Protein AF-A0AA35TT22-F1 (afdb_monomer)

Foldseek 3Di:
DFKFKFFQFQPDCLVVFAFRFGDLQLLFQLLFCLLQLHDSRFIWMKDFFFDDKDAAQAWWKKAKAFFPQQKDKQNHTDDHQWIDTDHHGIIIGGNGGPFFTIMIMAIRQGWDDDQDNNTQGADQVVQDHPPSSGTDDPPDDIDHPHDPCSVLFDTDGADPVPRDGQDQEAEFEWAFDPPQLQFDPVLLVCQQPWKWFFAPPADQQKTWTHTDARGTDPAFFADKDADDQQFWFQHRRSTTIGGHRNHTGIDGTGTGIGTQPLRSSNVNGHDGGGMYHYDYDDPVVSVVSVVVSVVSSVVSSVSRFRWDFDWDADPNDTWFWAAPVRHTDIHGPDDDQDWDFGWTWTADPNDIFIWTFTDGDDDPPDDDDDRDTDGDD

InterPro domains:
  IPR003778 Carboxyltransferase domain, subdomain A and B [PF02626] (16-279)
  IPR003778 Carboxyltransferase domain, subdomain A and B [SM00797] (15-296)
  IPR003778 Carboxyltransferase domain, subdomain A and B [TIGR00724] (2-300)
  IPR029000 Cyclophilin-like domain superfamily [G3DSA:2.40.100.10] (168-305)
  IPR029000 Cyclophilin-like domain superfamily [SSF50891] (171-286)
  IPR052708 5-oxoprolinase subunit C [PTHR43309] (1-302)

Nearest PDB structures (foldseek):
  5dud-assembly1_A  TM=9.650E-01  e=5.456E-33  Escherichia coli K-12
  5i8i-assembly2_D  TM=7.807E-01  e=2.999E-28  Kluyveromyces lactis NRRL Y-1140
  3va7-assembly1_A  TM=7.807E-01  e=1.415E-27  Kluyveromyces lactis NRRL Y-1140
  3ore-assembly1_A  TM=9.245E-01  e=4.361E-24  Thermus thermophilus HB8
  3ore-assembly2_B  TM=9.010E-01  e=7.181E-24  Thermus thermophilus HB8

pLDDT: mean 90.21, std 14.23, range [30.84, 98.81]

Solvent-accessible surface area (backbone atoms only — not comparable to full-atom values): 19685 Å² total; per-residue (Å²): 118,54,31,34,35,21,14,71,27,24,70,92,38,40,95,77,63,39,45,36,26,22,41,60,33,48,62,30,42,25,46,17,19,11,37,51,48,33,59,51,58,45,27,26,38,42,18,39,52,39,47,72,78,41,72,35,89,48,70,46,39,34,15,36,21,57,19,44,28,70,39,22,49,74,83,42,80,51,74,63,47,24,39,42,82,44,52,52,71,39,39,40,39,44,72,35,53,81,36,30,33,36,27,20,43,23,45,34,48,15,50,57,53,62,71,49,74,85,14,33,19,34,35,58,95,77,48,36,26,19,62,85,5,38,65,71,58,94,88,70,83,84,49,54,69,47,48,92,59,52,84,69,25,64,80,36,64,59,62,73,90,73,56,86,81,54,66,58,63,42,81,35,47,22,35,76,20,90,42,50,86,39,38,35,73,66,17,52,50,44,55,48,72,43,69,28,29,33,34,81,82,40,56,59,35,28,40,34,32,48,55,80,62,36,42,55,64,84,52,28,73,46,83,71,42,78,49,58,70,30,28,25,30,30,45,86,78,17,38,44,29,36,26,38,34,51,22,64,34,55,44,44,49,37,28,54,23,26,39,30,79,66,42,44,38,56,62,47,23,58,46,64,74,21,36,39,36,43,42,82,46,54,70,66,58,43,50,51,50,35,49,55,54,51,51,53,48,50,52,49,28,58,68,24,45,34,60,42,77,43,64,49,76,57,97,90,44,78,33,59,26,16,31,94,87,70,44,76,35,64,42,72,75,60,80,81,68,61,72,44,78,45,66,31,38,35,61,58,97,88,45,79,45,67,38,57,37,62,49,62,68,74,86,75,89,66,84,81,96,71,85,67,76,57,77,68,135

Radius of gyration: 24.83 Å; Cα contacts (8 Å, |Δi|>4): 939; chains: 1; bounding box: 51×51×78 Å

Structure (mmCIF, N/CA/C/O backbone):
data_AF-A0AA35TT22-F1
#
_entry.id   AF-A0AA35TT22-F1
#
loop_
_atom_site.group_PDB
_atom_site.id
_atom_site.type_symbol
_atom_site.label_atom_id
_atom_site.label_alt_id
_atom_site.label_comp_id
_atom_site.label_asym_id
_atom_site.label_entity_id
_atom_site.label_seq_id
_atom_site.pdbx_PDB_ins_code
_atom_site.Cartn_x
_atom_site.Cartn_y
_atom_site.Cartn_z
_atom_site.occupancy
_atom_site.B_iso_or_equiv
_atom_site.auth_seq_id
_atom_site.auth_comp_id
_atom_site.auth_asym_id
_atom_site.auth_atom_id
_atom_site.pdbx_PDB_model_num
ATOM 1 N N . MET A 1 1 ? 12.298 -14.050 5.434 1.00 79.69 1 MET A N 1
ATOM 2 C CA . MET A 1 1 ? 11.306 -12.966 5.603 1.00 79.69 1 MET A CA 1
ATOM 3 C C . 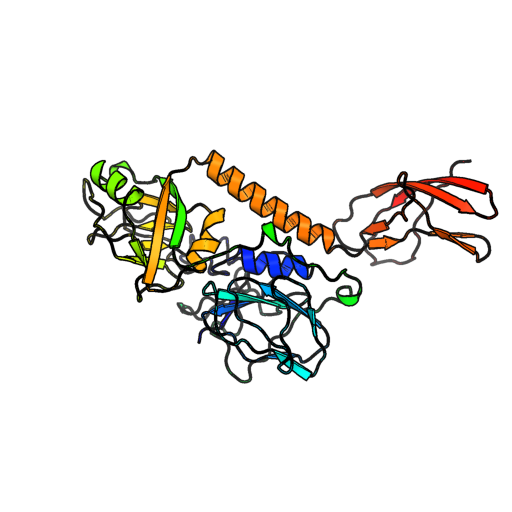MET A 1 1 ? 10.257 -13.081 4.508 1.00 79.69 1 MET A C 1
ATOM 5 O O . MET A 1 1 ? 10.430 -13.918 3.628 1.00 79.69 1 MET A O 1
ATOM 9 N N . LEU A 1 2 ? 9.160 -12.329 4.607 1.00 92.81 2 LEU A N 1
ATOM 10 C CA . LEU A 1 2 ? 7.978 -12.494 3.761 1.00 92.81 2 LEU A CA 1
ATOM 11 C C . LEU A 1 2 ? 8.092 -11.653 2.481 1.00 92.81 2 LEU A C 1
ATOM 13 O O . LEU A 1 2 ? 8.278 -10.437 2.542 1.00 92.81 2 L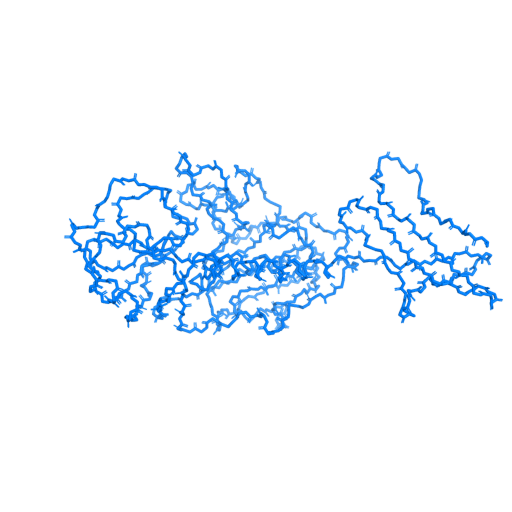EU A O 1
ATOM 17 N N . SER A 1 3 ? 7.954 -12.294 1.322 1.00 97.56 3 SER A N 1
ATOM 18 C CA . SER A 1 3 ? 7.832 -11.612 0.031 1.00 97.56 3 SER A CA 1
ATOM 19 C C . SER A 1 3 ? 6.749 -12.275 -0.808 1.00 97.56 3 SER A C 1
ATOM 21 O O . SER A 1 3 ? 6.734 -13.500 -0.932 1.00 97.56 3 SER A O 1
ATOM 23 N N . THR A 1 4 ? 5.832 -11.482 -1.355 1.00 98.50 4 THR A N 1
ATOM 24 C CA . THR A 1 4 ? 4.672 -11.975 -2.120 1.00 98.50 4 THR A CA 1
ATOM 25 C C . THR A 1 4 ? 4.429 -11.113 -3.348 1.00 98.50 4 THR A C 1
ATOM 27 O O . THR A 1 4 ? 4.826 -9.950 -3.370 1.00 98.50 4 THR A O 1
ATOM 30 N N . VAL A 1 5 ? 3.770 -11.678 -4.359 1.00 98.75 5 VAL A N 1
ATOM 31 C CA . VAL A 1 5 ? 3.281 -10.899 -5.499 1.00 98.75 5 VAL A CA 1
ATOM 32 C C . VAL A 1 5 ? 1.961 -10.247 -5.099 1.00 98.75 5 VAL A C 1
ATOM 34 O O . VAL A 1 5 ? 1.048 -10.918 -4.614 1.00 98.75 5 VAL A O 1
ATOM 37 N N . GLN A 1 6 ? 1.867 -8.934 -5.273 1.00 98.81 6 GLN A N 1
ATOM 38 C CA . GLN A 1 6 ? 0.686 -8.152 -4.932 1.00 98.81 6 GLN A CA 1
ATOM 39 C C . GLN A 1 6 ? 0.339 -7.191 -6.068 1.00 98.81 6 GLN A C 1
ATOM 41 O O . GLN A 1 6 ? 1.222 -6.535 -6.618 1.00 98.81 6 GLN A O 1
ATOM 46 N N . ASP A 1 7 ? -0.947 -7.106 -6.398 1.00 98.62 7 ASP A N 1
ATOM 47 C CA . ASP A 1 7 ? -1.533 -5.978 -7.119 1.00 98.62 7 ASP A CA 1
ATOM 48 C C . ASP A 1 7 ? -2.358 -5.112 -6.146 1.00 98.62 7 ASP A C 1
ATOM 50 O O . ASP A 1 7 ? -2.125 -5.128 -4.932 1.00 98.62 7 ASP A O 1
ATOM 54 N N . THR A 1 8 ? -3.299 -4.315 -6.652 1.00 97.44 8 THR A N 1
ATOM 55 C CA . THR A 1 8 ? -4.180 -3.484 -5.814 1.00 97.44 8 THR A CA 1
ATOM 56 C C . THR A 1 8 ? -5.271 -4.277 -5.096 1.00 97.44 8 THR A C 1
ATOM 58 O O . THR A 1 8 ? -5.843 -3.765 -4.137 1.00 97.44 8 THR A O 1
ATOM 61 N N . GLY A 1 9 ? -5.525 -5.527 -5.488 1.00 97.31 9 GLY A N 1
ATOM 62 C CA . GLY A 1 9 ? -6.410 -6.441 -4.781 1.00 97.31 9 GLY A CA 1
ATOM 63 C C . GLY A 1 9 ? -7.573 -6.993 -5.607 1.00 97.31 9 GLY A C 1
ATOM 64 O O . GLY A 1 9 ? -7.880 -6.590 -6.727 1.00 97.31 9 GLY A O 1
ATOM 65 N N . ARG A 1 10 ? -8.247 -7.964 -4.997 1.00 96.94 10 ARG A N 1
ATOM 66 C CA . ARG A 1 10 ? -9.327 -8.797 -5.531 1.00 96.94 10 ARG A CA 1
ATOM 67 C C . ARG A 1 10 ? -10.700 -8.249 -5.160 1.00 96.94 10 ARG A C 1
ATOM 69 O O . ARG A 1 10 ? -11.356 -8.724 -4.230 1.00 96.94 10 ARG A O 1
ATOM 76 N N . TYR A 1 11 ? -11.137 -7.226 -5.875 1.00 95.94 11 TYR A N 1
ATOM 77 C CA . TYR A 1 11 ? -12.428 -6.581 -5.634 1.00 95.94 11 TYR A CA 1
ATOM 78 C C . TYR A 1 11 ? -13.605 -7.376 -6.223 1.00 95.94 11 TYR A C 1
ATOM 80 O O . TYR A 1 11 ? -13.454 -8.121 -7.186 1.00 95.94 11 TYR A O 1
ATOM 88 N N . GLY A 1 12 ? -14.797 -7.221 -5.632 1.00 95.94 12 GLY A N 1
ATOM 89 C CA . GLY A 1 12 ? -16.048 -7.824 -6.124 1.00 95.94 12 GLY A CA 1
ATOM 90 C C . GLY A 1 12 ? -16.450 -9.160 -5.483 1.00 95.94 12 GLY A C 1
ATOM 91 O O . GLY A 1 12 ? -17.587 -9.597 -5.655 1.00 95.94 12 GLY A O 1
ATOM 92 N N . TYR A 1 13 ? -15.576 -9.780 -4.680 1.00 95.88 13 TYR A N 1
ATOM 93 C CA . TYR A 1 13 ? -15.815 -11.111 -4.094 1.00 95.88 13 TYR A CA 1
ATOM 94 C C . TYR A 1 13 ? -16.041 -11.109 -2.572 1.00 95.88 13 TYR A C 1
ATOM 96 O O . TYR A 1 13 ? -16.314 -12.156 -1.987 1.00 95.88 13 TYR A O 1
ATOM 104 N N . GLN A 1 14 ? -15.995 -9.943 -1.917 1.00 95.12 14 GLN A N 1
ATOM 105 C CA . GLN A 1 14 ? -16.089 -9.830 -0.451 1.00 95.12 14 GLN A CA 1
ATOM 106 C C . GLN A 1 14 ? -17.418 -10.351 0.112 1.00 95.12 14 GLN A C 1
ATOM 108 O O . GLN A 1 14 ? -17.437 -10.973 1.170 1.00 95.12 14 GLN A O 1
ATOM 113 N N . ARG A 1 15 ? -18.524 -10.194 -0.631 1.00 94.50 15 ARG A N 1
ATOM 114 C CA . ARG A 1 15 ? -19.834 -10.778 -0.275 1.00 94.50 15 ARG A CA 1
ATOM 115 C C . ARG A 1 15 ? -19.831 -12.311 -0.181 1.00 94.50 15 ARG A C 1
ATOM 117 O O . ARG A 1 15 ? -20.766 -12.876 0.368 1.00 94.50 15 ARG A O 1
ATOM 124 N N . PHE A 1 16 ? -18.815 -12.974 -0.735 1.00 94.81 16 PHE A N 1
ATOM 125 C CA . PHE A 1 16 ? -18.633 -14.427 -0.697 1.00 94.81 16 PHE A CA 1
ATOM 126 C C . PHE A 1 16 ? -17.560 -14.861 0.316 1.00 94.81 16 PHE A C 1
ATOM 128 O O . PHE A 1 16 ? -17.119 -16.005 0.283 1.00 94.81 16 PHE A O 1
ATOM 135 N N . GLY A 1 17 ? -17.107 -13.960 1.194 1.00 94.31 17 GLY A N 1
ATOM 136 C CA . GLY A 1 17 ? -16.096 -14.272 2.206 1.00 94.31 17 GLY A CA 1
ATOM 137 C C . GLY A 1 17 ? -14.647 -14.147 1.730 1.00 94.31 17 GLY A C 1
ATOM 138 O O . GLY A 1 17 ? -13.742 -14.487 2.485 1.00 94.31 17 GLY A O 1
ATOM 139 N N . MET A 1 18 ? -14.402 -13.674 0.502 1.00 96.44 18 MET A N 1
ATOM 140 C CA . MET A 1 18 ? -13.051 -13.530 -0.050 1.00 96.44 18 MET A CA 1
ATOM 141 C C . MET A 1 18 ? -12.468 -12.138 0.251 1.00 96.44 18 MET A C 1
ATOM 143 O O . MET A 1 18 ? -13.007 -11.145 -0.251 1.00 96.44 18 MET A O 1
ATOM 147 N N . PRO A 1 19 ? -11.368 -12.029 1.023 1.00 95.62 19 PRO A N 1
ATOM 148 C CA . PRO A 1 19 ? -10.675 -10.761 1.217 1.00 95.62 19 PRO A CA 1
ATOM 149 C C . PRO A 1 19 ? -10.114 -10.212 -0.095 1.00 95.62 19 PRO A C 1
ATOM 151 O O . PRO A 1 19 ? -9.808 -10.958 -1.032 1.00 95.62 19 PRO A O 1
ATOM 154 N N . THR A 1 20 ? -9.909 -8.897 -0.139 1.00 96.25 20 THR A N 1
ATOM 155 C CA . THR A 1 20 ? -9.274 -8.254 -1.292 1.00 96.25 20 THR A CA 1
ATOM 156 C C . THR A 1 20 ? -7.802 -8.640 -1.409 1.00 96.25 20 THR A C 1
ATOM 158 O O . THR A 1 20 ? -7.288 -8.689 -2.521 1.00 96.25 20 THR A O 1
ATOM 161 N N . ALA A 1 21 ? -7.120 -8.944 -0.297 1.00 97.56 21 ALA A N 1
ATOM 162 C CA . ALA A 1 21 ? -5.660 -8.949 -0.256 1.00 97.56 21 ALA A CA 1
ATOM 163 C C . ALA A 1 21 ? -5.133 -7.626 -0.845 1.00 97.56 21 ALA A C 1
ATOM 165 O O . ALA A 1 21 ? -5.710 -6.576 -0.550 1.00 97.56 21 ALA A O 1
ATOM 166 N N . GLY A 1 22 ? -4.089 -7.665 -1.673 1.00 98.00 22 GLY A N 1
ATOM 167 C CA . GLY A 1 22 ? -3.482 -6.459 -2.233 1.00 98.00 22 GLY A CA 1
ATOM 168 C C . GLY A 1 22 ? -2.204 -6.065 -1.507 1.00 98.00 22 GLY A C 1
ATOM 169 O O . GLY A 1 22 ? -1.866 -6.605 -0.446 1.00 98.00 22 GLY A O 1
ATOM 170 N N . ALA A 1 23 ? -1.492 -5.102 -2.077 1.00 98.50 23 ALA A N 1
ATOM 171 C CA . ALA A 1 23 ? -0.426 -4.406 -1.372 1.00 98.50 23 ALA A CA 1
ATOM 172 C C . ALA A 1 23 ? -0.957 -3.778 -0.073 1.00 98.50 23 ALA A C 1
ATOM 174 O O . ALA A 1 23 ? -2.043 -3.200 -0.053 1.00 98.50 23 ALA A O 1
ATOM 175 N N . MET A 1 24 ? -0.190 -3.868 1.014 1.00 98.38 24 MET A N 1
ATOM 176 C CA . MET A 1 24 ? -0.531 -3.201 2.280 1.00 98.38 24 MET A CA 1
ATOM 177 C C . MET A 1 24 ? -0.400 -1.677 2.167 1.00 98.38 24 MET A C 1
ATOM 179 O O . MET A 1 24 ? -1.217 -0.936 2.700 1.00 98.38 24 MET A O 1
ATOM 183 N N . ASP A 1 25 ? 0.623 -1.225 1.449 1.00 98.31 25 ASP A N 1
ATOM 184 C CA . ASP A 1 25 ? 0.883 0.162 1.068 1.00 98.31 25 ASP A CA 1
ATOM 185 C C . ASP A 1 25 ? 0.703 0.245 -0.452 1.00 98.31 25 ASP A C 1
ATOM 187 O O . ASP A 1 25 ? 1.621 0.030 -1.250 1.00 98.31 25 ASP A O 1
ATOM 191 N N . THR A 1 26 ? -0.550 0.471 -0.847 1.00 97.38 26 THR A N 1
ATOM 192 C CA . THR A 1 26 ? -0.940 0.581 -2.253 1.00 97.38 26 THR A CA 1
ATOM 193 C C . THR A 1 26 ? -0.342 1.818 -2.908 1.00 97.38 26 THR A C 1
ATOM 195 O O . THR A 1 26 ? -0.091 1.790 -4.111 1.00 97.38 26 THR A O 1
ATOM 198 N N . PHE A 1 27 ? -0.078 2.889 -2.154 1.00 98.31 27 PHE A N 1
ATOM 199 C CA . PHE A 1 27 ? 0.542 4.093 -2.695 1.00 98.31 27 PHE A CA 1
ATOM 200 C C . PHE A 1 27 ? 1.949 3.804 -3.209 1.00 98.31 27 PHE A C 1
ATOM 202 O O . PHE A 1 27 ? 2.261 4.141 -4.348 1.00 98.31 27 PHE A O 1
ATOM 209 N N . ALA A 1 28 ? 2.777 3.131 -2.410 1.00 98.56 28 ALA A N 1
ATOM 210 C CA . ALA A 1 28 ? 4.131 2.776 -2.800 1.00 98.56 28 ALA A CA 1
ATOM 211 C C . ALA A 1 28 ? 4.137 1.852 -4.027 1.00 98.56 28 ALA A C 1
ATOM 213 O O . ALA A 1 28 ? 4.858 2.141 -4.985 1.00 98.56 28 ALA A O 1
ATOM 214 N N . LEU A 1 29 ? 3.302 0.804 -4.056 1.00 98.81 29 LEU A N 1
ATOM 215 C CA . LEU A 1 29 ? 3.177 -0.063 -5.238 1.00 98.81 29 LEU A CA 1
ATOM 216 C C . LEU A 1 29 ? 2.823 0.751 -6.493 1.00 98.81 29 LEU A C 1
ATOM 218 O O . LEU A 1 29 ? 3.500 0.651 -7.518 1.00 98.81 29 LEU A O 1
ATOM 222 N N . ARG A 1 30 ? 1.788 1.592 -6.401 1.00 98.69 30 ARG A N 1
ATOM 223 C CA . ARG A 1 30 ? 1.311 2.410 -7.523 1.00 98.69 30 ARG A CA 1
ATOM 224 C C . ARG A 1 30 ? 2.344 3.442 -7.962 1.00 98.69 30 ARG A C 1
ATOM 226 O O . ARG A 1 30 ? 2.503 3.647 -9.159 1.00 98.69 30 ARG A O 1
ATOM 233 N N . ALA A 1 31 ? 3.089 4.038 -7.033 1.00 98.56 31 ALA A N 1
ATOM 234 C CA . ALA A 1 31 ? 4.186 4.947 -7.346 1.00 98.56 31 ALA A CA 1
ATOM 235 C C . ALA A 1 31 ? 5.322 4.229 -8.093 1.00 98.56 31 ALA A C 1
ATOM 237 O O . ALA A 1 31 ? 5.839 4.764 -9.072 1.00 98.56 31 ALA A O 1
ATOM 238 N N . ALA A 1 32 ? 5.682 3.002 -7.694 1.00 98.50 32 ALA A N 1
ATOM 239 C CA . ALA A 1 32 ? 6.674 2.204 -8.420 1.00 98.50 32 ALA A CA 1
ATOM 240 C C . ALA A 1 32 ? 6.203 1.887 -9.848 1.00 98.50 32 ALA A C 1
ATOM 242 O O . ALA A 1 32 ? 6.980 2.013 -10.793 1.00 98.50 32 ALA A O 1
ATOM 243 N N . ASN A 1 33 ? 4.926 1.536 -10.014 1.00 98.31 33 ASN A N 1
ATOM 244 C CA . ASN A 1 33 ? 4.326 1.317 -11.328 1.00 98.31 33 ASN A CA 1
ATOM 245 C C . ASN A 1 33 ? 4.296 2.592 -12.183 1.00 98.31 33 ASN A C 1
ATOM 247 O O . ASN A 1 33 ? 4.693 2.545 -13.347 1.00 98.31 33 ASN A O 1
ATOM 251 N N . ALA A 1 34 ? 3.905 3.731 -11.603 1.00 96.44 34 ALA A N 1
ATOM 252 C CA . ALA A 1 34 ? 3.860 5.025 -12.284 1.00 96.44 34 ALA A CA 1
ATOM 253 C C . ALA A 1 34 ? 5.234 5.432 -12.835 1.00 96.44 34 ALA A C 1
ATOM 255 O O . ALA A 1 34 ? 5.344 5.819 -13.994 1.00 96.44 34 ALA A O 1
ATOM 256 N N . LEU A 1 35 ? 6.300 5.260 -12.042 1.00 96.62 35 LEU A N 1
ATOM 257 C CA . LEU A 1 35 ? 7.681 5.550 -12.458 1.00 96.62 35 LEU A CA 1
ATOM 258 C C . LEU A 1 35 ? 8.135 4.732 -13.671 1.00 96.62 35 LEU A C 1
ATOM 260 O O . LEU A 1 35 ? 9.036 5.149 -14.400 1.00 96.62 35 LEU A O 1
ATOM 264 N N . LEU A 1 36 ? 7.538 3.558 -13.868 1.00 94.88 36 LEU A N 1
ATOM 265 C CA . LEU A 1 36 ? 7.834 2.677 -14.989 1.00 94.88 36 LEU A CA 1
ATOM 266 C C . LEU A 1 36 ? 6.876 2.865 -16.159 1.00 94.88 36 LEU A C 1
ATOM 268 O O . LEU A 1 36 ? 7.163 2.314 -17.217 1.00 94.88 36 LEU A O 1
ATOM 272 N N . GLY A 1 37 ? 5.793 3.630 -16.001 1.00 91.94 37 GLY A N 1
ATOM 273 C CA . GLY A 1 37 ? 4.704 3.755 -16.971 1.00 91.94 37 GLY A CA 1
ATOM 274 C C . GLY A 1 37 ? 3.820 2.515 -17.088 1.00 91.94 37 GLY A C 1
ATOM 275 O O . GLY A 1 37 ? 3.187 2.297 -18.120 1.00 91.94 37 GLY A O 1
ATOM 276 N N . ASN A 1 38 ? 3.803 1.680 -16.049 1.00 94.06 38 ASN A N 1
ATOM 277 C CA . ASN A 1 38 ? 2.872 0.564 -15.948 1.00 94.06 38 ASN A CA 1
ATOM 278 C C . ASN A 1 38 ? 1.460 1.080 -15.625 1.00 94.06 38 ASN A C 1
ATOM 280 O O . ASN A 1 38 ? 1.293 2.185 -15.106 1.00 94.06 38 ASN A O 1
ATOM 284 N N . ASP A 1 39 ? 0.451 0.228 -15.823 1.00 94.38 39 ASP A N 1
ATOM 285 C CA . ASP A 1 39 ? -0.824 0.406 -15.126 1.00 94.38 39 ASP A CA 1
ATOM 286 C C . ASP A 1 39 ? -0.568 0.541 -13.615 1.00 94.38 39 ASP A C 1
ATOM 288 O O . ASP A 1 39 ? 0.237 -0.208 -13.051 1.00 94.38 39 ASP A O 1
ATOM 292 N N . LEU A 1 40 ? -1.230 1.493 -12.948 1.00 96.69 40 LEU A N 1
ATOM 293 C CA . LEU A 1 40 ? -0.989 1.746 -11.522 1.00 96.69 40 LEU A CA 1
ATOM 294 C C . LEU A 1 40 ? -1.250 0.489 -10.681 1.00 96.69 40 LEU A C 1
ATOM 296 O O . LEU A 1 40 ? -0.546 0.256 -9.698 1.00 96.69 40 LEU A O 1
ATOM 300 N N . GLY A 1 41 ? -2.222 -0.331 -11.083 1.00 97.12 41 GLY A N 1
ATOM 301 C CA . GLY A 1 41 ? -2.577 -1.592 -10.449 1.00 97.12 41 GLY A CA 1
ATOM 302 C C . GLY A 1 41 ? -1.756 -2.796 -10.903 1.00 97.12 41 GLY A C 1
ATOM 303 O O . GLY A 1 41 ? -2.075 -3.908 -10.494 1.00 97.12 41 GLY A O 1
ATOM 304 N N . ALA A 1 42 ? -0.710 -2.630 -11.717 1.00 98.31 42 ALA A N 1
ATOM 305 C CA . ALA A 1 42 ? 0.129 -3.747 -12.136 1.00 98.31 42 ALA A CA 1
ATOM 306 C C . ALA A 1 42 ? 0.779 -4.462 -10.936 1.00 98.31 42 ALA A C 1
ATOM 308 O O . ALA A 1 42 ? 1.145 -3.851 -9.929 1.00 98.31 42 ALA A O 1
ATOM 309 N N . ALA A 1 43 ? 0.941 -5.780 -11.049 1.00 98.69 43 ALA A N 1
ATOM 310 C CA . ALA A 1 43 ? 1.495 -6.581 -9.969 1.00 98.69 43 ALA A CA 1
ATOM 311 C C . ALA A 1 43 ? 2.994 -6.302 -9.765 1.00 98.69 43 ALA A C 1
ATOM 313 O O . ALA A 1 43 ? 3.772 -6.270 -10.725 1.00 98.69 43 ALA A O 1
ATOM 314 N N . GLY A 1 44 ? 3.391 -6.169 -8.501 1.00 98.62 44 GLY A N 1
ATOM 315 C CA . GLY A 1 44 ? 4.774 -6.033 -8.045 1.00 98.62 44 GLY A CA 1
ATOM 316 C C . GLY A 1 44 ? 5.082 -6.986 -6.889 1.00 98.62 44 GLY A C 1
ATOM 317 O O . GLY A 1 44 ? 4.215 -7.728 -6.422 1.00 98.62 44 GLY A O 1
ATOM 318 N N . ILE A 1 45 ? 6.330 -6.987 -6.420 1.00 98.69 45 ILE A N 1
ATOM 319 C CA . ILE A 1 45 ? 6.723 -7.745 -5.224 1.00 98.69 45 ILE A CA 1
ATOM 320 C C . ILE A 1 45 ? 6.575 -6.843 -4.003 1.00 98.69 45 ILE A C 1
ATOM 322 O O . ILE A 1 45 ? 7.271 -5.836 -3.908 1.00 98.69 45 ILE A O 1
ATOM 326 N N . GLU A 1 46 ? 5.733 -7.236 -3.049 1.00 98.75 46 GLU A N 1
ATOM 327 C CA . GLU A 1 46 ? 5.737 -6.687 -1.691 1.00 98.75 46 GLU A CA 1
ATOM 328 C C . GLU A 1 46 ? 6.783 -7.439 -0.859 1.00 98.75 46 GLU A C 1
ATOM 330 O O . GLU A 1 46 ? 6.673 -8.653 -0.662 1.00 98.75 46 GLU A O 1
ATOM 335 N N . ALA A 1 47 ? 7.786 -6.723 -0.356 1.00 97.38 47 ALA A N 1
ATOM 336 C CA . ALA A 1 47 ? 8.835 -7.231 0.519 1.00 97.38 47 ALA A CA 1
ATOM 337 C C . ALA A 1 47 ? 8.663 -6.675 1.937 1.00 97.38 47 ALA A C 1
ATOM 339 O O . ALA A 1 47 ? 8.710 -5.465 2.143 1.00 97.38 47 ALA A O 1
ATOM 340 N N . THR A 1 48 ? 8.497 -7.555 2.925 1.00 95.38 48 THR A N 1
ATOM 341 C CA . THR A 1 48 ? 8.324 -7.174 4.333 1.00 95.38 48 THR A CA 1
ATOM 342 C C . THR A 1 48 ? 9.630 -7.350 5.107 1.00 95.38 48 THR A C 1
ATOM 344 O O . THR A 1 48 ? 10.145 -8.466 5.214 1.00 95.38 48 THR A O 1
ATOM 347 N N . VAL A 1 49 ? 10.129 -6.254 5.686 1.00 90.00 49 VAL A N 1
ATOM 348 C CA . VAL A 1 49 ? 11.393 -6.109 6.431 1.00 90.00 49 VAL A CA 1
ATOM 349 C C . VAL A 1 49 ? 12.641 -6.324 5.564 1.00 90.00 49 VAL A C 1
ATOM 351 O O . VAL A 1 49 ? 13.434 -5.404 5.402 1.00 90.00 49 VAL A O 1
ATOM 354 N N . LEU A 1 50 ? 12.818 -7.490 4.947 1.00 89.50 50 LEU A N 1
ATOM 355 C CA . LEU A 1 50 ? 13.932 -7.771 4.035 1.00 89.50 50 LEU A CA 1
ATOM 356 C C . LEU A 1 50 ? 13.404 -8.386 2.747 1.00 89.50 50 LEU A C 1
ATOM 358 O O . LEU A 1 50 ? 12.691 -9.392 2.778 1.00 89.50 50 LEU A O 1
ATOM 362 N N . GLY A 1 51 ? 13.781 -7.786 1.622 1.00 88.88 51 GLY A N 1
ATOM 363 C CA . GLY A 1 51 ? 13.433 -8.291 0.301 1.00 88.88 51 GLY A CA 1
ATOM 364 C C . GLY A 1 51 ? 14.265 -9.499 -0.137 1.00 88.88 51 GLY A C 1
ATOM 365 O O . GLY A 1 51 ? 15.283 -9.828 0.479 1.00 88.88 51 GLY A O 1
ATOM 366 N N . PRO A 1 52 ? 13.832 -10.182 -1.208 1.00 93.62 52 PRO A N 1
ATOM 367 C CA . PRO A 1 52 ? 14.538 -11.331 -1.754 1.00 93.62 52 PRO A CA 1
ATOM 368 C C . PRO A 1 52 ? 15.779 -10.891 -2.539 1.00 93.62 52 PRO A C 1
ATOM 370 O O . PRO A 1 52 ? 15.827 -9.796 -3.093 1.00 93.62 52 PRO A O 1
ATOM 373 N N . ARG A 1 53 ? 16.772 -11.775 -2.659 1.00 96.12 53 ARG A N 1
ATOM 374 C CA . ARG A 1 53 ? 17.847 -11.598 -3.644 1.00 96.12 53 ARG A CA 1
ATOM 375 C C . ARG A 1 53 ? 17.335 -12.025 -5.014 1.00 96.12 53 ARG A C 1
ATOM 377 O O . ARG A 1 53 ? 16.849 -13.147 -5.150 1.00 96.12 53 ARG A O 1
ATOM 384 N N . ILE A 1 54 ? 17.445 -11.152 -6.008 1.00 97.69 54 ILE A N 1
ATOM 385 C CA . ILE A 1 54 ? 16.879 -11.364 -7.346 1.00 97.69 54 ILE A CA 1
ATOM 386 C C . ILE A 1 54 ? 17.995 -11.296 -8.383 1.00 97.69 54 ILE A C 1
ATOM 388 O O . ILE A 1 54 ? 18.821 -10.388 -8.358 1.00 97.69 54 ILE A O 1
ATOM 392 N N . ILE A 1 55 ? 17.999 -12.242 -9.320 1.00 98.19 55 ILE A N 1
ATOM 393 C CA . ILE A 1 55 ? 18.835 -12.187 -10.522 1.00 98.19 55 ILE A CA 1
ATOM 394 C C . ILE A 1 55 ? 17.940 -11.758 -11.681 1.00 98.19 55 ILE A C 1
ATOM 396 O O . ILE A 1 55 ? 16.924 -12.400 -11.945 1.00 98.19 55 ILE A O 1
ATOM 400 N N . LEU A 1 56 ? 18.309 -10.685 -12.376 1.00 97.00 56 LEU A N 1
ATOM 401 C CA . LEU A 1 56 ? 17.561 -10.208 -13.535 1.00 97.00 56 LEU A CA 1
ATOM 402 C C . LEU A 1 56 ? 17.890 -11.092 -14.741 1.00 97.00 56 LEU A C 1
ATOM 404 O O . LEU A 1 56 ? 19.049 -11.227 -15.125 1.00 97.00 56 LEU A O 1
ATOM 408 N N . LEU A 1 57 ? 16.879 -11.706 -15.354 1.00 95.81 57 LEU A N 1
ATOM 409 C CA . LEU A 1 57 ? 17.071 -12.643 -16.473 1.00 95.81 57 LEU A CA 1
ATOM 410 C C . LEU A 1 57 ? 16.967 -11.981 -17.858 1.00 95.81 57 LEU A C 1
ATOM 412 O O . LEU A 1 57 ? 17.267 -12.620 -18.869 1.00 95.81 57 LEU A O 1
ATOM 416 N N . ALA A 1 58 ? 16.610 -10.698 -17.896 1.00 92.25 58 ALA A N 1
ATOM 417 C CA . ALA A 1 58 ? 16.529 -9.862 -19.086 1.00 92.25 58 ALA A CA 1
ATOM 418 C C . ALA A 1 58 ? 16.909 -8.413 -18.743 1.00 92.25 58 ALA A C 1
ATOM 420 O O . ALA A 1 58 ? 16.829 -8.011 -17.580 1.00 92.25 58 ALA A O 1
ATOM 421 N N . ASP A 1 59 ? 17.304 -7.642 -19.757 1.00 93.06 59 ASP A N 1
ATOM 422 C CA . ASP A 1 59 ? 17.438 -6.191 -19.628 1.00 93.06 59 ASP A CA 1
ATOM 423 C C . ASP A 1 59 ? 16.054 -5.592 -19.361 1.00 93.06 59 ASP A C 1
ATOM 425 O O . ASP A 1 59 ? 15.088 -5.912 -20.057 1.00 93.06 59 ASP A O 1
ATOM 429 N N . THR A 1 60 ? 15.932 -4.752 -18.336 1.00 93.50 60 THR A N 1
ATOM 430 C CA . THR A 1 60 ? 14.645 -4.155 -17.961 1.00 93.50 60 THR A CA 1
ATOM 431 C C . THR A 1 60 ? 14.829 -2.864 -17.166 1.00 93.50 60 THR A C 1
ATOM 433 O O . THR A 1 60 ? 15.946 -2.480 -16.807 1.00 93.50 60 THR A O 1
ATOM 436 N N . ARG A 1 61 ? 13.719 -2.186 -16.871 1.00 95.38 61 ARG A N 1
ATOM 437 C CA . ARG A 1 61 ? 13.663 -1.127 -15.865 1.00 95.38 61 ARG A CA 1
ATOM 438 C C . ARG A 1 61 ? 12.901 -1.602 -14.640 1.00 95.38 61 ARG A C 1
ATOM 440 O O . ARG A 1 61 ? 11.885 -2.287 -14.752 1.00 95.38 61 ARG A O 1
ATOM 447 N N . ILE A 1 62 ? 13.392 -1.195 -13.479 1.00 97.44 62 ILE A N 1
ATOM 448 C CA . ILE A 1 62 ? 12.772 -1.455 -12.184 1.00 97.44 62 ILE A CA 1
ATOM 449 C C . ILE A 1 62 ? 12.577 -0.154 -11.418 1.00 97.44 62 ILE A C 1
ATOM 451 O O . ILE A 1 62 ? 13.272 0.830 -11.669 1.00 97.44 62 ILE A O 1
ATOM 455 N N . ALA A 1 63 ? 11.652 -0.160 -10.470 1.00 98.19 63 ALA A N 1
ATOM 456 C CA . ALA A 1 63 ? 11.488 0.908 -9.497 1.00 98.19 63 ALA A CA 1
ATOM 457 C C . ALA A 1 63 ? 11.235 0.286 -8.125 1.00 98.19 63 ALA A C 1
ATOM 459 O O . ALA A 1 63 ? 10.506 -0.703 -8.011 1.00 98.19 63 ALA A O 1
ATOM 460 N N . ILE A 1 64 ? 11.858 0.863 -7.096 1.00 98.50 64 ILE A N 1
ATOM 461 C CA . ILE A 1 64 ? 11.711 0.422 -5.708 1.00 98.50 64 ILE A CA 1
ATOM 462 C C . ILE A 1 64 ? 11.210 1.592 -4.870 1.00 98.50 64 ILE A C 1
ATOM 464 O O . ILE A 1 64 ? 11.850 2.643 -4.831 1.00 98.50 64 ILE A O 1
ATOM 468 N N . THR A 1 65 ? 10.081 1.409 -4.198 1.00 98.69 65 THR A N 1
ATOM 469 C CA . THR A 1 65 ? 9.405 2.417 -3.361 1.00 98.69 65 THR A CA 1
ATOM 470 C C . THR A 1 65 ? 9.010 1.810 -2.011 1.00 98.69 65 THR A C 1
ATOM 472 O O . THR A 1 65 ? 9.298 0.642 -1.732 1.00 98.69 65 THR A O 1
ATOM 475 N N . GLY A 1 66 ? 8.354 2.597 -1.157 1.00 98.00 66 GLY A N 1
ATOM 476 C CA . GLY A 1 66 ? 7.990 2.187 0.196 1.00 98.00 66 GLY A CA 1
ATOM 477 C C . GLY A 1 66 ? 9.158 2.367 1.161 1.00 98.00 66 GLY A C 1
ATOM 478 O O . GLY A 1 66 ? 9.917 3.334 1.050 1.00 98.00 66 GLY A O 1
ATOM 479 N N . ALA A 1 67 ? 9.305 1.424 2.089 1.00 97.25 67 ALA A N 1
ATOM 480 C CA . ALA A 1 67 ? 10.353 1.425 3.099 1.00 97.25 67 ALA A CA 1
ATOM 481 C C . ALA A 1 67 ? 11.749 1.592 2.494 1.00 97.25 67 ALA A C 1
ATOM 483 O O . ALA A 1 67 ? 12.090 0.942 1.505 1.00 97.25 67 ALA A O 1
ATOM 484 N N . ASN A 1 68 ? 12.592 2.406 3.126 1.00 95.38 68 ASN A N 1
ATOM 485 C CA . ASN A 1 68 ? 13.981 2.571 2.725 1.00 95.38 68 ASN A CA 1
ATOM 486 C C . ASN A 1 68 ? 14.780 1.304 3.038 1.00 95.38 68 ASN A C 1
ATOM 488 O O . ASN A 1 68 ? 15.298 1.147 4.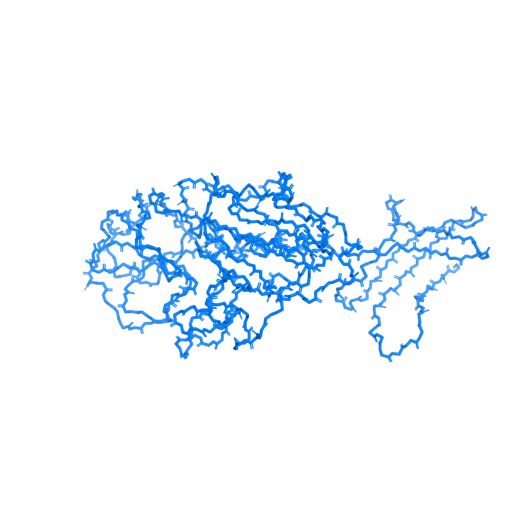137 1.00 95.38 68 ASN A O 1
ATOM 492 N N . VAL A 1 69 ? 14.919 0.427 2.053 1.00 94.81 69 VAL A N 1
ATOM 493 C CA . VAL A 1 69 ? 15.568 -0.890 2.175 1.00 94.81 69 VAL A CA 1
ATOM 494 C C . VAL A 1 69 ? 17.018 -0.913 1.674 1.00 94.81 69 VAL A C 1
ATOM 496 O O . VAL A 1 69 ? 17.600 -1.985 1.496 1.00 94.81 69 VAL A O 1
ATOM 499 N N . SER A 1 70 ? 17.591 0.276 1.429 1.00 94.94 70 SER A N 1
ATOM 500 C CA . SER A 1 70 ? 18.958 0.486 0.920 1.00 94.94 70 SER A CA 1
ATOM 501 C C . SER A 1 70 ? 19.345 -0.481 -0.214 1.00 94.94 70 SER A C 1
ATOM 503 O O . SER A 1 70 ? 20.315 -1.218 -0.059 1.00 94.94 70 SER A O 1
ATOM 505 N N . PRO A 1 71 ? 18.583 -0.543 -1.323 1.00 97.00 71 PRO A N 1
ATOM 506 C CA . PRO A 1 71 ? 18.790 -1.546 -2.361 1.00 97.00 71 PRO A CA 1
ATOM 507 C C . PRO A 1 71 ? 20.119 -1.358 -3.103 1.00 97.00 71 PRO A C 1
ATOM 509 O O . PRO A 1 71 ? 20.578 -0.235 -3.326 1.00 97.00 71 PRO A O 1
ATOM 512 N N . THR A 1 72 ? 20.705 -2.470 -3.544 1.00 98.12 72 THR A N 1
ATOM 513 C CA . THR A 1 72 ? 21.924 -2.480 -4.364 1.00 98.12 72 THR A CA 1
ATOM 514 C C . THR A 1 72 ? 21.756 -3.352 -5.594 1.00 98.12 72 THR A C 1
ATOM 516 O O . THR A 1 72 ? 21.155 -4.423 -5.500 1.00 98.12 72 THR A O 1
ATOM 519 N N . VAL A 1 73 ? 22.372 -2.957 -6.704 1.00 98.38 73 VAL A N 1
ATOM 520 C CA . VAL A 1 73 ? 22.563 -3.801 -7.886 1.00 98.38 73 VAL A CA 1
ATOM 521 C C . VAL A 1 73 ? 24.049 -4.083 -8.042 1.00 98.38 73 VAL A C 1
ATOM 523 O O . VAL A 1 73 ? 24.854 -3.162 -8.087 1.00 98.38 73 VAL A O 1
ATOM 526 N N . ASP A 1 74 ? 24.424 -5.361 -8.078 1.00 97.69 74 ASP A N 1
ATOM 527 C CA . ASP A 1 74 ? 25.821 -5.801 -8.192 1.00 97.69 74 ASP A CA 1
ATOM 528 C C . ASP A 1 74 ? 26.745 -5.194 -7.112 1.00 97.69 74 ASP A C 1
ATOM 530 O O . ASP A 1 74 ? 27.944 -5.012 -7.320 1.00 97.69 74 ASP A O 1
ATOM 534 N N . ARG A 1 75 ? 26.173 -4.980 -5.912 1.00 96.69 75 ARG A N 1
ATOM 535 C CA . ARG A 1 75 ? 26.749 -4.326 -4.714 1.00 96.69 75 ARG A CA 1
ATOM 536 C C . ARG A 1 75 ? 26.863 -2.801 -4.777 1.00 96.69 75 ARG A C 1
ATOM 538 O O . ARG A 1 75 ? 27.225 -2.202 -3.769 1.00 96.69 75 ARG A O 1
ATOM 545 N N . GLU A 1 76 ? 26.473 -2.174 -5.880 1.00 97.94 76 GLU A N 1
ATOM 546 C CA . GLU A 1 76 ? 26.403 -0.718 -5.988 1.00 97.94 76 GLU A CA 1
ATOM 547 C C . GLU A 1 76 ? 25.021 -0.207 -5.547 1.00 97.94 76 GLU A C 1
ATOM 549 O O . GLU A 1 76 ? 24.002 -0.760 -5.976 1.00 97.94 76 GLU A O 1
ATOM 554 N N . PRO A 1 77 ? 24.934 0.828 -4.689 1.00 97.94 77 PRO A N 1
ATOM 555 C CA . PRO A 1 77 ? 23.656 1.415 -4.293 1.00 97.94 77 PRO A CA 1
ATOM 556 C C . PRO A 1 77 ? 22.866 1.940 -5.494 1.00 97.94 77 PRO A C 1
ATOM 558 O O . PRO A 1 77 ? 23.409 2.645 -6.344 1.00 97.94 77 PRO A O 1
ATOM 561 N N . ILE A 1 78 ? 21.563 1.655 -5.529 1.00 97.81 78 ILE A N 1
ATOM 562 C CA . ILE A 1 78 ? 20.645 2.234 -6.518 1.00 97.81 78 ILE A CA 1
ATOM 563 C C . ILE A 1 78 ? 19.637 3.169 -5.841 1.00 97.81 78 ILE A C 1
ATOM 565 O O . ILE A 1 78 ? 19.290 2.964 -4.673 1.00 97.81 78 ILE A O 1
ATOM 569 N N . PRO A 1 79 ? 19.152 4.212 -6.540 1.00 97.44 79 PRO A N 1
ATOM 570 C CA . PRO A 1 79 ? 18.152 5.100 -5.969 1.00 97.44 79 PRO A CA 1
ATOM 571 C C . PRO A 1 79 ? 16.817 4.371 -5.777 1.00 97.44 79 PRO A C 1
ATOM 573 O O . PRO A 1 79 ? 16.382 3.593 -6.624 1.00 97.44 79 PRO A O 1
ATOM 576 N N . MET A 1 80 ? 16.143 4.678 -4.670 1.00 97.56 80 MET A N 1
ATOM 577 C CA . MET A 1 80 ? 14.716 4.402 -4.495 1.00 97.56 80 MET A CA 1
ATOM 578 C C . MET A 1 80 ? 13.881 5.560 -5.049 1.00 97.56 80 MET A C 1
ATOM 580 O O . MET A 1 80 ? 14.404 6.656 -5.259 1.00 97.56 80 MET A O 1
ATOM 584 N N . TRP A 1 81 ? 12.585 5.318 -5.270 1.00 98.19 81 TRP A N 1
ATOM 585 C CA . TRP A 1 81 ? 11.640 6.298 -5.819 1.00 98.19 81 TRP A CA 1
ATOM 586 C C . TRP A 1 81 ? 12.100 6.881 -7.168 1.00 98.19 81 TRP A C 1
ATOM 588 O O . TRP A 1 81 ? 11.840 8.036 -7.499 1.00 98.19 81 TRP A O 1
ATOM 598 N N . GLN A 1 82 ? 12.800 6.063 -7.957 1.00 97.56 82 GLN A N 1
ATOM 599 C CA . GLN A 1 82 ? 13.262 6.378 -9.304 1.00 97.56 82 GLN A CA 1
ATOM 600 C C . GLN A 1 82 ? 13.235 5.112 -10.164 1.00 97.56 82 GLN A C 1
ATOM 602 O O . GLN A 1 82 ? 13.504 4.017 -9.666 1.00 97.56 82 GLN A O 1
ATOM 607 N N . ALA A 1 83 ? 12.957 5.262 -11.458 1.00 96.56 83 ALA A N 1
ATOM 608 C CA . ALA A 1 83 ? 13.213 4.208 -12.427 1.00 96.56 83 ALA A CA 1
ATOM 609 C C . ALA A 1 83 ? 14.728 3.965 -12.581 1.00 96.56 83 ALA A C 1
ATOM 611 O O . ALA A 1 83 ? 15.533 4.900 -12.649 1.00 96.56 83 ALA A O 1
ATOM 612 N N . VAL A 1 84 ? 15.126 2.698 -12.661 1.00 96.56 84 VAL A N 1
ATOM 613 C CA . VAL A 1 84 ? 16.521 2.265 -12.807 1.00 96.56 84 VAL A CA 1
ATOM 614 C C . VAL A 1 84 ? 16.598 1.218 -13.908 1.00 96.56 84 VAL A C 1
ATOM 616 O O . VAL A 1 84 ? 15.872 0.228 -13.877 1.00 96.56 84 VAL A O 1
ATOM 619 N N . SER A 1 85 ? 17.481 1.431 -14.884 1.00 95.31 85 SER A N 1
ATOM 620 C CA . SER A 1 85 ? 17.771 0.420 -15.906 1.00 95.31 85 SER A CA 1
ATOM 621 C C . SER A 1 85 ? 18.746 -0.608 -15.345 1.00 95.31 85 SER A C 1
ATOM 623 O O . SER A 1 85 ? 19.801 -0.246 -14.826 1.00 95.31 85 SER A O 1
ATOM 625 N N . VAL A 1 86 ? 18.401 -1.883 -15.468 1.00 94.88 86 VAL A N 1
ATOM 626 C CA . VAL A 1 86 ? 19.189 -3.018 -14.984 1.00 94.88 86 VAL A CA 1
ATOM 627 C C . VAL A 1 86 ? 19.407 -4.003 -16.119 1.00 94.88 86 VAL A C 1
ATOM 629 O O . VAL A 1 86 ? 18.504 -4.274 -16.912 1.00 94.88 86 VAL A O 1
ATOM 632 N N . ARG A 1 87 ? 20.633 -4.518 -16.215 1.00 95.12 87 ARG A N 1
ATOM 633 C CA . ARG A 1 87 ? 21.016 -5.453 -17.269 1.00 95.12 87 ARG A CA 1
ATOM 634 C C . ARG A 1 87 ? 20.714 -6.885 -16.856 1.00 95.12 87 ARG A C 1
ATOM 636 O O . ARG A 1 87 ? 20.720 -7.235 -15.674 1.00 95.12 87 ARG A O 1
ATOM 643 N N . LYS A 1 88 ? 20.521 -7.741 -17.850 1.00 96.06 88 LYS A N 1
ATOM 644 C CA . LYS A 1 88 ? 20.507 -9.187 -17.683 1.00 96.06 88 LYS A CA 1
ATOM 645 C C . LYS A 1 88 ? 21.767 -9.643 -16.943 1.00 96.06 88 LYS A C 1
ATOM 647 O O . LYS A 1 88 ? 22.884 -9.263 -17.283 1.00 96.06 88 LYS A O 1
ATOM 652 N N . GLY A 1 89 ? 21.576 -10.516 -15.963 1.00 97.44 89 GLY A N 1
ATOM 653 C CA . GLY A 1 89 ? 22.620 -11.085 -15.117 1.00 97.44 89 GLY A CA 1
ATOM 654 C C . GLY A 1 89 ? 22.901 -10.290 -13.842 1.00 97.44 89 GLY A C 1
ATOM 655 O O . GLY A 1 89 ? 23.527 -10.844 -12.938 1.00 97.44 89 GLY A O 1
ATOM 656 N N . SER A 1 90 ? 22.417 -9.048 -13.735 1.00 98.00 90 SER A N 1
ATOM 657 C CA . SER A 1 90 ? 22.589 -8.233 -12.531 1.00 98.00 90 SER A CA 1
ATOM 658 C C . SER A 1 90 ? 21.885 -8.838 -11.317 1.00 98.00 90 SER A C 1
ATOM 660 O O . SER A 1 90 ? 20.819 -9.456 -11.432 1.00 98.00 90 SER A O 1
ATOM 662 N N . ARG A 1 91 ? 22.477 -8.633 -10.137 1.00 98.31 91 ARG A N 1
ATOM 663 C CA . ARG A 1 91 ? 21.948 -9.095 -8.848 1.00 98.31 91 ARG A CA 1
ATOM 664 C C . ARG A 1 91 ? 21.394 -7.930 -8.042 1.00 98.31 91 ARG A C 1
ATOM 666 O O . ARG A 1 91 ? 22.157 -7.076 -7.605 1.00 98.31 91 ARG A O 1
ATOM 673 N N . LEU A 1 92 ? 20.084 -7.925 -7.825 1.00 98.12 92 LEU A N 1
ATOM 674 C CA . LEU A 1 92 ? 19.403 -6.997 -6.929 1.00 98.12 92 LEU A CA 1
ATOM 675 C C . LEU A 1 92 ? 19.348 -7.582 -5.514 1.00 98.12 92 LEU A C 1
ATOM 677 O O . LEU A 1 92 ? 18.884 -8.708 -5.310 1.00 98.12 92 LEU A O 1
ATOM 681 N N . GLU A 1 93 ? 19.783 -6.796 -4.536 1.00 97.06 93 GLU A N 1
ATOM 682 C CA . GLU A 1 93 ? 19.752 -7.147 -3.117 1.00 97.06 93 GLU A CA 1
ATOM 683 C C . GLU A 1 93 ? 19.161 -6.013 -2.274 1.00 97.06 93 GLU A C 1
ATOM 685 O O . GLU A 1 93 ? 19.286 -4.834 -2.606 1.00 97.06 93 GLU A O 1
ATOM 690 N N . PHE A 1 94 ? 18.541 -6.394 -1.158 1.00 95.38 94 PHE A N 1
ATOM 691 C CA . PHE A 1 94 ? 17.971 -5.501 -0.153 1.00 95.38 94 PHE A CA 1
ATOM 692 C C . PHE A 1 94 ? 18.741 -5.691 1.153 1.00 95.38 94 PHE A C 1
ATOM 694 O O . PHE A 1 94 ? 19.035 -6.828 1.519 1.00 95.38 94 PHE A O 1
ATOM 701 N N . HIS A 1 95 ? 19.035 -4.608 1.871 1.00 92.38 95 HIS A N 1
ATOM 702 C CA . HIS A 1 95 ? 19.914 -4.643 3.054 1.00 92.38 95 HIS A CA 1
ATOM 703 C C . HIS A 1 95 ? 19.178 -4.386 4.375 1.00 92.38 95 HIS A C 1
ATOM 705 O O . HIS A 1 95 ? 19.799 -4.161 5.410 1.00 92.38 95 HIS A O 1
ATOM 711 N N . GLY A 1 96 ? 17.848 -4.471 4.346 1.00 83.88 96 GLY A N 1
ATOM 712 C CA . GLY A 1 96 ? 16.975 -4.242 5.496 1.00 83.88 96 GLY A CA 1
ATOM 713 C C . GLY A 1 96 ? 16.509 -2.787 5.599 1.00 83.88 96 GLY A C 1
ATOM 714 O O . GLY A 1 96 ? 17.070 -1.904 4.945 1.00 83.88 96 GLY A O 1
ATOM 715 N N . PRO A 1 97 ? 15.450 -2.527 6.380 1.00 88.50 97 PRO A N 1
ATOM 716 C CA . PRO A 1 97 ? 14.778 -1.245 6.374 1.00 88.50 97 PRO A CA 1
ATOM 717 C C . PRO A 1 97 ? 15.465 -0.253 7.320 1.00 88.50 97 PRO A C 1
ATOM 719 O O . PRO A 1 97 ? 15.764 -0.575 8.467 1.00 88.50 97 PRO A O 1
ATOM 722 N N . LYS A 1 98 ? 15.680 0.975 6.846 1.00 92.69 98 LYS A N 1
ATOM 723 C CA . LYS A 1 98 ? 16.103 2.141 7.638 1.00 92.69 98 LYS A CA 1
ATOM 724 C C . LYS A 1 98 ? 14.926 3.010 8.080 1.00 92.69 98 LYS A C 1
ATOM 726 O O . LYS A 1 98 ? 15.018 3.664 9.108 1.00 92.69 98 LYS A O 1
ATOM 731 N N . ASP A 1 99 ? 13.862 3.045 7.282 1.00 94.88 99 ASP A N 1
ATOM 732 C CA . ASP A 1 99 ? 12.628 3.785 7.555 1.00 94.88 99 ASP A CA 1
ATOM 733 C C . ASP A 1 99 ? 11.456 3.071 6.868 1.00 94.88 99 ASP A C 1
ATOM 735 O O . ASP A 1 99 ? 11.560 2.749 5.685 1.00 94.88 99 ASP A O 1
ATOM 739 N N . GLY A 1 100 ? 10.368 2.807 7.593 1.00 96.19 100 GLY A N 1
ATOM 740 C CA . GLY A 1 100 ? 9.249 1.969 7.136 1.00 96.19 100 GLY A CA 1
ATOM 741 C C . GLY A 1 100 ? 9.537 0.459 7.153 1.00 96.19 100 GLY A C 1
ATOM 742 O O . GLY A 1 100 ? 10.653 0.022 7.406 1.00 96.19 100 GLY A O 1
ATOM 743 N N . MET A 1 101 ? 8.523 -0.361 6.871 1.00 96.19 101 MET A N 1
ATOM 744 C CA . MET A 1 101 ? 8.558 -1.827 6.987 1.00 96.19 101 MET A CA 1
ATOM 745 C C . MET A 1 101 ? 8.443 -2.578 5.655 1.00 96.19 101 MET A C 1
ATOM 747 O O . MET A 1 101 ? 8.997 -3.672 5.523 1.00 96.19 101 MET A O 1
ATOM 751 N N . ARG A 1 102 ? 7.698 -2.048 4.681 1.00 97.69 102 ARG A N 1
ATOM 752 C CA . ARG A 1 102 ? 7.367 -2.737 3.428 1.00 97.69 102 ARG A CA 1
ATOM 753 C C . ARG A 1 102 ? 7.888 -1.972 2.222 1.00 97.69 102 ARG A C 1
ATOM 755 O O . ARG A 1 102 ? 7.546 -0.809 2.034 1.00 97.69 102 ARG A O 1
ATOM 762 N N . ALA A 1 103 ? 8.682 -2.631 1.392 1.00 98.06 103 ALA A N 1
ATOM 763 C CA . ALA A 1 103 ? 9.139 -2.087 0.118 1.00 98.06 103 ALA A CA 1
ATOM 764 C C . ALA A 1 103 ? 8.440 -2.789 -1.047 1.00 98.06 103 ALA A C 1
ATOM 766 O O . ALA A 1 103 ? 8.068 -3.960 -0.940 1.00 98.06 103 ALA A O 1
ATOM 767 N N . TYR A 1 104 ? 8.300 -2.080 -2.164 1.00 98.69 104 TYR A N 1
ATOM 768 C CA . TYR A 1 104 ? 7.669 -2.599 -3.374 1.00 98.69 104 TYR A CA 1
ATOM 769 C C . TYR A 1 104 ? 8.649 -2.538 -4.524 1.00 98.69 104 TYR A C 1
ATOM 771 O O . TYR A 1 104 ? 9.220 -1.483 -4.789 1.00 98.69 104 TYR A O 1
ATOM 779 N N . LEU A 1 105 ? 8.833 -3.667 -5.202 1.00 98.62 105 LEU A N 1
ATOM 780 C CA . LEU A 1 105 ? 9.578 -3.749 -6.450 1.00 98.62 105 LEU A CA 1
ATOM 781 C C . LEU A 1 105 ? 8.589 -3.894 -7.603 1.00 98.62 105 LEU A C 1
ATOM 783 O O . LEU A 1 105 ? 7.905 -4.916 -7.711 1.00 98.62 105 LEU A O 1
ATOM 787 N N . ALA A 1 106 ? 8.565 -2.897 -8.480 1.00 98.44 106 ALA A N 1
ATOM 788 C CA . ALA A 1 106 ? 7.921 -2.993 -9.781 1.00 98.44 106 ALA A CA 1
ATOM 789 C C . ALA A 1 106 ? 8.968 -3.255 -10.871 1.00 98.44 106 ALA A C 1
ATOM 791 O O . ALA A 1 106 ? 10.124 -2.832 -10.773 1.00 98.44 106 ALA A O 1
ATOM 792 N N . VAL A 1 107 ? 8.537 -3.942 -11.924 1.00 97.12 107 VAL A N 1
ATOM 793 C CA . VAL A 1 107 ? 9.309 -4.210 -13.144 1.00 97.12 107 VAL A CA 1
ATOM 794 C C . VAL A 1 107 ? 8.522 -3.681 -14.340 1.00 97.12 107 VAL A C 1
ATOM 796 O O . VAL A 1 107 ? 7.290 -3.659 -14.298 1.00 97.12 107 VAL A O 1
ATOM 799 N N . ALA A 1 108 ? 9.199 -3.224 -15.393 1.00 95.00 108 ALA A N 1
ATOM 800 C CA . ALA A 1 108 ? 8.521 -2.698 -16.576 1.00 95.00 108 ALA A CA 1
ATOM 801 C C . ALA A 1 108 ? 7.580 -3.755 -17.191 1.00 95.00 108 ALA A C 1
ATOM 803 O O . ALA A 1 108 ? 7.966 -4.913 -17.367 1.00 95.00 108 ALA A O 1
ATOM 804 N N . GLY A 1 109 ? 6.339 -3.358 -17.475 1.00 92.75 109 GLY A N 1
ATOM 805 C CA . GLY A 1 109 ? 5.249 -4.237 -17.915 1.00 92.75 109 GLY A CA 1
ATOM 806 C C . GLY A 1 109 ? 4.472 -4.917 -16.779 1.00 92.75 109 GLY A C 1
ATOM 807 O O . GLY A 1 109 ? 3.364 -5.391 -17.007 1.00 92.75 109 GLY A O 1
ATOM 808 N N . GLY A 1 110 ? 5.000 -4.936 -15.551 1.00 96.31 110 GLY A N 1
ATOM 809 C CA . GLY A 1 110 ? 4.401 -5.632 -14.409 1.00 96.31 110 GLY A CA 1
ATOM 810 C C . GLY A 1 110 ? 4.681 -7.138 -14.393 1.00 96.31 110 GLY A C 1
ATOM 811 O O . GLY A 1 110 ? 5.104 -7.730 -15.389 1.00 96.31 110 GLY A O 1
ATOM 812 N N . ILE A 1 111 ? 4.467 -7.762 -13.232 1.00 97.88 111 ILE A N 1
ATOM 813 C CA . ILE A 1 111 ? 4.697 -9.199 -13.031 1.00 97.88 111 ILE A CA 1
ATOM 814 C C . ILE A 1 111 ? 3.567 -10.016 -13.663 1.00 97.88 111 ILE A C 1
ATOM 816 O O . ILE A 1 111 ? 2.386 -9.811 -13.367 1.00 97.88 111 ILE A O 1
ATOM 820 N N . ASP A 1 112 ? 3.951 -10.982 -14.493 1.00 97.31 112 ASP A N 1
ATOM 821 C CA . ASP A 1 112 ? 3.038 -11.897 -15.165 1.00 97.31 112 ASP A CA 1
ATOM 822 C C . ASP A 1 112 ? 2.854 -13.178 -14.344 1.00 97.31 112 ASP A C 1
ATOM 824 O O . ASP A 1 112 ? 3.656 -14.113 -14.381 1.00 97.31 112 ASP A O 1
ATOM 828 N N . VAL A 1 113 ? 1.777 -13.182 -13.564 1.00 97.75 113 VAL A N 1
ATOM 829 C CA . VAL A 1 113 ? 1.235 -14.351 -12.866 1.00 97.75 113 VAL A CA 1
ATOM 830 C C . VAL A 1 113 ? -0.257 -14.491 -13.192 1.00 97.75 113 VAL A C 1
ATOM 832 O O . VAL A 1 113 ? -0.894 -13.494 -13.566 1.00 97.75 113 VAL A O 1
ATOM 835 N N . PRO A 1 114 ? -0.847 -15.694 -13.038 1.00 97.44 114 PRO A N 1
ATOM 836 C CA . PRO A 1 114 ? -2.255 -15.918 -13.335 1.00 97.44 114 PRO A CA 1
ATOM 837 C C . PRO A 1 114 ? -3.190 -14.966 -12.583 1.00 97.44 114 PRO A C 1
ATOM 839 O O . PRO A 1 114 ? -3.019 -14.687 -11.394 1.00 97.44 114 PRO A O 1
ATOM 842 N N . VAL A 1 115 ? -4.229 -14.509 -13.280 1.00 97.69 115 VAL A N 1
ATOM 843 C CA . VAL A 1 115 ? -5.315 -13.729 -12.682 1.00 97.69 115 VAL A CA 1
ATOM 844 C C . VAL A 1 115 ? -6.320 -14.686 -12.057 1.00 97.69 115 VAL A C 1
ATOM 846 O O . VAL A 1 115 ? -6.912 -15.507 -12.753 1.00 97.69 115 VAL A O 1
ATOM 849 N N . ILE A 1 116 ? -6.564 -14.550 -10.755 1.00 97.56 116 ILE A N 1
ATOM 850 C CA . ILE A 1 116 ? -7.579 -15.327 -10.040 1.00 97.56 116 ILE A CA 1
ATOM 851 C C . ILE A 1 116 ? -8.582 -14.363 -9.423 1.00 97.56 116 ILE A C 1
ATOM 853 O O . ILE A 1 116 ? -8.230 -13.543 -8.570 1.00 97.56 116 ILE A O 1
ATOM 857 N N . MET A 1 117 ? -9.847 -14.489 -9.841 1.00 96.62 117 MET A N 1
ATOM 858 C CA . MET A 1 117 ? -10.935 -13.600 -9.417 1.00 96.62 117 MET A CA 1
ATOM 859 C C . MET A 1 117 ? -10.617 -12.120 -9.711 1.00 96.62 117 MET A C 1
ATOM 861 O O . MET A 1 117 ? -10.841 -11.244 -8.887 1.00 96.62 117 MET A O 1
ATOM 865 N N . GLY A 1 118 ? -10.052 -11.839 -10.888 1.00 96.81 118 GLY A N 1
ATOM 866 C CA . GLY A 1 118 ? -9.739 -10.471 -11.320 1.00 96.81 118 GLY A CA 1
ATOM 867 C C . GLY A 1 118 ? -8.486 -9.847 -10.696 1.00 96.81 118 GLY A C 1
ATOM 868 O O . GLY A 1 118 ? -8.230 -8.681 -10.954 1.00 96.81 118 GLY A O 1
ATOM 869 N N . SER A 1 119 ? -7.696 -10.595 -9.915 1.00 98.38 119 SER A N 1
ATOM 870 C CA . SER A 1 119 ? -6.481 -10.081 -9.268 1.00 98.38 119 SER A CA 1
ATOM 871 C C . SER A 1 119 ? -5.332 -11.093 -9.268 1.00 98.38 119 SER A C 1
ATOM 873 O O . SER A 1 119 ? -5.535 -12.311 -9.264 1.00 98.38 119 SER A O 1
ATOM 875 N N . ARG A 1 120 ? -4.111 -10.564 -9.258 1.00 98.56 120 ARG A N 1
ATOM 876 C CA . ARG A 1 120 ? -2.824 -11.256 -9.129 1.00 98.56 120 ARG A CA 1
ATOM 877 C C . ARG A 1 120 ? -2.308 -11.303 -7.693 1.00 98.56 120 ARG A C 1
ATOM 879 O O . ARG A 1 120 ? -1.266 -11.905 -7.459 1.00 98.56 120 ARG A O 1
ATOM 886 N N . SER A 1 121 ? -3.012 -10.720 -6.726 1.00 98.69 121 SER A N 1
ATOM 887 C CA . SER A 1 121 ? -2.567 -10.689 -5.334 1.00 98.69 121 SER A CA 1
ATOM 888 C C . SER A 1 121 ? -2.554 -12.048 -4.655 1.00 98.69 121 SER A C 1
ATOM 890 O O . SER A 1 121 ? -3.536 -12.797 -4.702 1.00 98.69 121 SER A O 1
ATOM 892 N N . THR A 1 122 ? -1.469 -12.326 -3.935 1.00 98.62 122 THR A N 1
ATOM 893 C CA . THR A 1 122 ? -1.356 -13.490 -3.057 1.00 98.62 122 THR A CA 1
ATOM 894 C C . THR A 1 122 ? -2.193 -13.311 -1.790 1.00 98.62 122 THR A C 1
ATOM 896 O O . THR A 1 122 ? -1.967 -12.387 -1.009 1.00 98.62 122 THR A O 1
ATOM 899 N N . TYR A 1 123 ? -3.092 -14.261 -1.536 1.00 97.94 123 TYR A N 1
ATOM 900 C CA . TYR A 1 123 ? -3.749 -14.486 -0.252 1.00 97.94 123 TYR A CA 1
ATOM 901 C C . TYR A 1 123 ? -3.315 -15.842 0.316 1.00 97.94 123 TYR A C 1
ATOM 903 O O . TYR A 1 123 ? -3.845 -16.897 -0.043 1.00 97.94 123 TYR A O 1
ATOM 911 N N . MET A 1 124 ? -2.325 -15.812 1.210 1.00 96.88 124 MET A N 1
ATOM 912 C CA . MET A 1 124 ? -1.638 -17.026 1.669 1.00 96.88 124 MET A CA 1
ATOM 913 C C . MET A 1 124 ? -2.518 -17.960 2.499 1.00 96.88 124 MET A C 1
ATOM 915 O O . MET A 1 124 ? -2.342 -19.172 2.428 1.00 96.88 124 MET A O 1
ATOM 919 N N . LYS A 1 125 ? -3.479 -17.429 3.269 1.00 95.19 125 LYS A N 1
ATOM 920 C CA . LYS A 1 125 ? -4.331 -18.262 4.137 1.00 95.19 125 LYS A CA 1
ATOM 921 C C . LYS A 1 125 ? -5.178 -19.269 3.358 1.00 95.19 125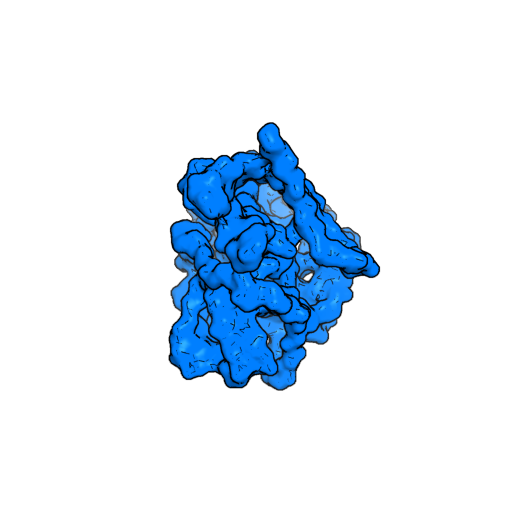 LYS A C 1
ATOM 923 O O . LYS A 1 125 ? -5.479 -20.328 3.894 1.00 95.19 125 LYS A O 1
ATOM 928 N N . ALA A 1 126 ? -5.536 -18.945 2.116 1.00 95.88 126 ALA A N 1
ATOM 929 C CA . ALA A 1 126 ? -6.280 -19.836 1.229 1.00 95.88 126 ALA A CA 1
ATOM 930 C C . ALA A 1 126 ? -5.426 -20.404 0.083 1.00 95.88 126 ALA A C 1
ATOM 932 O O . ALA A 1 126 ? -5.967 -21.094 -0.774 1.00 95.88 126 ALA A O 1
ATOM 933 N N . ALA A 1 127 ? -4.122 -20.107 0.045 1.00 97.50 127 ALA A N 1
ATOM 934 C CA . ALA A 1 127 ? -3.233 -20.440 -1.066 1.00 97.50 127 ALA A CA 1
ATOM 935 C C . ALA A 1 127 ? -3.764 -19.971 -2.440 1.00 97.50 127 ALA A C 1
ATOM 937 O O . ALA A 1 127 ? -3.776 -20.724 -3.411 1.00 97.50 127 ALA A O 1
ATOM 938 N N . ILE A 1 128 ? -4.193 -18.704 -2.534 1.00 97.44 128 ILE A N 1
ATOM 939 C CA . ILE A 1 128 ? -4.778 -18.129 -3.758 1.00 97.44 128 ILE A CA 1
ATOM 940 C C . ILE A 1 128 ? -3.910 -16.996 -4.309 1.00 97.44 128 ILE A C 1
ATOM 942 O O . ILE A 1 128 ? -3.526 -16.093 -3.573 1.00 97.44 128 ILE A O 1
ATOM 946 N N . GLY A 1 129 ? -3.692 -16.988 -5.625 1.00 98.00 129 GLY A N 1
ATOM 947 C CA . GLY A 1 129 ? -3.121 -15.857 -6.364 1.00 98.00 129 GLY A CA 1
ATOM 948 C C . GLY A 1 129 ? -1.608 -15.681 -6.205 1.00 98.00 129 GLY A C 1
ATOM 949 O O . GLY A 1 129 ? -0.942 -16.394 -5.456 1.00 98.00 129 GLY A O 1
ATOM 950 N N . GLY A 1 130 ? -1.046 -14.719 -6.930 1.00 98.25 130 GLY A N 1
ATOM 951 C CA . GLY A 1 130 ? 0.399 -14.547 -7.062 1.00 98.25 130 GLY A CA 1
ATOM 952 C C . GLY A 1 130 ? 1.077 -15.784 -7.643 1.00 98.25 130 GLY A C 1
ATOM 953 O O . GLY A 1 130 ? 0.543 -16.421 -8.549 1.00 98.25 130 GLY A O 1
ATOM 954 N N . LEU A 1 131 ? 2.242 -16.141 -7.099 1.00 97.88 131 LEU A N 1
ATOM 955 C CA . LEU A 1 131 ? 2.935 -17.378 -7.453 1.00 97.88 131 LEU A CA 1
ATOM 956 C C . LEU A 1 131 ? 2.486 -18.511 -6.519 1.00 97.88 131 LEU A C 1
ATOM 958 O O . LEU A 1 131 ? 2.862 -18.546 -5.347 1.00 97.88 131 LEU A O 1
ATOM 962 N N . ASP A 1 132 ? 1.649 -19.410 -7.037 1.00 97.31 132 ASP A N 1
ATOM 963 C CA . ASP A 1 132 ? 1.113 -20.593 -6.345 1.00 97.31 132 ASP A CA 1
ATOM 964 C C . ASP A 1 132 ? 0.444 -20.311 -4.982 1.00 97.31 132 ASP A C 1
ATOM 966 O O . ASP A 1 132 ? 0.444 -21.166 -4.095 1.00 97.31 132 ASP A O 1
ATOM 970 N N . GLY A 1 133 ? -0.087 -19.104 -4.754 1.00 97.69 133 GLY A N 1
ATOM 971 C CA . GLY A 1 133 ? -0.773 -18.782 -3.500 1.00 97.69 133 GLY A CA 1
ATOM 972 C C . GLY A 1 133 ? 0.135 -18.622 -2.280 1.00 97.69 133 GLY A C 1
ATOM 973 O O . GLY A 1 133 ? -0.356 -18.620 -1.153 1.00 97.69 133 GLY A O 1
ATOM 974 N N . ARG A 1 134 ? 1.451 -18.501 -2.462 1.00 97.88 134 ARG A N 1
ATOM 975 C CA . ARG A 1 134 ? 2.439 -18.561 -1.372 1.00 97.88 134 ARG A CA 1
ATOM 976 C C . ARG A 1 134 ? 3.449 -17.419 -1.436 1.00 97.88 134 ARG A C 1
ATOM 978 O O . ARG A 1 134 ? 3.548 -16.687 -2.415 1.00 97.88 134 ARG A O 1
ATOM 985 N N . GLN A 1 135 ? 4.249 -17.306 -0.378 1.00 97.62 135 GLN A N 1
ATOM 986 C CA . GLN A 1 135 ? 5.461 -16.495 -0.418 1.00 97.62 135 GLN A CA 1
ATOM 987 C C . GLN A 1 135 ? 6.471 -17.034 -1.442 1.00 97.62 135 GLN A C 1
ATOM 989 O O . GLN A 1 135 ? 6.556 -18.251 -1.675 1.00 97.62 135 GLN A O 1
ATOM 994 N N . LEU A 1 136 ? 7.272 -16.120 -1.983 1.00 97.81 136 LEU A N 1
ATOM 995 C CA . LEU A 1 136 ? 8.398 -16.430 -2.856 1.00 97.81 136 LEU A CA 1
ATOM 996 C C . LEU A 1 136 ? 9.464 -17.238 -2.107 1.00 97.81 136 LEU A C 1
ATOM 998 O O . LEU A 1 136 ? 9.671 -17.080 -0.899 1.00 97.81 136 LEU A O 1
ATOM 1002 N N . ARG A 1 137 ? 10.142 -18.119 -2.836 1.00 96.69 137 ARG A N 1
ATOM 1003 C CA . ARG A 1 137 ? 11.181 -19.024 -2.344 1.00 96.69 137 ARG A CA 1
ATOM 1004 C C . ARG A 1 137 ? 12.379 -19.009 -3.289 1.00 96.69 137 ARG A C 1
ATOM 1006 O O . ARG A 1 137 ? 12.291 -18.594 -4.440 1.00 96.69 137 ARG A O 1
ATOM 1013 N N . SER A 1 138 ? 13.519 -19.472 -2.783 1.00 96.25 138 SER A N 1
ATOM 1014 C CA . SER A 1 138 ? 14.719 -19.639 -3.605 1.00 96.25 138 SER A CA 1
ATOM 1015 C C . SER A 1 138 ? 14.433 -20.576 -4.780 1.00 96.25 138 SER A C 1
ATOM 1017 O O . SER A 1 138 ? 13.866 -21.650 -4.578 1.00 96.25 138 SER A O 1
ATOM 1019 N N . GLY A 1 139 ? 14.838 -20.172 -5.983 1.00 96.62 139 GLY A N 1
ATOM 1020 C CA . GLY A 1 139 ? 14.629 -20.928 -7.219 1.00 96.62 139 GLY A CA 1
ATOM 1021 C C . GLY A 1 139 ? 13.340 -20.595 -7.974 1.00 96.62 139 GLY A C 1
ATOM 1022 O O . GLY A 1 139 ? 13.204 -21.035 -9.112 1.00 96.62 139 GLY A O 1
ATOM 1023 N N . ASP A 1 140 ? 12.430 -19.803 -7.397 1.00 97.88 140 ASP A N 1
ATOM 1024 C CA . ASP A 1 140 ? 11.259 -19.314 -8.128 1.00 97.88 140 ASP A CA 1
ATOM 1025 C C . ASP A 1 140 ? 11.680 -18.405 -9.298 1.00 97.88 140 ASP A C 1
ATOM 1027 O O . ASP A 1 140 ? 12.611 -17.602 -9.184 1.00 97.88 140 ASP A O 1
ATOM 1031 N N . ILE A 1 141 ? 10.953 -18.504 -10.413 1.00 97.25 141 ILE A N 1
ATOM 1032 C CA . ILE A 1 141 ? 11.111 -17.644 -11.590 1.00 97.25 141 ILE A CA 1
ATOM 1033 C C . ILE A 1 141 ? 9.806 -16.876 -11.784 1.00 97.25 141 ILE A C 1
ATOM 1035 O O . ILE A 1 141 ? 8.742 -17.476 -11.917 1.00 97.25 141 ILE A O 1
ATOM 1039 N N . LEU A 1 142 ? 9.896 -15.547 -11.800 1.00 96.88 142 LEU A N 1
ATOM 1040 C CA . LEU A 1 142 ? 8.776 -14.660 -12.103 1.00 96.88 142 LEU A CA 1
ATOM 1041 C C . LEU A 1 142 ? 8.965 -14.074 -13.497 1.00 96.88 142 LEU A C 1
ATOM 1043 O O . LEU A 1 142 ? 10.009 -13.486 -13.788 1.00 96.88 142 LEU A O 1
ATOM 1047 N N . ASN A 1 143 ? 7.944 -14.215 -14.336 1.00 95.56 143 ASN A N 1
ATOM 1048 C CA . ASN A 1 143 ? 7.900 -13.544 -15.625 1.00 95.56 143 ASN A CA 1
ATOM 1049 C C . ASN A 1 143 ? 7.402 -12.107 -15.449 1.00 95.56 143 ASN A C 1
ATOM 1051 O O . ASN A 1 143 ? 6.691 -11.779 -14.497 1.00 95.56 143 ASN A O 1
ATOM 1055 N N . ALA A 1 144 ? 7.769 -11.253 -16.393 1.00 93.56 144 ALA A N 1
ATOM 1056 C CA . ALA A 1 144 ? 7.170 -9.942 -16.577 1.00 93.56 144 ALA A CA 1
ATOM 1057 C C . ALA A 1 144 ? 6.596 -9.887 -17.990 1.00 93.56 144 ALA A C 1
ATOM 1059 O O . ALA A 1 144 ? 7.162 -10.505 -18.895 1.00 93.56 144 ALA A O 1
ATOM 1060 N N . PHE A 1 145 ? 5.531 -9.114 -18.199 1.00 90.12 145 PHE A N 1
ATOM 1061 C CA . PHE A 1 145 ? 5.011 -8.882 -19.554 1.00 90.12 145 PHE A CA 1
ATOM 1062 C C . PHE A 1 145 ? 6.049 -8.203 -20.458 1.00 90.12 145 PHE A C 1
ATOM 1064 O O . PHE A 1 145 ? 6.013 -8.347 -21.679 1.00 90.12 145 PHE A O 1
ATOM 1071 N N . GLY A 1 146 ? 6.994 -7.488 -19.839 1.00 82.06 146 GLY A N 1
ATOM 1072 C CA . GLY A 1 146 ? 7.922 -6.621 -20.534 1.00 82.06 146 GLY A CA 1
ATOM 1073 C C . GLY A 1 146 ? 7.209 -5.399 -21.095 1.00 82.06 146 GLY A C 1
ATOM 1074 O O . GLY A 1 146 ? 5.985 -5.272 -21.075 1.00 82.06 146 GLY A O 1
ATOM 1075 N N . ASP A 1 147 ? 8.004 -4.465 -21.590 1.00 77.06 147 ASP A N 1
ATOM 1076 C CA . ASP A 1 147 ? 7.483 -3.295 -22.270 1.00 77.06 147 ASP A CA 1
ATOM 1077 C C . ASP A 1 147 ? 8.509 -2.800 -23.286 1.00 77.06 147 ASP A C 1
ATOM 1079 O O . ASP A 1 147 ? 9.563 -2.268 -22.931 1.00 77.06 147 ASP A O 1
ATOM 1083 N N . ALA A 1 148 ? 8.185 -2.982 -24.566 1.00 73.56 148 ALA A N 1
ATOM 1084 C CA . ALA A 1 148 ? 9.043 -2.590 -25.677 1.00 73.56 148 ALA A CA 1
ATOM 1085 C C . ALA A 1 148 ? 9.303 -1.074 -25.715 1.00 73.56 148 ALA A C 1
ATOM 1087 O O . ALA A 1 148 ? 10.340 -0.642 -26.217 1.00 73.56 148 ALA A O 1
ATOM 1088 N N . LEU A 1 149 ? 8.395 -0.264 -25.158 1.00 73.25 149 LEU A N 1
ATOM 1089 C CA . LEU A 1 149 ? 8.543 1.189 -25.088 1.00 73.25 149 LEU A CA 1
ATOM 1090 C C . LEU A 1 149 ? 9.294 1.641 -23.833 1.00 73.25 149 LEU A C 1
ATOM 1092 O O . LEU A 1 149 ? 9.644 2.817 -23.738 1.00 73.25 149 LEU A O 1
ATOM 1096 N N . SER A 1 150 ? 9.604 0.739 -22.897 1.00 76.75 150 SER A N 1
ATOM 1097 C CA . SER A 1 150 ? 10.234 1.090 -21.620 1.00 76.75 150 SER A CA 1
ATOM 1098 C C . SER A 1 150 ? 11.560 1.820 -21.824 1.00 76.75 150 SER A C 1
ATOM 1100 O O . SER A 1 150 ? 11.851 2.794 -21.134 1.00 76.75 150 SER A O 1
ATOM 1102 N N . ALA A 1 151 ? 12.338 1.410 -22.830 1.00 75.06 151 ALA A N 1
ATOM 1103 C CA . ALA A 1 151 ? 13.596 2.058 -23.188 1.00 75.06 151 ALA A CA 1
ATOM 1104 C C . ALA A 1 151 ? 13.415 3.499 -23.703 1.00 75.06 151 ALA A C 1
ATOM 1106 O O . ALA A 1 151 ? 14.311 4.318 -23.508 1.00 75.06 151 ALA A O 1
ATOM 1107 N N . LEU A 1 152 ? 12.267 3.811 -24.316 1.00 73.94 152 LEU A N 1
ATOM 1108 C CA . LEU A 1 152 ? 11.930 5.134 -24.855 1.00 73.94 152 LEU A CA 1
ATOM 1109 C C . LEU A 1 152 ? 11.344 6.077 -23.799 1.00 73.94 152 LEU A C 1
ATOM 1111 O O . LEU A 1 152 ? 11.302 7.287 -24.018 1.00 73.94 152 LEU A O 1
ATOM 1115 N N . ARG A 1 153 ? 10.891 5.551 -22.655 1.00 81.25 153 ARG A N 1
ATOM 1116 C CA . ARG A 1 153 ? 10.375 6.384 -21.565 1.00 81.25 153 ARG A CA 1
ATOM 1117 C C . ARG A 1 153 ? 11.505 7.196 -20.928 1.00 81.25 153 ARG A C 1
ATOM 1119 O O . ARG A 1 153 ? 12.625 6.681 -20.794 1.00 81.25 153 ARG A O 1
ATOM 1126 N N . PRO A 1 154 ? 11.239 8.423 -20.457 1.00 80.44 154 PRO A N 1
ATOM 1127 C CA . PRO A 1 154 ? 12.189 9.130 -19.608 1.00 80.44 154 PRO A CA 1
ATOM 1128 C C . PRO A 1 154 ? 12.483 8.316 -18.339 1.00 80.44 154 PRO A C 1
ATOM 1130 O O . PRO A 1 154 ? 11.665 7.516 -17.881 1.00 80.44 154 PRO A O 1
ATOM 1133 N N . VAL A 1 155 ? 13.678 8.485 -17.774 1.00 87.81 155 VAL A N 1
ATOM 1134 C CA . VAL A 1 155 ? 13.977 7.949 -16.442 1.00 87.81 155 VAL A CA 1
ATOM 1135 C C . VAL A 1 155 ? 13.347 8.892 -15.427 1.00 87.81 155 VAL A C 1
ATOM 1137 O O . VAL A 1 155 ? 13.881 9.966 -15.162 1.00 87.81 155 VAL A O 1
ATOM 1140 N N . LEU A 1 156 ? 12.194 8.498 -14.893 1.00 92.44 156 LEU A N 1
ATOM 1141 C CA . LEU A 1 156 ? 11.466 9.308 -13.928 1.00 92.44 156 LEU A CA 1
ATOM 1142 C C . LEU A 1 156 ? 11.989 9.136 -12.509 1.00 92.44 156 LEU A C 1
ATOM 1144 O O . LEU A 1 156 ? 12.444 8.060 -12.109 1.00 92.44 156 LEU A O 1
ATOM 1148 N N . ARG A 1 157 ? 11.837 10.206 -11.735 1.00 95.50 157 ARG A N 1
ATOM 1149 C CA . ARG A 1 157 ? 12.015 10.256 -10.288 1.00 95.50 157 ARG A CA 1
ATOM 1150 C C . ARG A 1 157 ? 10.727 10.783 -9.676 1.00 95.50 157 ARG A C 1
ATOM 1152 O O . ARG A 1 157 ? 10.143 11.723 -10.201 1.00 95.50 157 ARG A O 1
ATOM 1159 N N . PHE A 1 158 ? 10.311 10.197 -8.563 1.00 96.31 158 PHE A N 1
ATOM 1160 C CA . PHE A 1 158 ? 9.141 10.672 -7.843 1.00 96.31 158 PHE A CA 1
ATOM 1161 C C . PHE A 1 158 ? 9.442 12.046 -7.215 1.00 96.31 158 PHE A C 1
ATOM 1163 O O . PHE A 1 158 ? 10.567 12.236 -6.733 1.00 96.31 158 PHE A O 1
ATOM 1170 N N . PRO A 1 159 ? 8.489 12.997 -7.193 1.00 94.88 159 PRO A N 1
ATOM 1171 C CA . PRO A 1 159 ? 8.703 14.307 -6.578 1.00 94.88 159 PRO A CA 1
ATOM 1172 C C . PRO A 1 159 ? 9.199 14.159 -5.136 1.00 94.88 159 PRO A C 1
ATOM 1174 O O . PRO A 1 159 ? 8.608 13.432 -4.337 1.00 94.88 159 PRO A O 1
ATOM 1177 N N . THR A 1 160 ? 10.329 14.790 -4.808 1.00 93.56 160 THR A N 1
ATOM 1178 C CA . THR A 1 160 ? 11.094 14.471 -3.584 1.00 93.56 160 THR A CA 1
ATOM 1179 C C . THR A 1 160 ? 10.323 14.844 -2.320 1.00 93.56 160 THR A C 1
ATOM 1181 O O . THR A 1 160 ? 10.341 14.119 -1.330 1.00 93.56 160 THR A O 1
ATOM 1184 N N . GLU A 1 161 ? 9.614 15.962 -2.374 1.00 93.25 161 GLU A N 1
ATOM 1185 C CA . GLU A 1 161 ? 8.708 16.481 -1.356 1.00 93.25 161 GLU A CA 1
ATOM 1186 C C . GLU A 1 161 ? 7.479 15.596 -1.127 1.00 93.25 161 GLU A C 1
ATOM 1188 O O . GLU A 1 161 ? 6.888 15.644 -0.051 1.00 93.25 161 GLU A O 1
ATOM 1193 N N . ALA A 1 162 ? 7.122 14.771 -2.113 1.00 94.31 162 ALA A N 1
ATOM 1194 C CA . ALA A 1 162 ? 5.982 13.871 -2.050 1.00 94.31 162 ALA A CA 1
ATOM 1195 C C . ALA A 1 162 ? 6.359 12.441 -1.624 1.00 94.31 162 ALA A C 1
ATOM 1197 O O . ALA A 1 162 ? 5.475 11.606 -1.430 1.00 94.31 162 ALA A O 1
ATOM 1198 N N . ILE A 1 163 ? 7.656 12.144 -1.463 1.00 96.19 163 ILE A N 1
ATOM 1199 C CA . ILE A 1 163 ? 8.119 10.863 -0.922 1.00 96.19 163 ILE A CA 1
ATOM 1200 C C . ILE A 1 163 ? 7.748 10.797 0.571 1.00 96.19 163 ILE A C 1
ATOM 1202 O O . ILE A 1 163 ? 8.204 11.645 1.348 1.00 96.19 163 ILE A O 1
ATOM 1206 N N . PRO A 1 164 ? 6.957 9.797 1.009 1.00 94.50 164 PRO A N 1
ATOM 1207 C CA . PRO A 1 164 ? 6.582 9.656 2.408 1.00 94.50 164 PRO A CA 1
ATOM 1208 C C . PRO A 1 164 ? 7.800 9.460 3.314 1.00 94.50 164 PRO A C 1
ATOM 1210 O O . PRO A 1 164 ? 8.711 8.693 3.003 1.00 94.50 164 PRO A O 1
ATOM 1213 N N . LYS A 1 165 ? 7.778 10.126 4.469 1.00 93.50 165 LYS A N 1
ATOM 1214 C CA . LYS A 1 165 ? 8.680 9.865 5.598 1.00 93.50 165 LYS A CA 1
ATOM 1215 C C . LYS A 1 165 ? 7.867 9.138 6.658 1.00 93.50 165 LYS A C 1
ATOM 1217 O O . LYS A 1 165 ? 6.843 9.676 7.084 1.00 93.50 165 LYS A O 1
ATOM 1222 N N . TYR A 1 166 ? 8.270 7.928 7.034 1.00 94.25 166 TYR A N 1
ATOM 1223 C CA . TYR A 1 166 ? 7.418 7.065 7.857 1.00 94.25 166 TYR A CA 1
ATOM 1224 C C . TYR A 1 166 ? 7.685 7.263 9.346 1.00 94.25 166 TYR A C 1
ATOM 1226 O O . TYR A 1 166 ? 6.753 7.502 10.108 1.00 94.25 166 TYR A O 1
ATOM 1234 N N . GLY A 1 167 ? 8.949 7.214 9.759 1.00 95.19 167 GLY A N 1
ATOM 1235 C CA . GLY A 1 167 ? 9.341 7.352 11.154 1.00 95.19 167 GLY A CA 1
ATOM 1236 C C . GLY A 1 167 ? 8.745 6.274 12.067 1.00 95.19 167 GLY A C 1
ATOM 1237 O O . GLY A 1 167 ? 8.239 5.232 11.639 1.00 95.19 167 GLY A O 1
ATOM 1238 N N . VAL A 1 168 ? 8.827 6.538 13.370 1.00 97.19 168 VAL A N 1
ATOM 1239 C CA . VAL A 1 168 ? 8.376 5.615 14.428 1.00 97.19 168 VAL A CA 1
ATOM 1240 C C . VAL A 1 168 ? 7.053 6.033 15.076 1.00 97.19 168 VAL A C 1
ATOM 1242 O O . VAL A 1 168 ? 6.464 5.238 15.799 1.00 97.19 168 VAL A O 1
ATOM 1245 N N . ASN A 1 169 ? 6.575 7.248 14.787 1.00 97.56 169 ASN A N 1
ATOM 1246 C CA . ASN A 1 169 ? 5.319 7.797 15.297 1.00 97.56 169 ASN A CA 1
ATOM 1247 C C . ASN A 1 169 ? 4.391 8.082 14.114 1.00 97.56 169 ASN A C 1
ATOM 1249 O O . ASN A 1 169 ? 4.744 8.860 13.226 1.00 97.56 169 ASN A O 1
ATOM 1253 N N . HIS A 1 170 ? 3.222 7.452 14.100 1.00 97.81 170 HIS A N 1
ATOM 1254 C CA . HIS A 1 170 ? 2.297 7.461 12.972 1.00 97.81 170 HIS A CA 1
ATOM 1255 C C . HIS A 1 170 ? 0.992 8.133 13.379 1.00 97.81 170 HIS A C 1
ATOM 1257 O O . HIS A 1 170 ? 0.172 7.550 14.080 1.00 97.81 170 HIS A O 1
ATOM 1263 N N . GLU A 1 171 ? 0.776 9.350 12.896 1.00 97.75 171 GLU A N 1
ATOM 1264 C CA . GLU A 1 171 ? -0.520 10.013 13.023 1.00 97.75 171 GLU A CA 1
ATOM 1265 C C . GLU A 1 171 ? -1.441 9.559 11.884 1.00 97.75 171 GLU A C 1
ATOM 1267 O O . GLU A 1 171 ? -1.079 9.665 10.702 1.00 97.75 171 GLU A O 1
ATOM 1272 N N . LEU A 1 172 ? -2.618 9.045 12.241 1.00 98.62 172 LEU A N 1
ATOM 1273 C CA . LEU A 1 172 ? -3.622 8.544 11.308 1.00 98.62 172 LEU A CA 1
ATOM 1274 C C . LEU A 1 172 ? -4.901 9.367 11.398 1.00 98.62 172 LEU A C 1
ATOM 1276 O O . LEU A 1 172 ? -5.513 9.490 12.462 1.00 98.62 172 LEU A O 1
ATOM 1280 N N . ARG A 1 173 ? -5.359 9.867 10.253 1.00 98.81 173 ARG A N 1
ATOM 1281 C CA . ARG A 1 173 ? -6.667 10.506 10.145 1.00 98.81 173 ARG A CA 1
ATOM 1282 C C . ARG A 1 173 ? -7.763 9.457 10.030 1.00 98.81 173 ARG A C 1
ATOM 1284 O O . ARG A 1 173 ? -7.648 8.491 9.267 1.00 98.81 173 ARG A O 1
ATOM 1291 N N . VAL A 1 174 ? -8.843 9.663 10.772 1.00 98.81 174 VAL A N 1
ATOM 1292 C CA . VAL A 1 174 ? -9.957 8.719 10.870 1.00 98.81 174 VAL A CA 1
ATOM 1293 C C . VAL A 1 174 ? -11.297 9.428 10.742 1.00 98.81 174 VAL A C 1
ATOM 1295 O O . VAL A 1 174 ? -11.482 10.534 11.238 1.00 98.81 174 VAL A O 1
ATOM 1298 N N . VAL A 1 175 ? -12.260 8.760 10.119 1.00 98.69 175 VAL A N 1
ATOM 1299 C CA . VAL A 1 175 ? -13.671 9.151 10.194 1.00 98.69 175 VAL A CA 1
ATOM 1300 C C . VAL A 1 175 ? -14.301 8.356 11.331 1.00 98.69 175 VAL A C 1
ATOM 1302 O O . VAL A 1 175 ? -14.243 7.125 11.319 1.00 98.69 175 VAL A O 1
ATOM 1305 N N . LEU A 1 176 ? -14.871 9.040 12.326 1.00 98.44 176 LEU A N 1
ATOM 1306 C CA . LEU A 1 176 ? -15.526 8.380 13.457 1.00 98.44 176 LEU A CA 1
ATOM 1307 C C . LEU A 1 176 ? -16.765 7.596 12.999 1.00 98.44 176 LEU A C 1
ATOM 1309 O O . LEU A 1 176 ? -17.507 8.030 12.118 1.00 98.44 176 LEU A O 1
ATOM 1313 N N . GLY A 1 177 ? -16.999 6.459 13.646 1.00 94.44 177 GLY A N 1
ATOM 1314 C CA . GLY A 1 177 ? -18.081 5.533 13.345 1.00 94.44 177 GLY A CA 1
ATOM 1315 C C . GLY A 1 177 ? -17.683 4.335 12.486 1.00 94.44 177 GLY A C 1
ATOM 1316 O O . GLY A 1 177 ? -16.508 4.128 12.177 1.00 94.44 177 GLY A O 1
ATOM 1317 N N . PRO A 1 178 ? -18.664 3.494 12.113 1.00 93.50 178 PRO A N 1
ATOM 1318 C CA . PRO A 1 178 ? -20.105 3.781 12.114 1.00 93.50 178 PRO A CA 1
ATOM 1319 C C . PRO A 1 178 ? -20.848 3.540 13.442 1.00 93.50 178 PRO A C 1
ATOM 1321 O O . PRO A 1 178 ? -22.015 3.911 13.544 1.00 93.50 178 PRO A O 1
ATOM 1324 N N . GLN A 1 179 ? -20.232 2.920 14.455 1.00 95.56 179 GLN A N 1
ATOM 1325 C CA . GLN A 1 179 ? -20.916 2.563 15.708 1.00 95.56 179 GLN A CA 1
ATOM 1326 C C . GLN A 1 179 ? -20.601 3.508 16.880 1.00 95.56 179 GLN A C 1
ATOM 1328 O O . GLN A 1 179 ? -20.409 3.045 17.999 1.00 95.56 179 GLN A O 1
ATOM 1333 N N . ASN A 1 180 ? -20.589 4.832 16.669 1.00 91.44 180 ASN A N 1
ATOM 1334 C CA . ASN A 1 180 ? -20.281 5.813 17.728 1.00 91.44 180 ASN A CA 1
ATOM 1335 C C . ASN A 1 180 ? -21.134 5.618 18.989 1.00 91.44 180 ASN A C 1
ATOM 1337 O O . ASN A 1 180 ? -20.622 5.720 20.094 1.00 91.44 180 ASN A O 1
ATOM 1341 N N . ALA A 1 181 ? -22.420 5.289 18.824 1.00 94.12 181 ALA A N 1
ATOM 1342 C CA . ALA A 1 181 ? -23.349 5.077 19.934 1.00 94.12 181 ALA A CA 1
ATOM 1343 C C . ALA A 1 181 ? -22.994 3.872 20.830 1.00 94.12 181 ALA A C 1
ATOM 1345 O O . ALA A 1 181 ? -23.558 3.734 21.911 1.00 94.12 181 ALA A O 1
ATOM 1346 N N . ALA A 1 182 ? -22.082 2.996 20.391 1.00 96.00 182 ALA A N 1
ATOM 1347 C CA . ALA A 1 182 ? -21.593 1.876 21.188 1.00 96.00 182 ALA A CA 1
ATOM 1348 C C . ALA A 1 182 ? -20.451 2.261 22.146 1.00 96.00 182 ALA A C 1
ATOM 1350 O O . ALA A 1 182 ? -20.066 1.439 22.977 1.00 96.00 182 ALA A O 1
ATOM 1351 N N . PHE A 1 183 ? -19.925 3.486 22.049 1.00 97.56 183 PHE A N 1
ATOM 1352 C CA . PHE A 1 183 ? -18.801 3.990 22.842 1.00 97.56 183 PHE A CA 1
ATOM 1353 C C . PHE A 1 183 ? -19.234 5.163 23.716 1.00 97.56 183 PHE A C 1
ATOM 1355 O O . PHE A 1 183 ? -20.083 5.966 23.321 1.00 97.56 183 PHE A O 1
ATOM 1362 N N . THR A 1 184 ? -18.683 5.250 24.927 1.00 98.00 184 THR A N 1
ATOM 1363 C CA . THR A 1 184 ? -18.933 6.409 25.792 1.00 98.00 184 THR A CA 1
ATOM 1364 C C . THR A 1 184 ? -18.199 7.629 25.233 1.00 98.00 184 THR A C 1
ATOM 1366 O O . THR A 1 184 ? -17.255 7.497 24.450 1.00 98.00 184 THR A O 1
ATOM 1369 N N . GLN A 1 185 ? -18.588 8.834 25.661 1.00 97.75 185 GLN A N 1
ATOM 1370 C CA . GLN A 1 185 ? -17.816 10.032 25.321 1.00 97.75 185 GLN A CA 1
ATOM 1371 C C . GLN A 1 185 ? -16.367 9.909 25.820 1.00 97.75 185 GLN A C 1
ATOM 1373 O O . GLN A 1 185 ? -15.445 10.204 25.069 1.00 97.75 185 GLN A O 1
ATOM 1378 N N . SER A 1 186 ? -16.168 9.370 27.030 1.00 98.00 186 SER A N 1
ATOM 1379 C CA . SER A 1 186 ? -14.829 9.109 27.568 1.00 98.00 186 SER A CA 1
ATOM 1380 C C . SER A 1 186 ? -14.045 8.115 26.711 1.00 98.00 186 SER A C 1
ATOM 1382 O O . SER A 1 186 ? -12.852 8.306 26.519 1.00 98.00 186 SER A O 1
ATOM 1384 N N . GLY A 1 187 ? -14.683 7.072 26.172 1.00 98.00 187 GLY A N 1
ATOM 1385 C CA . GLY A 1 187 ? -14.034 6.116 25.274 1.00 98.00 187 GLY A CA 1
ATOM 1386 C C . GLY A 1 187 ? -13.580 6.759 23.962 1.00 98.00 187 GLY A C 1
ATOM 1387 O O . GLY A 1 187 ? -12.465 6.508 23.506 1.00 98.00 187 GLY A O 1
ATOM 1388 N N . ILE A 1 188 ? -14.409 7.631 23.381 1.00 98.25 188 ILE A N 1
ATOM 1389 C CA . ILE A 1 188 ? -14.043 8.411 22.188 1.00 98.25 188 ILE A CA 1
ATOM 1390 C C . ILE A 1 188 ? -12.887 9.369 22.501 1.00 98.25 188 ILE A C 1
ATOM 1392 O O . ILE A 1 188 ? -11.937 9.454 21.721 1.00 98.25 188 ILE A O 1
ATOM 1396 N N . ASP A 1 189 ? -12.929 10.046 23.649 1.00 98.25 189 ASP A N 1
ATOM 1397 C CA . ASP A 1 189 ? -11.871 10.963 24.072 1.00 98.25 189 ASP A CA 1
ATOM 1398 C C . ASP A 1 189 ? -10.553 10.213 24.327 1.00 98.25 189 ASP A C 1
ATOM 1400 O O . ASP A 1 189 ? -9.500 10.679 23.896 1.00 98.25 189 ASP A O 1
ATOM 1404 N N . THR A 1 190 ? -10.595 9.031 24.952 1.00 98.44 190 THR A N 1
ATOM 1405 C CA . THR A 1 190 ? -9.429 8.145 25.103 1.00 98.44 190 THR A CA 1
ATOM 1406 C C . THR A 1 190 ? -8.859 7.764 23.739 1.00 98.44 190 THR A C 1
ATOM 1408 O O . THR A 1 190 ? -7.662 7.911 23.513 1.00 98.44 190 THR A O 1
ATOM 1411 N N . PHE A 1 191 ? -9.706 7.330 22.803 1.00 98.62 191 PHE A N 1
ATOM 1412 C CA . PHE A 1 191 ? -9.274 6.932 21.463 1.00 98.62 191 PHE A CA 1
ATOM 1413 C C . PHE A 1 191 ? -8.542 8.053 20.707 1.00 98.62 191 PHE A C 1
ATOM 1415 O O . PHE A 1 191 ? -7.544 7.786 20.038 1.00 98.62 191 PHE A O 1
ATOM 1422 N N . LEU A 1 192 ? -9.012 9.298 20.819 1.00 98.56 192 LEU A N 1
ATOM 1423 C CA . LEU A 1 192 ? -8.431 10.441 20.105 1.00 98.56 192 LEU A CA 1
ATOM 1424 C C . LEU A 1 192 ? -7.233 11.080 20.821 1.00 98.56 192 LEU A C 1
ATOM 1426 O O . LEU A 1 192 ? -6.398 11.690 20.159 1.00 98.56 192 LEU A O 1
ATOM 1430 N N . ASN A 1 193 ? -7.132 10.957 22.147 1.00 98.25 193 ASN A N 1
ATOM 1431 C CA . ASN A 1 193 ? -6.097 11.645 22.930 1.00 98.25 193 ASN A CA 1
ATOM 1432 C C . ASN A 1 193 ? -4.979 10.724 23.447 1.00 98.25 193 ASN A C 1
ATOM 1434 O O . ASN A 1 193 ? -3.962 11.222 23.933 1.00 98.25 193 ASN A O 1
ATOM 1438 N N . SER A 1 194 ? -5.131 9.402 23.339 1.00 98.12 194 SER A N 1
ATOM 1439 C CA . SER A 1 194 ? -4.102 8.437 23.732 1.00 98.12 194 SER A CA 1
ATOM 1440 C C . SER A 1 194 ? -3.124 8.115 22.6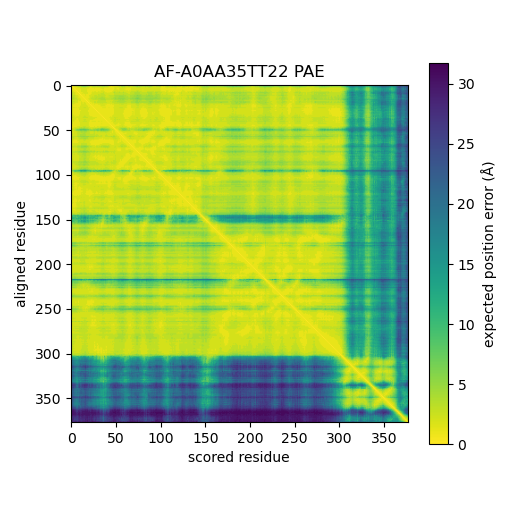05 1.00 98.12 194 SER A C 1
ATOM 1442 O O . SER A 1 194 ? -3.416 8.223 21.414 1.00 98.12 194 SER A O 1
ATOM 1444 N N . THR A 1 195 ? -1.935 7.668 23.004 1.00 98.50 195 THR A N 1
ATOM 1445 C CA . THR A 1 195 ? -0.949 7.060 22.107 1.00 98.50 195 THR A CA 1
ATOM 1446 C C . THR A 1 195 ? -1.001 5.548 22.266 1.00 98.50 195 THR A C 1
ATOM 1448 O O . THR A 1 195 ? -0.946 5.043 23.386 1.00 98.50 195 THR A O 1
ATOM 1451 N N . TYR A 1 196 ? -1.067 4.829 21.150 1.00 98.69 196 TYR A N 1
ATOM 1452 C CA . TYR A 1 196 ? -1.096 3.371 21.130 1.00 98.69 196 TYR A CA 1
ATOM 1453 C C . TYR A 1 196 ? 0.187 2.803 20.529 1.00 98.69 196 TYR A C 1
ATOM 1455 O O . TYR A 1 196 ? 0.784 3.415 19.651 1.00 98.69 196 TYR A O 1
ATOM 1463 N N . THR A 1 197 ? 0.599 1.614 20.953 1.00 98.75 197 THR A N 1
ATOM 1464 C CA . THR A 1 197 ? 1.793 0.921 20.456 1.00 98.75 197 THR A CA 1
ATOM 1465 C C . THR A 1 197 ? 1.396 -0.240 19.554 1.00 98.75 197 THR A C 1
ATOM 1467 O O . THR A 1 197 ? 0.523 -1.032 19.895 1.00 98.75 197 THR A O 1
ATOM 1470 N N . VAL A 1 198 ? 2.039 -0.382 18.396 1.00 98.62 198 VAL A N 1
ATOM 1471 C CA . VAL A 1 198 ? 1.807 -1.527 17.505 1.00 98.62 198 VAL A CA 1
ATOM 1472 C C . VAL A 1 198 ? 2.313 -2.806 18.171 1.00 98.62 198 VAL A C 1
ATOM 1474 O O . VAL A 1 198 ? 3.503 -2.940 18.458 1.00 98.62 198 VAL A O 1
ATOM 1477 N N . SER A 1 199 ? 1.417 -3.771 18.369 1.00 98.31 199 SER A N 1
ATOM 1478 C CA . SER A 1 199 ? 1.735 -5.070 18.963 1.00 98.31 199 SER A CA 1
ATOM 1479 C C . SER A 1 199 ? 2.542 -5.950 18.006 1.00 98.31 199 SER A C 1
ATOM 1481 O O . SER A 1 199 ? 2.371 -5.894 16.782 1.00 98.31 199 SER A O 1
ATOM 1483 N N . ILE A 1 200 ? 3.343 -6.862 18.564 1.00 96.81 200 ILE A N 1
ATOM 1484 C CA . ILE A 1 200 ? 4.017 -7.934 17.812 1.00 96.81 200 ILE A CA 1
ATOM 1485 C C . ILE A 1 200 ? 3.029 -8.906 17.147 1.00 96.81 200 ILE A C 1
ATOM 1487 O O . ILE A 1 200 ? 3.373 -9.563 16.168 1.00 96.81 200 ILE A O 1
ATOM 1491 N N . ASN A 1 201 ? 1.785 -8.959 17.630 1.00 96.19 201 ASN A N 1
ATOM 1492 C CA . ASN A 1 201 ? 0.711 -9.794 17.085 1.00 96.19 201 ASN A CA 1
ATOM 1493 C C . ASN A 1 201 ? -0.029 -9.140 15.897 1.00 96.19 201 ASN A C 1
ATOM 1495 O O . ASN A 1 201 ? -1.192 -9.461 15.636 1.00 96.19 201 ASN A O 1
ATOM 1499 N N . SER A 1 202 ? 0.626 -8.206 15.205 1.00 97.12 202 SER A N 1
ATOM 1500 C CA . SER A 1 202 ? 0.098 -7.491 14.039 1.00 97.12 202 SER A CA 1
ATOM 1501 C C . SER A 1 202 ? 0.520 -8.160 12.733 1.00 97.12 202 SER A C 1
ATOM 1503 O O . SER A 1 202 ? 1.686 -8.506 12.541 1.00 97.12 202 SER A O 1
ATOM 1505 N N . ASP A 1 203 ? -0.421 -8.308 11.802 1.00 96.38 203 ASP A N 1
ATOM 1506 C CA . ASP A 1 203 ? -0.177 -8.918 10.496 1.00 96.38 203 ASP A CA 1
ATOM 1507 C C . ASP A 1 203 ? -0.973 -8.222 9.373 1.00 96.38 203 ASP A C 1
ATOM 1509 O O . ASP A 1 203 ? -1.454 -7.098 9.517 1.00 96.38 203 ASP A O 1
ATOM 1513 N N . ARG A 1 204 ? -1.074 -8.867 8.205 1.00 97.31 204 ARG A N 1
ATOM 1514 C CA . ARG A 1 204 ? -1.816 -8.330 7.054 1.00 97.31 204 ARG A CA 1
ATOM 1515 C C . ARG A 1 204 ? -3.338 -8.319 7.250 1.00 97.31 204 ARG A C 1
ATOM 1517 O O . ARG A 1 204 ? -4.027 -7.618 6.509 1.00 97.31 204 ARG A O 1
ATOM 1524 N N . MET A 1 205 ? -3.884 -9.086 8.198 1.00 97.25 205 MET A N 1
ATOM 1525 C CA . MET A 1 205 ? -5.314 -9.045 8.516 1.00 97.25 205 MET A CA 1
ATOM 1526 C C . MET A 1 205 ? -5.657 -7.813 9.332 1.00 97.25 205 MET A C 1
ATOM 1528 O O . MET A 1 205 ? -6.681 -7.176 9.081 1.00 97.25 205 MET A O 1
ATOM 1532 N N . GLY A 1 206 ? -4.812 -7.487 10.303 1.00 97.62 206 GLY A N 1
ATOM 1533 C CA . GLY A 1 206 ? -4.993 -6.296 11.102 1.00 97.62 206 GLY A CA 1
ATOM 1534 C C . GLY A 1 206 ? -3.854 -6.032 12.067 1.00 97.62 206 GLY A C 1
ATOM 1535 O O . GLY A 1 206 ? -3.120 -6.931 12.482 1.00 97.62 206 GLY A O 1
ATOM 1536 N N . TYR A 1 207 ? -3.722 -4.760 12.411 1.00 98.56 207 TYR A N 1
ATOM 1537 C CA . TYR A 1 207 ? -2.755 -4.277 13.380 1.00 98.56 207 TYR A CA 1
ATOM 1538 C C . TYR A 1 207 ? -3.430 -4.163 14.733 1.00 98.56 207 TYR A C 1
ATOM 1540 O O . TYR A 1 207 ? -4.406 -3.429 14.876 1.00 98.56 207 TYR A O 1
ATOM 1548 N N . ARG A 1 208 ? -2.913 -4.910 15.706 1.00 98.56 208 ARG A N 1
ATOM 1549 C CA . ARG A 1 208 ? -3.362 -4.858 17.098 1.00 98.56 208 ARG A CA 1
ATOM 1550 C C . ARG A 1 208 ? -2.565 -3.785 17.810 1.00 98.56 208 ARG A C 1
ATOM 1552 O O . ARG A 1 208 ? -1.342 -3.745 17.669 1.00 98.56 208 ARG A O 1
ATOM 1559 N N . LEU A 1 209 ? -3.257 -2.934 18.547 1.00 98.62 209 LEU A N 1
ATOM 1560 C CA . LEU A 1 209 ? -2.660 -1.792 19.208 1.00 98.62 209 LEU A CA 1
ATOM 1561 C C . LEU A 1 209 ? -2.810 -1.931 20.722 1.00 98.62 209 LEU A C 1
ATOM 1563 O O . LEU A 1 209 ? -3.912 -2.132 21.216 1.00 98.62 209 LEU A O 1
ATOM 1567 N N . GLU A 1 210 ? -1.698 -1.814 21.434 1.00 98.62 210 GLU A N 1
ATOM 1568 C CA . GLU A 1 210 ? -1.614 -1.859 22.894 1.00 98.62 210 GLU A CA 1
ATOM 1569 C C . GLU A 1 210 ? -1.651 -0.425 23.434 1.00 98.62 210 GLU A C 1
ATOM 1571 O O . GLU A 1 210 ? -0.936 0.451 22.939 1.00 98.62 210 GLU A O 1
ATOM 1576 N N . GLY A 1 211 ? -2.492 -0.150 24.424 1.00 97.44 211 GLY A N 1
ATOM 1577 C CA . GLY A 1 211 ? -2.656 1.193 24.979 1.00 97.44 211 GLY A CA 1
ATOM 1578 C C . GLY A 1 211 ? -3.911 1.296 25.829 1.00 97.44 211 GLY A C 1
ATOM 1579 O O . GLY A 1 211 ? -4.441 0.279 26.275 1.00 97.44 211 GLY A O 1
ATOM 1580 N N . GLU A 1 212 ? -4.388 2.521 26.051 1.00 97.38 212 GLU A N 1
ATOM 1581 C CA . GLU A 1 212 ? -5.478 2.709 27.003 1.00 97.38 212 GLU A CA 1
ATOM 1582 C C . GLU A 1 212 ? -6.808 2.114 26.522 1.00 97.38 212 GLU A C 1
ATOM 1584 O O . GLU A 1 212 ? -7.231 2.416 25.394 1.00 97.38 212 GLU A O 1
ATOM 1589 N N . PRO A 1 213 ? -7.482 1.296 27.361 1.00 97.75 213 PRO A N 1
ATOM 1590 C CA . PRO A 1 213 ? -8.742 0.665 27.000 1.00 97.75 213 PRO A CA 1
ATOM 1591 C C . PRO A 1 213 ? -9.825 1.687 26.656 1.00 97.75 213 PRO A C 1
ATOM 1593 O O . PRO A 1 213 ? -10.128 2.603 27.423 1.00 97.75 213 PRO A O 1
ATOM 1596 N N . ILE A 1 214 ? -10.443 1.495 25.497 1.00 98.31 214 ILE A N 1
ATOM 1597 C CA . ILE A 1 214 ? -11.564 2.298 25.017 1.00 98.31 214 ILE A CA 1
ATOM 1598 C C . ILE A 1 214 ? -12.859 1.755 25.624 1.00 98.31 214 ILE A C 1
ATOM 1600 O O . ILE A 1 214 ? -13.182 0.577 25.479 1.00 98.31 214 ILE A O 1
ATOM 1604 N N . GLU A 1 215 ? -13.612 2.629 26.287 1.00 97.56 215 GLU A N 1
ATOM 1605 C CA . GLU A 1 215 ? -14.833 2.265 27.004 1.00 97.56 215 GLU A CA 1
ATOM 1606 C C . GLU A 1 215 ? -16.063 2.152 26.079 1.00 97.56 215 GLU A C 1
ATOM 1608 O O . GLU A 1 215 ? -16.371 3.049 25.284 1.00 97.56 215 GLU A O 1
ATOM 1613 N N . HIS A 1 216 ? -16.812 1.055 26.231 1.00 97.38 216 HIS A N 1
ATOM 1614 C CA . HIS A 1 216 ? -18.095 0.816 25.563 1.00 97.38 216 HIS A CA 1
ATOM 1615 C C . HIS A 1 216 ? -19.290 1.238 26.427 1.00 97.38 216 HIS A C 1
ATOM 1617 O O . HIS A 1 216 ? -19.233 1.194 27.651 1.00 97.38 216 HIS A O 1
ATOM 1623 N N . VAL A 1 217 ? -20.425 1.538 25.789 1.00 95.31 217 VAL A N 1
ATOM 1624 C CA . VAL A 1 217 ? -21.719 1.733 26.474 1.00 95.31 217 VAL A CA 1
ATOM 1625 C C . VAL A 1 217 ? -22.389 0.391 26.776 1.00 95.31 217 VAL A C 1
ATOM 1627 O O . VAL A 1 217 ? -22.774 0.119 27.908 1.00 95.31 217 VAL A O 1
ATOM 1630 N N . THR A 1 218 ? -22.569 -0.442 25.745 1.00 81.88 218 THR A N 1
ATOM 1631 C CA . THR A 1 218 ? -23.367 -1.684 25.815 1.00 81.88 218 THR A CA 1
ATOM 1632 C C . THR A 1 218 ? -22.536 -2.957 25.660 1.00 81.88 218 THR A C 1
ATOM 1634 O O . THR A 1 218 ? -23.075 -4.051 25.805 1.00 81.88 218 THR A O 1
ATOM 1637 N N . GLY A 1 219 ? -21.242 -2.824 25.352 1.00 89.31 219 GLY A N 1
ATOM 1638 C CA . GLY A 1 219 ? -20.314 -3.928 25.103 1.00 89.31 219 GLY A CA 1
ATOM 1639 C C . GLY A 1 219 ? -19.714 -3.931 23.687 1.00 89.31 219 GLY A C 1
ATOM 1640 O O . GLY A 1 219 ? -20.054 -3.079 22.862 1.00 89.31 219 GLY A O 1
ATOM 1641 N N . PRO A 1 220 ? -18.806 -4.881 23.406 1.00 91.50 220 PRO A N 1
ATOM 1642 C CA . PRO A 1 220 ? -18.004 -4.905 22.182 1.00 91.50 220 PRO A CA 1
ATOM 1643 C C . PRO A 1 220 ? -18.698 -5.575 20.991 1.00 91.50 220 PRO A C 1
ATOM 1645 O O . PRO A 1 220 ? -18.229 -5.434 19.863 1.00 91.50 220 PRO A O 1
ATOM 1648 N N . ASP A 1 221 ? -19.779 -6.317 21.224 1.00 94.25 221 ASP A N 1
ATOM 1649 C CA . ASP A 1 221 ? -20.375 -7.195 20.221 1.00 94.25 221 ASP A CA 1
ATOM 1650 C C . ASP A 1 221 ? -21.509 -6.512 19.445 1.00 94.25 221 ASP A C 1
ATOM 1652 O O . ASP A 1 221 ? -22.336 -5.783 19.995 1.00 94.25 221 ASP A O 1
ATOM 1656 N N . VAL A 1 222 ? -21.575 -6.798 18.146 1.00 92.75 222 VAL A N 1
ATOM 1657 C CA . VAL A 1 222 ? -22.645 -6.382 17.232 1.00 92.75 222 VAL A CA 1
ATOM 1658 C C . VAL A 1 222 ? -23.082 -7.551 16.358 1.00 92.75 222 VAL A C 1
ATOM 1660 O O . VAL A 1 222 ? -22.350 -8.525 16.161 1.00 92.75 222 VAL A O 1
ATOM 1663 N N . ILE A 1 223 ? -24.276 -7.438 15.769 1.00 93.38 223 ILE A N 1
ATOM 1664 C CA . ILE A 1 223 ? -24.655 -8.304 14.647 1.00 93.38 223 ILE A CA 1
ATOM 1665 C C . ILE A 1 223 ? -23.581 -8.154 13.570 1.00 93.38 223 ILE A C 1
ATOM 1667 O O . ILE A 1 223 ? -23.218 -7.033 13.214 1.00 93.38 223 ILE A O 1
ATOM 1671 N N . SER A 1 224 ? -23.070 -9.284 13.077 1.00 93.31 224 SER A N 1
ATOM 1672 C CA . SER A 1 224 ? -21.974 -9.274 12.113 1.00 93.31 224 SER A CA 1
ATOM 1673 C C . SER A 1 224 ? -22.327 -8.440 10.883 1.00 93.31 224 SER A C 1
ATOM 1675 O O . SER A 1 224 ? -23.322 -8.705 10.208 1.00 93.31 224 SER A O 1
ATOM 1677 N N . ASP A 1 225 ? -21.490 -7.451 10.591 1.00 93.81 225 ASP A N 1
ATOM 1678 C CA . ASP A 1 225 ? -21.622 -6.532 9.464 1.00 93.81 225 ASP A CA 1
ATOM 1679 C C . ASP A 1 225 ? -20.365 -6.572 8.584 1.00 93.81 225 ASP A C 1
ATOM 1681 O O . ASP A 1 225 ? -19.416 -7.312 8.855 1.00 93.81 225 ASP A O 1
ATOM 1685 N N . GLY A 1 226 ? -20.373 -5.808 7.490 1.00 94.19 226 GLY A N 1
ATOM 1686 C CA . GLY A 1 226 ? -19.223 -5.689 6.599 1.00 94.19 226 GLY A CA 1
ATOM 1687 C C . GLY A 1 226 ? -18.070 -4.906 7.233 1.00 94.19 226 GLY A C 1
ATOM 1688 O O . GLY A 1 226 ? -18.272 -3.891 7.896 1.00 94.19 226 GLY A O 1
ATOM 1689 N N . THR A 1 227 ? -16.843 -5.346 6.976 1.00 94.31 227 THR A N 1
ATOM 1690 C CA . THR A 1 227 ? -15.612 -4.749 7.518 1.00 94.31 227 THR A CA 1
ATOM 1691 C C . THR A 1 227 ? -14.850 -3.969 6.433 1.00 94.31 227 THR A C 1
ATOM 1693 O O . THR A 1 227 ? -14.141 -4.554 5.598 1.00 94.31 227 THR A O 1
ATOM 1696 N N . PRO A 1 228 ? -14.957 -2.628 6.396 1.00 94.81 228 PRO A N 1
ATOM 1697 C CA . PRO A 1 228 ? -14.196 -1.832 5.441 1.00 94.81 228 PRO A CA 1
ATOM 1698 C C . PRO A 1 228 ? -12.693 -1.855 5.756 1.00 94.81 228 PRO A C 1
ATOM 1700 O O . PRO A 1 228 ? -12.267 -2.209 6.857 1.00 94.81 228 PRO A O 1
ATOM 1703 N N . LEU A 1 229 ? -11.874 -1.531 4.751 1.00 97.31 229 LEU A N 1
ATOM 1704 C CA . LEU A 1 229 ? -10.430 -1.371 4.936 1.00 97.31 229 LEU A CA 1
ATOM 1705 C C . LEU A 1 229 ? -10.200 -0.188 5.876 1.00 97.31 229 LEU A C 1
ATOM 1707 O O . LEU A 1 229 ? -10.848 0.840 5.713 1.00 97.31 229 LEU A O 1
ATOM 1711 N N . GLY A 1 230 ? -9.311 -0.344 6.852 1.00 98.19 230 GLY A N 1
ATOM 1712 C CA . GLY A 1 230 ? -9.037 0.686 7.849 1.00 98.19 230 GLY A CA 1
ATOM 1713 C C . GLY A 1 230 ? -10.048 0.753 8.991 1.00 98.19 230 GLY A C 1
ATOM 1714 O O . GLY A 1 230 ? -9.871 1.584 9.876 1.00 98.19 230 GLY A O 1
ATOM 1715 N N . ALA A 1 231 ? -11.087 -0.090 9.009 1.00 98.19 231 ALA A N 1
ATOM 1716 C CA . ALA A 1 231 ? -12.008 -0.153 10.142 1.00 98.19 231 ALA A CA 1
ATOM 1717 C C . ALA A 1 231 ? -11.249 -0.468 11.434 1.00 98.19 231 ALA A C 1
ATOM 1719 O O . ALA A 1 231 ? -10.428 -1.387 11.457 1.00 98.19 231 ALA A O 1
ATOM 1720 N N . ILE A 1 232 ? -11.554 0.260 12.503 1.00 98.56 232 ILE A N 1
ATOM 1721 C CA . ILE A 1 232 ? -10.920 0.097 13.809 1.00 98.56 232 ILE A CA 1
ATOM 1722 C C . ILE A 1 232 ? -11.913 -0.588 14.735 1.00 98.56 232 ILE A C 1
ATOM 1724 O O . ILE A 1 232 ? -12.847 0.044 15.228 1.00 98.56 232 ILE A O 1
ATOM 1728 N N . GLN A 1 233 ? -11.732 -1.891 14.932 1.00 97.94 233 GLN A N 1
ATOM 1729 C CA . GLN A 1 233 ? -12.538 -2.680 15.859 1.00 97.94 233 GLN A CA 1
ATOM 1730 C C . GLN A 1 233 ? -12.031 -2.520 17.287 1.00 97.94 233 GLN A C 1
ATOM 1732 O O . GLN A 1 233 ? -10.822 -2.482 17.502 1.00 97.94 233 GLN A O 1
ATOM 1737 N N . VAL A 1 234 ? -12.946 -2.495 18.255 1.00 97.88 234 VAL A N 1
ATOM 1738 C CA . VAL A 1 234 ? -12.609 -2.479 19.684 1.00 97.88 234 VAL A CA 1
ATOM 1739 C C . VAL A 1 234 ? -13.267 -3.690 20.358 1.00 97.88 234 VAL A C 1
ATOM 1741 O O . VAL A 1 234 ? -14.452 -3.637 20.694 1.00 97.88 234 VAL A O 1
ATOM 1744 N N . PRO A 1 235 ? -12.534 -4.807 20.523 1.00 95.81 235 PRO A N 1
ATOM 1745 C CA . PRO A 1 235 ? -13.009 -5.988 21.241 1.00 95.81 235 PRO A CA 1
ATOM 1746 C C . PRO A 1 235 ? -13.202 -5.713 22.740 1.00 95.81 235 PRO A C 1
ATOM 1748 O O . PRO A 1 235 ? -12.890 -4.634 23.235 1.00 95.81 235 PRO A O 1
ATOM 1751 N N . GLY A 1 236 ? -13.652 -6.720 23.494 1.00 94.31 236 GLY A N 1
ATOM 1752 C CA . GLY A 1 236 ? -13.902 -6.592 24.938 1.00 94.31 236 GLY A CA 1
ATOM 1753 C C . GLY A 1 236 ? -12.683 -6.254 25.806 1.00 94.31 236 GLY A C 1
ATOM 1754 O O . GLY A 1 236 ? -12.863 -5.908 26.966 1.00 94.31 236 GLY A O 1
ATOM 1755 N N . SER A 1 237 ? -11.459 -6.332 25.270 1.00 94.25 237 SER A N 1
ATOM 1756 C CA . SER A 1 237 ? -10.258 -5.828 25.951 1.00 94.25 237 SER A CA 1
ATOM 1757 C C . SER A 1 237 ? -10.156 -4.298 25.952 1.00 94.25 237 SER A C 1
ATOM 1759 O O . SER A 1 237 ? -9.370 -3.756 26.719 1.00 94.25 237 SER A O 1
ATOM 1761 N N . GLY A 1 238 ? -10.907 -3.601 25.091 1.00 96.50 238 GLY A N 1
ATOM 1762 C CA . GLY A 1 238 ? -10.800 -2.153 24.885 1.00 96.50 238 GLY A CA 1
ATOM 1763 C C . GLY A 1 238 ? -9.634 -1.728 23.982 1.00 96.50 238 GLY A C 1
ATOM 1764 O O . GLY A 1 238 ? -9.525 -0.555 23.639 1.00 96.50 238 GLY A O 1
ATOM 1765 N N . GLU A 1 239 ? -8.781 -2.663 23.562 1.00 97.31 239 GLU A N 1
ATOM 1766 C CA . GLU A 1 239 ? -7.609 -2.395 22.722 1.00 97.31 239 GLU A CA 1
ATOM 1767 C C . GLU A 1 239 ? -7.971 -2.391 21.224 1.00 97.31 239 GLU A C 1
ATOM 1769 O O . GLU A 1 239 ? -8.535 -3.374 20.726 1.00 97.31 239 GLU A O 1
ATOM 1774 N N . PRO A 1 240 ? -7.659 -1.320 20.469 1.00 98.12 240 PRO A N 1
ATOM 1775 C CA . PRO A 1 240 ? -8.102 -1.196 19.087 1.00 98.12 240 PRO A CA 1
ATOM 1776 C C . PRO A 1 240 ? -7.344 -2.114 18.112 1.00 98.12 240 PRO A C 1
ATOM 1778 O O . PRO A 1 240 ? -6.140 -2.354 18.224 1.00 98.12 240 PRO A O 1
ATOM 1781 N N . ILE A 1 241 ? -8.055 -2.591 17.086 1.00 98.56 241 ILE A N 1
ATOM 1782 C CA . ILE A 1 241 ? -7.515 -3.389 15.979 1.00 98.56 241 ILE A CA 1
ATOM 1783 C C . ILE A 1 241 ? -7.862 -2.714 14.650 1.00 98.56 241 ILE A C 1
ATOM 1785 O O . ILE A 1 241 ? -9.033 -2.650 14.275 1.00 98.56 241 ILE A O 1
ATOM 1789 N N . ILE A 1 242 ? -6.852 -2.264 13.903 1.00 98.69 242 ILE A N 1
ATOM 1790 C CA . ILE A 1 242 ? -7.026 -1.691 12.559 1.00 98.69 242 ILE A CA 1
ATOM 1791 C C . ILE A 1 242 ? -7.070 -2.829 11.535 1.00 98.69 242 ILE A C 1
ATOM 1793 O O . ILE A 1 242 ? -6.089 -3.552 11.379 1.00 98.69 242 ILE A O 1
ATOM 1797 N N . LEU A 1 243 ? -8.176 -2.988 10.809 1.00 98.38 243 LEU A N 1
ATOM 1798 C CA . LEU A 1 243 ? -8.351 -4.042 9.806 1.00 98.38 243 LEU A CA 1
ATOM 1799 C C . LEU A 1 243 ? -7.722 -3.670 8.452 1.00 98.38 243 LEU A C 1
ATOM 1801 O O . LEU A 1 243 ? -7.988 -2.598 7.910 1.00 98.38 243 LEU A O 1
ATOM 1805 N N . LEU A 1 244 ? -6.931 -4.574 7.866 1.00 98.06 244 LEU A N 1
ATOM 1806 C CA . LEU A 1 244 ? -6.065 -4.287 6.710 1.00 98.06 244 LEU A CA 1
ATOM 1807 C C . LEU A 1 244 ? -6.358 -5.192 5.494 1.00 98.06 244 LEU A C 1
ATOM 1809 O O . LEU A 1 244 ? -7.498 -5.623 5.290 1.00 98.06 244 LEU A O 1
ATOM 1813 N N . ALA A 1 245 ? -5.379 -5.392 4.609 1.00 97.31 245 ALA A N 1
ATOM 1814 C CA . ALA A 1 245 ? -5.564 -5.978 3.278 1.00 97.31 245 ALA A CA 1
ATOM 1815 C C . ALA A 1 245 ? -6.180 -7.393 3.301 1.00 97.31 245 ALA A C 1
ATOM 1817 O O . ALA A 1 245 ? -7.054 -7.705 2.490 1.00 97.31 245 ALA A O 1
ATOM 1818 N N . ASP A 1 246 ? -5.788 -8.222 4.272 1.00 97.38 246 ASP A N 1
ATOM 1819 C CA . ASP A 1 246 ? -6.215 -9.625 4.388 1.00 97.38 246 ASP A CA 1
ATOM 1820 C C . ASP A 1 246 ? -7.345 -9.822 5.420 1.00 97.38 246 ASP A C 1
ATOM 1822 O O . ASP A 1 246 ? -7.636 -10.954 5.819 1.00 97.38 246 ASP A O 1
ATOM 1826 N N . ARG A 1 247 ? -7.971 -8.733 5.894 1.00 96.81 247 ARG A N 1
ATOM 1827 C CA . ARG A 1 247 ? -9.044 -8.776 6.902 1.00 96.81 247 ARG A CA 1
ATOM 1828 C C . ARG A 1 247 ? -10.204 -9.677 6.464 1.00 96.81 247 ARG A C 1
ATOM 1830 O O . ARG A 1 247 ? -10.544 -9.742 5.282 1.00 96.81 247 ARG A O 1
ATOM 1837 N N . GLY A 1 248 ? -10.859 -10.319 7.434 1.00 93.94 248 GLY A N 1
ATOM 1838 C CA . GLY A 1 248 ? -12.139 -10.989 7.187 1.00 93.94 248 GLY A CA 1
ATOM 1839 C C . GLY A 1 248 ? -13.161 -9.990 6.647 1.00 93.94 248 GLY A C 1
ATOM 1840 O O . GLY A 1 248 ? -13.075 -8.814 6.985 1.00 93.94 248 GLY A O 1
ATOM 1841 N N . THR A 1 249 ? -14.091 -10.435 5.802 1.00 94.50 249 THR A N 1
ATOM 1842 C CA . THR A 1 249 ? -15.062 -9.574 5.093 1.00 94.50 249 THR A CA 1
ATOM 1843 C C . THR A 1 249 ? -16.253 -9.153 5.949 1.00 94.50 249 THR A C 1
ATOM 1845 O O . THR A 1 249 ? -16.955 -8.202 5.607 1.00 94.50 249 THR A O 1
ATOM 1848 N N . THR A 1 250 ? -16.482 -9.879 7.041 1.00 95.06 250 THR A N 1
ATOM 1849 C CA . THR A 1 250 ? -17.489 -9.581 8.054 1.00 95.06 250 THR A CA 1
ATOM 1850 C C . THR A 1 250 ? -16.886 -9.710 9.444 1.00 95.06 250 THR A C 1
ATOM 1852 O O . THR A 1 250 ? -15.955 -10.496 9.642 1.00 95.06 250 THR A O 1
ATOM 1855 N N . GLY A 1 251 ? -17.423 -8.982 10.418 1.00 92.50 251 GLY A N 1
ATOM 1856 C CA . GLY A 1 251 ? -16.950 -9.038 11.799 1.00 92.50 251 GLY A CA 1
ATOM 1857 C C . GLY A 1 251 ? -18.043 -8.702 12.803 1.00 92.50 251 GLY A C 1
ATOM 1858 O O . GLY A 1 251 ? -18.952 -7.941 12.497 1.00 92.50 251 GLY A O 1
ATOM 1859 N N . GLY A 1 252 ? -17.942 -9.279 14.000 1.00 94.31 252 GLY A N 1
ATOM 1860 C CA . GLY A 1 252 ? -18.919 -9.113 15.080 1.00 94.31 252 GLY A CA 1
ATOM 1861 C C . GLY A 1 252 ? -18.549 -8.066 16.129 1.00 94.31 252 GLY A C 1
ATOM 1862 O O . GLY A 1 252 ? -19.218 -8.012 17.148 1.00 94.31 252 GLY A O 1
ATOM 1863 N N . TYR A 1 253 ? -17.504 -7.261 15.911 1.00 96.00 253 TYR A N 1
ATOM 1864 C CA . TYR A 1 253 ? -17.072 -6.240 16.870 1.00 96.00 253 TYR A CA 1
ATOM 1865 C C . TYR A 1 253 ? -17.473 -4.823 16.446 1.00 96.00 253 TYR A C 1
ATOM 1867 O O . TYR A 1 253 ? -17.468 -4.480 15.251 1.00 96.00 253 TYR A O 1
ATOM 1875 N N . THR A 1 254 ? -17.791 -3.996 17.444 1.00 96.31 254 THR A N 1
ATOM 1876 C CA . THR A 1 254 ? -18.030 -2.557 17.299 1.00 96.31 254 THR A CA 1
ATOM 1877 C C . THR A 1 254 ? -16.813 -1.881 16.674 1.00 96.31 254 THR A C 1
ATOM 1879 O O . THR A 1 254 ? -15.663 -2.203 16.985 1.00 96.31 254 THR A O 1
ATOM 1882 N N . LYS A 1 255 ? -17.066 -0.950 15.749 1.00 97.31 255 LYS A N 1
ATOM 1883 C CA . LYS A 1 255 ? -16.030 -0.158 15.084 1.00 97.31 255 LYS A CA 1
ATOM 1884 C C . LYS A 1 255 ? -16.163 1.298 15.510 1.00 97.31 255 LYS A C 1
ATOM 1886 O O . LYS A 1 255 ? -17.207 1.916 15.284 1.00 97.31 255 LYS A O 1
ATOM 1891 N N . ILE A 1 256 ? -15.112 1.823 16.136 1.00 98.12 256 ILE A N 1
ATOM 1892 C CA . ILE A 1 256 ? -15.096 3.195 16.662 1.00 98.12 256 ILE A CA 1
ATOM 1893 C C . ILE A 1 256 ? -14.838 4.228 15.567 1.00 98.12 256 ILE A C 1
ATOM 1895 O O . ILE A 1 256 ? -15.380 5.330 15.620 1.00 98.12 256 ILE A O 1
ATOM 1899 N N . ALA A 1 257 ? -14.029 3.874 14.570 1.00 98.56 257 ALA A N 1
ATOM 1900 C CA . ALA A 1 257 ? -13.658 4.747 13.468 1.00 98.56 257 ALA A CA 1
ATOM 1901 C C . ALA A 1 257 ? -13.161 3.934 12.262 1.00 98.56 257 ALA A C 1
ATOM 1903 O O . ALA A 1 257 ? -12.965 2.717 12.342 1.00 98.56 257 ALA A O 1
ATOM 1904 N N . THR A 1 258 ? -12.917 4.614 11.145 1.00 98.62 258 THR A N 1
ATOM 1905 C CA . THR A 1 258 ? -12.271 4.058 9.950 1.00 98.62 258 THR A CA 1
ATOM 1906 C C . THR A 1 258 ? -11.117 4.960 9.520 1.00 98.62 258 THR A C 1
ATOM 1908 O O . THR A 1 258 ? -11.319 6.153 9.295 1.00 98.62 258 THR A O 1
ATOM 1911 N N . VAL A 1 259 ? -9.911 4.398 9.391 1.00 98.75 259 VAL A N 1
ATOM 1912 C CA . VAL A 1 259 ? -8.742 5.088 8.819 1.00 98.75 259 VAL A CA 1
ATOM 1913 C C . VAL A 1 259 ? -9.042 5.473 7.376 1.00 98.75 259 VAL A C 1
ATOM 1915 O O . VAL A 1 259 ? -9.506 4.644 6.591 1.00 98.75 259 VAL A O 1
ATOM 1918 N N . ILE A 1 260 ? -8.775 6.728 7.017 1.00 98.62 260 ILE A N 1
ATOM 1919 C CA . ILE A 1 260 ? -9.021 7.202 5.654 1.00 98.62 260 ILE A CA 1
ATOM 1920 C C . ILE A 1 260 ? -8.105 6.482 4.658 1.00 98.62 260 ILE A C 1
ATOM 1922 O O . ILE A 1 260 ? -6.957 6.162 4.970 1.00 98.62 260 ILE A O 1
ATOM 1926 N N . SER A 1 261 ? -8.572 6.285 3.423 1.00 96.75 261 SER A N 1
ATOM 1927 C CA . SER A 1 261 ? -7.816 5.570 2.382 1.00 96.75 261 SER A CA 1
ATOM 1928 C C . SER A 1 261 ? -6.401 6.123 2.170 1.00 96.75 261 SER A C 1
ATOM 1930 O O . SER A 1 261 ? -5.465 5.348 1.975 1.00 96.75 261 SER A O 1
ATOM 1932 N N . ALA A 1 262 ? -6.234 7.447 2.266 1.00 97.06 262 ALA A N 1
ATOM 1933 C CA . ALA A 1 262 ? -4.948 8.118 2.084 1.00 97.06 262 ALA A CA 1
ATOM 1934 C C . ALA A 1 262 ? -3.896 7.751 3.152 1.00 97.06 262 ALA A C 1
ATOM 1936 O O . ALA A 1 262 ? -2.699 7.804 2.870 1.00 97.06 262 ALA A O 1
ATOM 1937 N N . ASP A 1 263 ? -4.326 7.316 4.341 1.00 98.19 263 ASP A N 1
ATOM 1938 C CA . ASP A 1 263 ? -3.444 7.043 5.483 1.00 98.19 263 ASP A CA 1
ATOM 1939 C C . ASP A 1 263 ? -3.207 5.536 5.705 1.00 98.19 263 ASP A C 1
ATOM 1941 O O . ASP A 1 263 ? -2.332 5.158 6.487 1.00 98.19 263 ASP A O 1
ATOM 1945 N N . ILE A 1 264 ? -3.890 4.650 4.962 1.00 97.69 264 ILE A N 1
ATOM 1946 C CA . ILE A 1 264 ? -3.652 3.190 5.016 1.00 97.69 264 ILE A CA 1
ATOM 1947 C C . ILE A 1 264 ? -2.187 2.850 4.713 1.00 97.69 264 ILE A C 1
ATOM 1949 O O . ILE A 1 264 ? -1.573 2.012 5.373 1.00 97.69 264 ILE A O 1
ATOM 1953 N N . SER A 1 265 ? -1.601 3.550 3.743 1.00 94.44 265 SER A N 1
ATOM 1954 C CA . SER A 1 265 ? -0.202 3.354 3.351 1.00 94.44 265 SER A CA 1
ATOM 1955 C C . SER A 1 265 ? 0.781 3.731 4.467 1.00 94.44 265 SER A C 1
ATOM 1957 O O . SER A 1 265 ? 1.860 3.152 4.552 1.00 94.44 265 SER A O 1
ATOM 1959 N N . ARG A 1 266 ? 0.401 4.645 5.373 1.00 96.56 266 ARG A N 1
ATOM 1960 C CA . ARG A 1 266 ? 1.217 5.020 6.536 1.00 96.56 266 ARG A CA 1
ATOM 1961 C C . ARG A 1 266 ? 1.227 3.910 7.587 1.00 96.56 266 ARG A C 1
ATOM 1963 O O . ARG A 1 266 ? 2.301 3.454 7.967 1.00 96.56 266 ARG A O 1
ATOM 1970 N N . ILE A 1 267 ? 0.060 3.404 7.998 1.00 97.00 267 ILE A N 1
ATOM 1971 C CA . ILE A 1 267 ? -0.008 2.310 8.989 1.00 97.00 267 ILE A CA 1
ATOM 1972 C C . ILE A 1 267 ? 0.638 1.017 8.475 1.00 97.00 267 ILE A C 1
ATOM 1974 O O . ILE A 1 267 ? 1.288 0.300 9.233 1.00 97.00 267 ILE A O 1
ATOM 1978 N N . ALA A 1 268 ? 0.567 0.758 7.169 1.00 97.31 268 ALA A N 1
ATOM 1979 C CA . ALA A 1 268 ? 1.250 -0.362 6.525 1.00 97.31 268 ALA A CA 1
ATOM 1980 C C . ALA A 1 268 ? 2.785 -0.333 6.658 1.00 97.31 268 ALA A C 1
ATOM 1982 O O . ALA A 1 268 ? 3.447 -1.316 6.313 1.00 97.31 268 ALA A O 1
ATOM 1983 N N . GLN A 1 269 ? 3.365 0.762 7.146 1.00 98.00 269 GLN A N 1
ATOM 1984 C CA . GLN A 1 269 ? 4.805 0.938 7.321 1.00 98.00 269 GLN A CA 1
ATOM 1985 C C . GLN A 1 269 ? 5.226 0.922 8.792 1.00 98.00 269 GLN A C 1
ATOM 1987 O O . GLN A 1 269 ? 6.423 0.880 9.079 1.00 98.00 269 GLN A O 1
ATOM 1992 N N . ALA A 1 270 ? 4.266 0.897 9.720 1.00 97.69 270 ALA A N 1
ATOM 1993 C CA . ALA A 1 270 ? 4.550 0.786 11.139 1.00 97.69 270 ALA A CA 1
ATOM 1994 C C . ALA A 1 270 ? 5.026 -0.633 11.502 1.00 97.69 270 ALA A C 1
ATOM 1996 O O . ALA A 1 270 ? 4.480 -1.636 11.025 1.00 97.69 270 ALA A O 1
ATOM 1997 N N . MET A 1 271 ? 6.053 -0.696 12.351 1.00 96.38 271 MET A N 1
ATOM 1998 C CA . MET A 1 271 ? 6.609 -1.927 12.915 1.00 96.38 271 MET A CA 1
ATOM 1999 C C . MET A 1 271 ? 6.111 -2.127 14.350 1.00 96.38 271 MET A C 1
ATOM 2001 O O . MET A 1 271 ? 5.715 -1.151 14.988 1.00 96.38 271 MET A O 1
ATOM 2005 N N . PRO A 1 272 ? 6.178 -3.353 14.900 1.00 96.94 272 PRO A N 1
ATOM 2006 C CA . PRO A 1 272 ? 5.979 -3.565 16.329 1.00 96.94 272 PRO A CA 1
ATOM 2007 C C . PRO A 1 272 ? 6.826 -2.606 17.178 1.00 96.94 272 PRO A C 1
ATOM 2009 O O . PRO A 1 272 ? 8.007 -2.403 16.894 1.00 96.94 272 PRO A O 1
ATOM 2012 N N . GLY A 1 273 ? 6.216 -2.008 18.201 1.00 98.06 273 GLY A N 1
ATOM 2013 C CA . GLY A 1 273 ? 6.837 -0.986 19.050 1.00 98.06 273 GLY A CA 1
ATOM 2014 C C . GLY A 1 273 ? 6.739 0.453 18.525 1.00 98.06 273 GLY A C 1
ATOM 2015 O O . GLY A 1 273 ? 7.019 1.380 19.280 1.00 98.06 273 GLY A O 1
ATOM 2016 N N . HIS A 1 274 ? 6.330 0.675 17.270 1.00 98.31 274 HIS A N 1
ATOM 2017 C CA . HIS A 1 274 ? 6.002 2.021 16.785 1.00 98.31 274 HIS A CA 1
ATOM 2018 C C . HIS A 1 274 ? 4.711 2.528 17.429 1.00 98.31 274 HIS A C 1
ATOM 2020 O O . HIS A 1 274 ? 3.857 1.733 17.825 1.00 98.31 274 HIS A O 1
ATOM 2026 N N . THR A 1 275 ? 4.550 3.848 17.482 1.00 98.62 275 THR A N 1
ATOM 2027 C CA . THR A 1 275 ? 3.372 4.478 18.082 1.00 98.62 275 THR A CA 1
ATOM 2028 C C . THR A 1 275 ? 2.382 4.974 17.037 1.00 98.62 275 THR A C 1
ATOM 2030 O O . THR A 1 275 ? 2.778 5.396 15.948 1.00 98.62 275 THR A O 1
ATOM 2033 N N . ILE A 1 276 ? 1.095 4.924 17.375 1.00 98.69 276 ILE A N 1
ATOM 2034 C CA . ILE A 1 276 ? -0.035 5.395 16.580 1.00 98.69 276 ILE A CA 1
ATOM 2035 C C . ILE A 1 276 ? -0.828 6.420 17.396 1.00 98.69 276 ILE A C 1
ATOM 2037 O O . ILE A 1 276 ? -1.146 6.173 18.562 1.00 98.69 276 ILE A O 1
ATOM 2041 N N . THR A 1 277 ? -1.193 7.532 16.766 1.00 98.75 277 THR A N 1
ATOM 2042 C CA . THR A 1 277 ? -2.178 8.497 17.277 1.00 98.75 277 THR A CA 1
ATOM 2043 C C . THR A 1 277 ? -3.266 8.728 16.235 1.00 98.75 277 THR A C 1
ATOM 2045 O O . THR A 1 277 ? -3.045 8.530 15.035 1.00 98.75 277 THR A O 1
ATOM 2048 N N . PHE A 1 278 ? -4.453 9.134 16.684 1.00 98.75 278 PHE A N 1
ATOM 2049 C CA . PHE A 1 278 ? -5.616 9.303 15.819 1.00 98.75 278 PHE A CA 1
ATOM 2050 C C . PHE A 1 278 ? -6.107 10.746 15.807 1.00 98.75 278 PHE A C 1
ATOM 2052 O O . PHE A 1 278 ? -6.209 11.385 16.847 1.00 98.75 278 PHE A O 1
ATOM 2059 N N . SER A 1 279 ? -6.460 11.237 14.621 1.00 98.56 279 SER A N 1
ATOM 2060 C CA . SER A 1 279 ? -7.057 12.558 14.431 1.00 98.56 279 SER A CA 1
ATOM 2061 C C . SER A 1 279 ? -8.368 12.424 13.665 1.00 98.56 279 SER A C 1
ATOM 2063 O O . SER A 1 279 ? -8.409 11.845 12.576 1.00 98.56 279 SER A O 1
ATOM 2065 N N . ALA A 1 280 ? -9.464 12.906 14.248 1.00 98.56 280 ALA A N 1
ATOM 2066 C CA . ALA A 1 280 ? -10.773 12.839 13.612 1.00 98.56 280 ALA A CA 1
ATOM 2067 C C . ALA A 1 280 ? -10.866 13.850 12.459 1.00 98.56 280 ALA A C 1
ATOM 2069 O O . ALA A 1 280 ? -10.549 15.025 12.630 1.00 98.56 280 ALA A O 1
ATOM 2070 N N . VAL A 1 281 ? -11.346 13.396 11.302 1.00 98.75 281 VAL A N 1
ATOM 2071 C CA . VAL A 1 281 ? -11.605 14.231 10.122 1.00 98.75 281 VAL A CA 1
ATOM 2072 C C . VAL A 1 281 ? -13.006 13.987 9.576 1.00 98.75 281 VAL A C 1
ATOM 2074 O O . VAL A 1 281 ? -13.619 12.936 9.793 1.00 98.75 281 VAL A O 1
ATOM 2077 N N . SER A 1 282 ? -13.514 14.963 8.834 1.00 98.44 282 SER A N 1
ATOM 2078 C CA . SER A 1 282 ? -14.747 14.825 8.065 1.00 98.44 282 SER A CA 1
ATOM 2079 C C . SER A 1 282 ? -14.561 13.911 6.847 1.00 98.44 282 SER A C 1
ATOM 2081 O O . SER A 1 282 ? -13.452 13.668 6.362 1.00 98.44 282 SER A O 1
ATOM 2083 N N . VAL A 1 283 ? -15.680 13.421 6.308 1.00 98.12 283 VAL A N 1
ATOM 2084 C CA . VAL A 1 283 ? -15.684 12.650 5.054 1.00 98.12 283 VAL A CA 1
ATOM 2085 C C . VAL A 1 283 ? -15.154 13.492 3.886 1.00 98.12 283 VAL A C 1
ATOM 2087 O O . VAL A 1 283 ? -14.418 12.967 3.053 1.00 98.12 283 VAL A O 1
ATOM 2090 N N . ASP A 1 284 ? -15.462 14.789 3.847 1.00 98.56 284 ASP A N 1
ATOM 2091 C CA . ASP A 1 284 ? -15.012 15.690 2.780 1.00 98.56 284 ASP A CA 1
ATOM 2092 C C . ASP A 1 284 ? -13.489 15.879 2.803 1.00 98.56 284 ASP A C 1
ATOM 2094 O O . ASP A 1 284 ? -12.833 15.779 1.763 1.00 98.56 284 ASP A O 1
ATOM 2098 N N . GLU A 1 285 ? -12.896 16.059 3.988 1.00 98.56 285 GLU A N 1
ATOM 2099 C CA . GLU A 1 285 ? -11.437 16.118 4.157 1.00 98.56 285 GLU A CA 1
ATOM 2100 C C . GLU A 1 285 ? -10.761 14.797 3.772 1.00 98.56 285 GLU A C 1
ATOM 2102 O O . GLU A 1 285 ? -9.701 14.798 3.139 1.00 98.56 285 GLU A O 1
ATOM 2107 N N . ALA A 1 286 ? -11.381 13.660 4.108 1.00 98.44 286 ALA A N 1
ATOM 2108 C CA . ALA A 1 286 ? -10.894 12.341 3.716 1.00 98.44 286 ALA A CA 1
ATOM 2109 C C . ALA A 1 286 ? -10.889 12.164 2.186 1.00 98.44 286 ALA A C 1
ATOM 2111 O O . ALA A 1 286 ? -9.912 11.669 1.616 1.00 98.44 286 ALA A O 1
ATOM 2112 N N . GLN A 1 287 ? -11.958 12.593 1.510 1.00 98.38 287 GLN A N 1
ATOM 2113 C CA . GLN A 1 287 ? -12.069 12.548 0.051 1.00 98.38 287 GLN A CA 1
ATOM 2114 C C . GLN A 1 287 ? -11.085 13.498 -0.635 1.00 98.38 287 GLN A C 1
ATOM 2116 O O . GLN A 1 287 ? -10.486 13.129 -1.642 1.00 98.38 287 GLN A O 1
ATOM 2121 N N . GLU A 1 288 ? -10.897 14.700 -0.094 1.00 98.38 288 GLU A N 1
ATOM 2122 C CA . GLU A 1 288 ? -9.919 15.674 -0.585 1.00 98.38 288 GLU A CA 1
ATOM 2123 C C . GLU A 1 288 ? -8.492 15.125 -0.494 1.00 98.38 288 GLU A C 1
ATOM 2125 O O . GLU A 1 288 ? -7.726 15.194 -1.457 1.00 98.38 288 GLU A O 1
ATOM 2130 N N . ALA A 1 289 ? -8.138 14.523 0.645 1.00 98.00 289 ALA A N 1
ATOM 2131 C CA . ALA A 1 289 ? -6.839 13.887 0.828 1.00 98.00 289 ALA A CA 1
ATOM 2132 C C . ALA A 1 289 ? -6.612 12.750 -0.179 1.00 98.00 289 ALA A C 1
ATOM 2134 O O . ALA A 1 289 ? -5.518 12.626 -0.730 1.00 98.00 289 ALA A O 1
ATOM 2135 N N . HIS A 1 290 ? -7.645 11.945 -0.440 1.00 97.31 290 HIS A N 1
ATOM 2136 C CA . HIS A 1 290 ? -7.571 10.882 -1.434 1.00 97.31 290 HIS A CA 1
ATOM 2137 C C . HIS A 1 290 ? -7.415 11.440 -2.857 1.00 97.31 290 HIS A C 1
ATOM 2139 O O . HIS A 1 290 ? -6.517 11.005 -3.571 1.00 97.31 290 HIS A O 1
ATOM 2145 N N . ARG A 1 291 ? -8.200 12.453 -3.252 1.00 98.12 291 ARG A N 1
ATOM 2146 C CA . ARG A 1 291 ? -8.101 13.091 -4.580 1.00 98.12 291 ARG A CA 1
ATOM 2147 C C . ARG A 1 291 ? -6.701 13.643 -4.857 1.00 98.12 291 ARG A C 1
ATOM 2149 O O . ARG A 1 291 ? -6.139 13.336 -5.902 1.00 98.12 291 ARG A O 1
ATOM 2156 N N . LYS A 1 292 ? -6.088 14.335 -3.893 1.00 96.75 292 LYS A N 1
ATOM 2157 C CA . LYS A 1 292 ? -4.698 14.822 -4.013 1.00 96.75 292 LYS A CA 1
ATOM 2158 C C . LYS A 1 292 ? -3.685 13.702 -4.245 1.00 96.75 292 LYS A C 1
ATOM 2160 O O . LYS A 1 292 ? -2.739 13.862 -5.013 1.00 96.75 292 LYS A O 1
ATOM 2165 N N . GLN A 1 293 ? -3.865 12.570 -3.569 1.00 96.44 293 GLN A N 1
ATOM 2166 C CA . GLN A 1 293 ? -2.996 11.408 -3.739 1.00 96.44 293 GLN A CA 1
ATOM 2167 C C . GLN A 1 293 ? -3.144 10.790 -5.138 1.00 96.44 293 GLN A C 1
ATOM 2169 O O . GLN A 1 293 ? -2.142 10.420 -5.751 1.00 96.44 293 GLN A O 1
ATOM 2174 N N . GLU A 1 294 ? -4.375 10.703 -5.647 1.00 96.12 294 GLU A N 1
ATOM 2175 C CA . GLU A 1 294 ? -4.663 10.232 -7.005 1.00 96.12 294 GLU A CA 1
ATOM 2176 C C . GLU A 1 294 ? -4.063 11.163 -8.064 1.00 96.12 294 GLU A C 1
ATOM 2178 O O . GLU A 1 294 ? -3.367 10.697 -8.965 1.00 96.12 294 GLU A O 1
ATOM 2183 N N . GLU A 1 295 ? -4.264 12.475 -7.927 1.00 95.31 295 GLU A N 1
ATOM 2184 C CA . GLU A 1 295 ? -3.716 13.493 -8.832 1.00 95.31 295 GLU A CA 1
ATOM 2185 C C . GLU A 1 295 ? -2.190 13.403 -8.942 1.00 95.31 295 GLU A C 1
ATOM 2187 O O . GLU A 1 295 ? -1.653 13.414 -10.048 1.00 95.31 295 GLU A O 1
ATOM 2192 N N . LEU A 1 296 ? -1.495 13.232 -7.813 1.00 95.31 296 LEU A N 1
ATOM 2193 C CA . LEU A 1 296 ? -0.043 13.053 -7.776 1.00 95.31 296 LEU A CA 1
ATOM 2194 C C . LEU A 1 296 ? 0.414 11.773 -8.497 1.00 95.31 296 LEU A C 1
ATOM 2196 O O . LEU A 1 296 ? 1.386 11.789 -9.250 1.00 95.31 296 LEU A O 1
ATOM 2200 N N . LEU A 1 297 ? -0.253 10.639 -8.267 1.00 95.25 297 LEU A N 1
ATOM 2201 C CA . LEU A 1 297 ? 0.114 9.386 -8.937 1.00 95.25 297 LEU A CA 1
ATOM 2202 C C . LEU A 1 297 ? -0.116 9.479 -10.448 1.00 95.25 297 LEU A C 1
ATOM 2204 O O . LEU A 1 297 ? 0.723 9.030 -11.234 1.00 95.25 297 LEU A O 1
ATOM 2208 N N . HIS A 1 298 ? -1.229 10.089 -10.853 1.00 92.50 298 HIS A N 1
ATOM 2209 C CA . HIS A 1 298 ? -1.543 10.310 -12.256 1.00 92.50 298 HIS A CA 1
ATOM 2210 C C . HIS A 1 298 ? -0.609 11.327 -12.912 1.00 92.50 298 HIS A C 1
ATOM 2212 O O . HIS A 1 298 ? -0.264 11.132 -14.074 1.00 92.50 298 HIS A O 1
ATOM 2218 N N . SER A 1 299 ? -0.135 12.358 -12.203 1.00 91.56 299 SER A N 1
ATOM 2219 C CA . SER A 1 299 ? 0.836 13.302 -12.769 1.00 91.56 299 SER A CA 1
ATOM 2220 C C . SER A 1 299 ? 2.149 12.599 -13.123 1.00 91.56 299 SER A C 1
ATOM 2222 O O . SER A 1 299 ? 2.626 12.734 -14.248 1.00 91.56 299 SER A O 1
ATOM 2224 N N . VAL A 1 300 ? 2.669 11.754 -12.225 1.00 92.56 300 VAL A N 1
ATOM 2225 C CA . VAL A 1 300 ? 3.890 10.965 -12.473 1.00 92.56 300 VAL A CA 1
ATOM 2226 C C . VAL A 1 300 ? 3.682 9.950 -13.598 1.00 92.56 300 VAL A C 1
ATOM 2228 O O . VAL A 1 300 ? 4.544 9.797 -14.463 1.00 92.56 300 VAL A O 1
ATOM 2231 N N . LEU A 1 301 ? 2.532 9.267 -13.630 1.00 88.88 301 LEU A N 1
ATOM 2232 C CA . LEU A 1 301 ? 2.213 8.340 -14.717 1.00 88.88 301 LEU A CA 1
ATOM 2233 C C . LEU A 1 301 ? 2.126 9.068 -16.066 1.00 88.88 301 LEU A C 1
ATOM 2235 O O . LEU A 1 301 ? 2.663 8.584 -17.060 1.00 88.88 301 LEU A O 1
ATOM 2239 N N . ASN A 1 302 ? 1.508 10.246 -16.113 1.00 83.62 302 ASN A N 1
ATOM 2240 C CA . ASN A 1 302 ? 1.393 11.033 -17.338 1.00 83.62 302 ASN A CA 1
ATOM 2241 C C . ASN A 1 302 ? 2.770 11.481 -17.847 1.00 83.62 302 ASN A C 1
ATOM 2243 O O . ASN A 1 302 ? 3.027 11.371 -19.046 1.00 83.62 302 ASN A O 1
ATOM 2247 N N . GLU A 1 303 ? 3.683 11.878 -16.956 1.00 84.12 303 GLU A N 1
ATOM 2248 C CA . GLU A 1 303 ? 5.082 12.185 -17.297 1.00 84.12 303 GLU A CA 1
ATOM 2249 C C . GLU A 1 303 ? 5.848 10.979 -17.862 1.00 84.12 303 GLU A C 1
ATOM 2251 O O . GLU A 1 303 ? 6.809 11.144 -18.617 1.00 84.12 303 GLU A O 1
ATOM 2256 N N . SER A 1 304 ? 5.424 9.756 -17.535 1.00 75.56 304 SER A N 1
ATOM 2257 C CA . SER A 1 304 ? 6.060 8.531 -18.040 1.00 75.56 304 SER A CA 1
ATOM 2258 C C . SER A 1 304 ? 5.680 8.223 -19.486 1.00 75.56 304 SER A C 1
ATOM 2260 O O . SER A 1 304 ? 6.311 7.374 -20.125 1.00 75.56 304 SER A O 1
ATOM 2262 N N . THR A 1 305 ? 4.653 8.902 -20.004 1.00 73.12 305 THR A N 1
ATOM 2263 C CA . THR A 1 305 ? 4.130 8.671 -21.344 1.00 73.12 305 THR A CA 1
ATOM 2264 C C . THR A 1 305 ? 5.207 9.031 -22.367 1.00 73.12 305 THR A C 1
ATOM 2266 O O . THR A 1 305 ? 5.588 10.200 -22.467 1.00 73.12 305 THR A O 1
ATOM 2269 N N . PRO A 1 306 ? 5.728 8.062 -23.144 1.00 68.56 306 PRO A N 1
ATOM 2270 C CA . PRO A 1 306 ? 6.677 8.357 -24.200 1.00 68.56 306 PRO A CA 1
ATOM 2271 C C . PRO A 1 306 ? 6.014 9.301 -25.199 1.00 68.56 306 PRO A C 1
ATOM 2273 O O . PRO A 1 306 ? 4.864 9.092 -25.592 1.00 68.56 306 PRO A O 1
ATOM 2276 N N . THR A 1 307 ? 6.742 10.330 -25.616 1.00 72.12 307 THR A N 1
ATOM 2277 C CA . THR A 1 307 ? 6.274 11.273 -26.627 1.00 72.12 307 THR A CA 1
ATOM 2278 C C . THR A 1 307 ? 7.179 11.229 -27.855 1.00 72.12 307 THR A C 1
ATOM 2280 O O . THR A 1 307 ? 8.382 10.998 -27.749 1.00 72.12 307 THR A O 1
ATOM 2283 N N . ALA A 1 308 ? 6.591 11.389 -29.038 1.00 71.62 308 ALA A N 1
ATOM 2284 C CA . ALA A 1 308 ? 7.289 11.499 -30.306 1.00 71.62 308 ALA A CA 1
ATOM 2285 C C . ALA A 1 308 ? 7.307 12.959 -30.718 1.00 71.62 308 ALA A C 1
ATOM 2287 O O . ALA A 1 308 ? 6.271 13.625 -30.755 1.00 71.62 308 ALA A O 1
ATOM 2288 N N . LYS A 1 309 ? 8.491 13.427 -31.084 1.00 80.88 309 LYS A N 1
ATOM 2289 C CA . LYS A 1 309 ? 8.677 14.742 -31.671 1.00 80.88 309 LYS A CA 1
ATOM 2290 C C . LYS A 1 309 ? 8.043 14.797 -33.053 1.00 80.88 309 LYS A C 1
ATOM 2292 O O . LYS A 1 309 ? 8.267 13.912 -33.878 1.00 80.88 309 LYS A O 1
ATOM 2297 N N . LEU A 1 310 ? 7.275 15.848 -33.306 1.00 80.81 310 LEU A N 1
ATOM 2298 C CA . LEU A 1 310 ? 6.716 16.115 -34.619 1.00 80.81 310 LEU A CA 1
ATOM 2299 C C . LEU A 1 310 ? 7.716 16.883 -35.487 1.00 80.81 310 LEU A C 1
ATOM 2301 O O . LEU A 1 310 ? 8.257 17.910 -35.077 1.00 80.81 310 LEU A O 1
ATOM 2305 N N . ALA A 1 311 ? 7.910 16.407 -36.714 1.00 82.19 311 ALA A N 1
ATOM 2306 C CA . ALA A 1 311 ? 8.728 17.067 -37.721 1.00 82.19 311 ALA A CA 1
ATOM 2307 C C . ALA A 1 311 ? 8.040 17.022 -39.089 1.00 82.19 311 ALA A C 1
ATOM 2309 O O . ALA A 1 311 ? 7.289 16.092 -39.396 1.00 82.19 311 ALA A O 1
ATOM 2310 N N . VAL A 1 312 ? 8.310 18.033 -39.910 1.00 81.12 312 VAL A N 1
ATOM 2311 C CA . VAL A 1 312 ? 7.956 18.063 -41.329 1.00 81.12 312 VAL A CA 1
ATOM 2312 C C . VAL A 1 312 ? 9.183 17.660 -42.133 1.00 81.12 312 VAL A C 1
ATOM 2314 O O . VAL A 1 312 ? 10.284 18.142 -41.869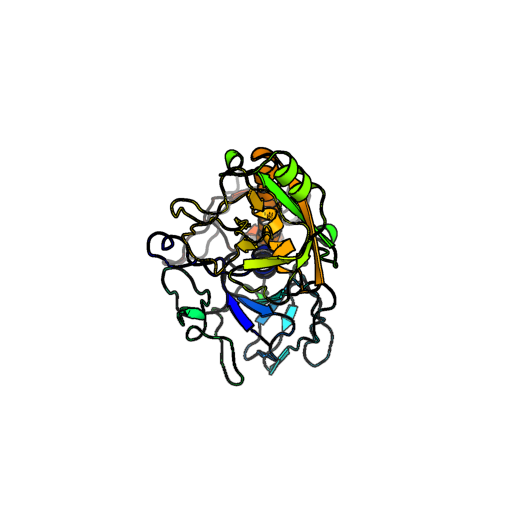 1.00 81.12 312 VAL A O 1
ATOM 2317 N N . VAL A 1 313 ? 8.978 16.792 -43.122 1.00 79.88 313 VAL A N 1
ATOM 2318 C CA . VAL A 1 313 ? 10.005 16.408 -44.093 1.00 79.88 313 VAL A CA 1
ATOM 2319 C C . VAL A 1 313 ? 9.650 17.032 -45.438 1.00 79.88 313 VAL A C 1
ATOM 2321 O O . VAL A 1 313 ? 8.545 16.817 -45.940 1.00 79.88 313 VAL A O 1
ATOM 2324 N N . MET A 1 314 ? 10.566 17.804 -46.019 1.00 77.31 314 MET A N 1
ATOM 2325 C CA . MET A 1 314 ? 10.399 18.415 -47.340 1.00 77.31 314 MET A CA 1
ATOM 2326 C C . MET A 1 314 ? 11.728 18.367 -48.093 1.00 77.31 314 MET A C 1
ATOM 2328 O O . MET A 1 314 ? 12.709 18.914 -47.611 1.00 77.31 314 MET A O 1
ATOM 2332 N N . ASN A 1 315 ? 11.757 17.738 -49.274 1.00 75.38 315 ASN A N 1
ATOM 2333 C CA . ASN A 1 315 ? 12.968 17.595 -50.099 1.00 75.38 315 ASN A CA 1
ATOM 2334 C C . ASN A 1 315 ? 14.190 17.077 -49.307 1.00 75.38 315 ASN A C 1
ATOM 2336 O O . ASN A 1 315 ? 15.271 17.643 -49.407 1.00 75.38 315 ASN A O 1
ATOM 2340 N N . ASP A 1 316 ? 13.987 16.034 -48.497 1.00 74.31 316 ASP A N 1
ATOM 2341 C CA . ASP A 1 316 ? 14.977 15.420 -47.594 1.00 74.31 316 ASP A CA 1
ATOM 2342 C C . ASP A 1 316 ? 15.454 16.284 -46.406 1.00 74.31 316 ASP A C 1
ATOM 2344 O O . ASP A 1 316 ? 16.145 15.771 -45.522 1.00 74.31 316 ASP A O 1
ATOM 2348 N N . ASP A 1 317 ? 15.004 17.537 -46.291 1.00 71.88 317 ASP A N 1
ATOM 2349 C CA . ASP A 1 317 ? 15.208 18.354 -45.094 1.00 71.88 317 ASP A CA 1
ATOM 2350 C C . ASP A 1 317 ? 14.153 18.031 -44.025 1.00 71.88 317 ASP A C 1
ATOM 2352 O O . ASP A 1 317 ? 12.942 18.071 -44.272 1.00 71.88 317 ASP A O 1
ATOM 2356 N N . ILE A 1 318 ? 14.618 17.742 -42.806 1.00 79.31 318 ILE A N 1
ATOM 2357 C CA . ILE A 1 318 ? 13.776 17.492 -41.630 1.00 79.31 318 ILE A CA 1
ATOM 2358 C C . ILE A 1 318 ? 13.768 18.749 -40.764 1.00 79.31 318 ILE A C 1
ATOM 2360 O O . ILE A 1 318 ? 14.812 19.191 -40.288 1.00 79.31 318 ILE A O 1
ATOM 2364 N N . SER A 1 319 ? 12.585 19.317 -40.543 1.00 81.00 319 SER A N 1
ATOM 2365 C CA . SER A 1 319 ? 12.398 20.504 -39.707 1.00 81.00 319 SER A CA 1
ATOM 2366 C C . SER A 1 319 ? 11.384 20.238 -38.605 1.00 81.00 319 SER A C 1
ATOM 2368 O O . SER A 1 319 ? 10.272 19.776 -38.858 1.00 81.00 319 SER A O 1
ATOM 2370 N N . ASP A 1 320 ? 11.760 20.553 -37.373 1.00 86.50 320 ASP A N 1
ATOM 2371 C CA . ASP A 1 320 ? 10.910 20.329 -36.210 1.00 86.50 320 ASP A CA 1
ATOM 2372 C C . ASP A 1 320 ? 9.720 21.278 -36.188 1.00 86.50 320 ASP A C 1
ATOM 2374 O O . ASP A 1 320 ? 9.854 22.479 -36.439 1.00 86.50 320 ASP A O 1
ATOM 2378 N N . ILE A 1 321 ? 8.563 20.750 -35.808 1.00 85.06 321 ILE A N 1
ATOM 2379 C CA . ILE A 1 321 ? 7.406 21.580 -35.505 1.00 85.06 321 ILE A CA 1
ATOM 2380 C C . ILE A 1 321 ? 7.580 22.099 -34.082 1.00 85.06 321 ILE A C 1
ATOM 2382 O O . ILE A 1 321 ? 7.728 21.314 -33.149 1.00 85.06 321 ILE A O 1
ATOM 2386 N N . LEU A 1 322 ? 7.560 23.415 -33.911 1.00 86.38 322 LEU A N 1
ATOM 2387 C CA . LEU A 1 322 ? 7.673 24.087 -32.623 1.00 86.38 322 LEU A CA 1
ATOM 2388 C C . LEU A 1 322 ? 6.290 24.516 -32.121 1.00 86.38 322 LEU A C 1
ATOM 2390 O O . LEU A 1 322 ? 5.452 24.948 -32.910 1.00 86.38 322 LEU A O 1
ATOM 2394 N N . GLY A 1 323 ? 6.047 24.415 -30.818 1.00 83.12 323 GLY A N 1
ATOM 2395 C CA . GLY A 1 323 ? 4.885 25.007 -30.162 1.00 83.12 323 GLY A CA 1
ATOM 2396 C C . GLY A 1 323 ? 4.993 26.531 -30.056 1.00 83.12 323 GLY A C 1
ATOM 2397 O O . GLY A 1 323 ? 5.984 27.143 -30.463 1.00 83.12 323 GLY A O 1
ATOM 2398 N N . GLU A 1 324 ? 3.973 27.161 -29.473 1.00 79.56 324 GLU A N 1
ATOM 2399 C CA . GLU A 1 324 ? 3.964 28.614 -29.227 1.00 79.56 324 GLU A CA 1
ATOM 2400 C C . GLU A 1 324 ? 5.086 29.072 -28.282 1.00 79.56 324 GLU A C 1
ATOM 2402 O O . GLU A 1 324 ? 5.545 30.209 -28.368 1.00 79.56 324 GLU A O 1
ATOM 2407 N N . ASP A 1 325 ? 5.576 28.172 -27.430 1.00 79.44 325 ASP A N 1
ATOM 2408 C CA . ASP A 1 325 ? 6.701 28.392 -26.520 1.00 79.44 325 ASP A CA 1
ATOM 2409 C C . ASP A 1 325 ? 8.080 28.235 -27.194 1.00 79.44 325 ASP A C 1
ATOM 2411 O O . ASP A 1 325 ? 9.114 28.360 -26.534 1.00 79.44 325 ASP A O 1
ATOM 2415 N N . GLY A 1 326 ? 8.109 27.947 -28.500 1.00 79.38 326 GLY A N 1
ATOM 2416 C CA . GLY A 1 326 ? 9.330 27.750 -29.280 1.00 79.38 326 GLY A CA 1
ATOM 2417 C C . GLY A 1 326 ? 10.031 26.411 -29.037 1.00 79.38 326 GLY A C 1
ATOM 2418 O O . GLY A 1 326 ? 11.120 26.201 -29.575 1.00 79.38 326 GLY A O 1
ATOM 2419 N N . LYS A 1 327 ? 9.443 25.497 -28.257 1.00 82.38 327 LYS A N 1
ATOM 2420 C CA . LYS A 1 327 ? 9.984 24.147 -28.047 1.00 82.38 327 LYS A CA 1
ATOM 2421 C C . LYS A 1 327 ? 9.399 23.1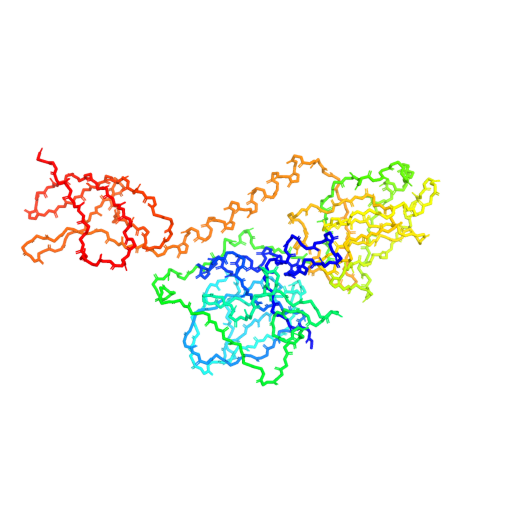63 -29.056 1.00 82.38 327 LYS A C 1
ATOM 2423 O O . LYS A 1 327 ? 8.290 23.381 -29.535 1.00 82.38 327 LYS A O 1
ATOM 2428 N N . PRO A 1 328 ? 10.094 22.056 -29.371 1.00 82.00 328 PRO A N 1
ATOM 2429 C CA . PRO A 1 328 ? 9.533 21.019 -30.222 1.00 82.00 328 PRO A CA 1
ATOM 2430 C C . PRO A 1 328 ? 8.211 20.480 -29.680 1.00 82.00 328 PRO A C 1
ATOM 2432 O O . PRO A 1 328 ? 8.104 20.105 -28.512 1.00 82.00 328 PRO A O 1
ATOM 2435 N N . LEU A 1 329 ? 7.219 20.427 -30.557 1.00 81.50 329 LEU A N 1
ATOM 2436 C CA . LEU A 1 329 ? 5.905 19.884 -30.285 1.00 81.50 329 LEU A CA 1
ATOM 2437 C C . LEU A 1 329 ? 6.004 18.355 -30.260 1.00 81.50 329 LEU A C 1
ATOM 2439 O O . LEU A 1 329 ? 6.441 17.736 -31.232 1.00 81.50 329 LEU A O 1
ATOM 2443 N N . ASN A 1 330 ? 5.593 17.742 -29.152 1.00 76.38 330 ASN A N 1
ATOM 2444 C CA . ASN A 1 330 ? 5.617 16.292 -28.991 1.00 76.38 330 ASN A CA 1
ATOM 2445 C C . ASN A 1 330 ? 4.195 15.736 -28.853 1.00 76.38 330 ASN A C 1
ATOM 2447 O O . ASN A 1 330 ? 3.329 16.365 -28.248 1.00 76.38 330 ASN A O 1
ATOM 2451 N N . LEU A 1 331 ? 3.971 14.540 -29.392 1.00 73.88 331 LEU A N 1
ATOM 2452 C CA . LEU A 1 331 ? 2.729 13.782 -29.259 1.00 73.88 331 LEU A CA 1
ATOM 2453 C C . LEU A 1 331 ? 2.938 12.550 -28.383 1.00 73.88 331 LEU A C 1
ATOM 2455 O O . LEU A 1 331 ? 3.927 11.852 -28.588 1.00 73.88 331 LEU A O 1
ATOM 2459 N N . PRO A 1 332 ? 2.017 12.209 -27.472 1.00 67.44 332 PRO A N 1
ATOM 2460 C CA . PRO A 1 332 ? 2.077 10.934 -26.765 1.00 67.44 332 PRO A CA 1
ATOM 2461 C C . PRO A 1 332 ? 2.015 9.750 -27.751 1.00 67.44 332 PRO A C 1
ATOM 2463 O O . PRO A 1 332 ? 1.161 9.702 -28.634 1.00 67.44 332 PRO A O 1
ATOM 2466 N N . ILE A 1 333 ? 2.944 8.797 -27.609 1.00 66.81 333 ILE A N 1
ATOM 2467 C CA . ILE A 1 333 ? 3.061 7.578 -28.441 1.00 66.81 333 ILE A CA 1
ATOM 2468 C C . ILE A 1 333 ? 2.240 6.421 -27.840 1.00 66.81 333 ILE A C 1
ATOM 2470 O O . ILE A 1 333 ? 1.895 5.461 -28.527 1.00 66.81 333 ILE A O 1
ATOM 2474 N N . SER A 1 334 ? 1.890 6.507 -26.555 1.00 60.34 334 SER A N 1
ATOM 2475 C CA . SER A 1 334 ? 1.022 5.551 -25.857 1.00 60.34 334 SER A CA 1
ATOM 2476 C C . SER A 1 334 ? -0.036 6.279 -25.026 1.00 60.34 334 SER A C 1
ATOM 2478 O O . SER A 1 334 ? 0.177 7.424 -24.649 1.00 60.34 334 SER A O 1
ATOM 2480 N N . GLY A 1 335 ? -1.154 5.617 -24.716 1.00 53.94 335 GLY A N 1
ATOM 2481 C CA . GLY A 1 335 ? -2.303 6.218 -24.020 1.00 53.94 335 GLY A CA 1
ATOM 2482 C C . GLY A 1 335 ? -3.585 6.196 -24.861 1.00 53.94 335 GLY A C 1
ATOM 2483 O O . GLY A 1 335 ? -3.589 5.617 -25.955 1.00 53.94 335 GLY A O 1
ATOM 2484 N N . GLU A 1 336 ? -4.669 6.768 -24.324 1.00 48.25 336 GLU A N 1
ATOM 2485 C CA . GLU A 1 336 ? -6.002 6.784 -24.948 1.00 48.25 336 GLU A CA 1
ATOM 2486 C C . GLU A 1 336 ? -5.999 7.392 -26.361 1.00 48.25 336 GLU A C 1
ATOM 2488 O O . GLU A 1 336 ? -5.285 8.350 -26.650 1.00 48.25 336 GLU A O 1
ATOM 2493 N N . SER A 1 337 ? -6.857 6.859 -27.238 1.00 47.34 337 SER A N 1
ATOM 2494 C CA . SER A 1 337 ? -7.026 7.261 -28.647 1.00 47.34 337 SER A CA 1
ATOM 2495 C C . SER A 1 337 ? -7.729 8.616 -28.842 1.00 47.34 337 SER A C 1
ATOM 2497 O O . SER A 1 337 ? -8.460 8.804 -29.823 1.00 47.34 337 SER A O 1
ATOM 2499 N N . ALA A 1 338 ? -7.546 9.558 -27.917 1.00 51.44 338 ALA A N 1
ATOM 2500 C CA . ALA A 1 338 ? -8.073 10.907 -28.053 1.00 51.44 338 ALA A CA 1
ATOM 2501 C C . ALA A 1 338 ? -7.413 11.614 -29.250 1.00 51.44 338 ALA A C 1
ATOM 2503 O O . ALA A 1 338 ? -6.217 11.474 -29.506 1.00 51.44 338 ALA A O 1
ATOM 2504 N N . ALA A 1 339 ? -8.207 12.359 -30.019 1.00 54.25 339 ALA A N 1
ATOM 2505 C CA . ALA A 1 339 ? -7.676 13.211 -31.074 1.00 54.25 339 ALA A CA 1
ATOM 2506 C C . ALA A 1 339 ? -7.015 14.444 -30.437 1.00 54.25 339 ALA A C 1
ATOM 2508 O O . ALA A 1 339 ? -7.666 15.186 -29.701 1.00 54.25 339 ALA A O 1
ATOM 2509 N N . HIS A 1 340 ? -5.737 14.669 -30.728 1.00 67.25 340 HIS A N 1
ATOM 2510 C CA . HIS A 1 340 ? -4.993 15.841 -30.286 1.00 67.25 340 HIS A CA 1
ATOM 2511 C C . HIS A 1 340 ? -5.030 16.905 -31.379 1.00 67.25 340 HIS A C 1
ATOM 2513 O O . HIS A 1 340 ? -4.439 16.730 -32.446 1.00 67.25 340 HIS A O 1
ATOM 2519 N N . LEU A 1 341 ? -5.717 18.013 -31.101 1.00 72.25 341 LEU A N 1
ATOM 2520 C CA . LEU A 1 341 ? -5.646 19.212 -31.925 1.00 72.25 341 LEU A CA 1
ATOM 2521 C C . LEU A 1 341 ? -4.520 20.099 -31.390 1.00 72.25 341 LEU A C 1
ATOM 2523 O O . LEU A 1 341 ? -4.597 20.585 -30.264 1.00 72.25 341 LEU A O 1
ATOM 2527 N N . LEU A 1 342 ? -3.474 20.290 -32.186 1.00 77.19 342 LEU A N 1
ATOM 2528 C CA . LEU A 1 342 ? -2.293 21.066 -31.827 1.00 77.19 342 LEU A CA 1
ATOM 2529 C C . LEU A 1 342 ? -2.051 22.161 -32.861 1.00 77.19 342 LEU A C 1
ATOM 2531 O O . LEU A 1 342 ? -2.282 21.956 -34.051 1.00 77.19 342 LEU A O 1
ATOM 2535 N N . ASN A 1 343 ? -1.527 23.294 -32.410 1.00 83.50 343 ASN A N 1
ATOM 2536 C CA . ASN A 1 343 ? -1.009 24.332 -33.289 1.00 83.50 343 ASN A CA 1
ATOM 2537 C C . ASN A 1 343 ? 0.514 24.355 -33.168 1.00 83.50 343 ASN A C 1
ATOM 2539 O O . ASN A 1 343 ? 1.054 24.227 -32.068 1.00 83.50 343 ASN A O 1
ATOM 2543 N N . GLY A 1 344 ? 1.208 24.508 -34.289 1.00 85.50 344 GLY A N 1
ATOM 2544 C CA . GLY A 1 344 ? 2.662 24.573 -34.305 1.00 85.50 344 GLY A CA 1
ATOM 2545 C C . GLY A 1 344 ? 3.190 25.439 -35.434 1.00 85.50 344 GLY A C 1
ATOM 2546 O O . GLY A 1 344 ? 2.466 25.784 -36.366 1.00 85.50 344 GLY A O 1
ATOM 2547 N N . LYS A 1 345 ? 4.467 25.794 -35.352 1.00 86.69 345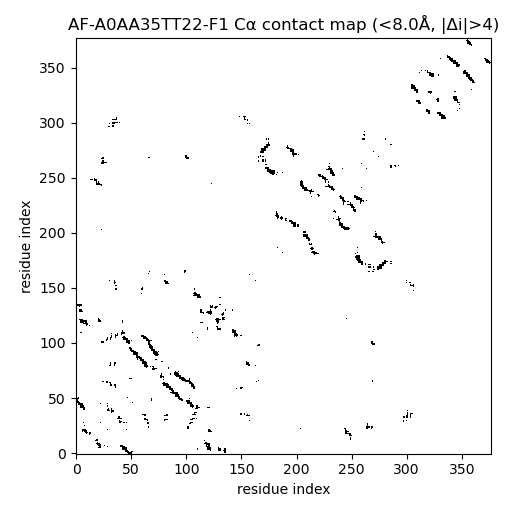 LYS A N 1
ATOM 2548 C CA . LYS A 1 345 ? 5.185 26.561 -36.368 1.00 86.69 345 LYS A CA 1
ATOM 2549 C C . LYS A 1 345 ? 6.400 25.780 -36.828 1.00 86.69 345 LYS A C 1
ATOM 2551 O O . LYS A 1 345 ? 7.086 25.169 -36.018 1.00 86.69 345 LYS A O 1
ATOM 2556 N N . VAL A 1 346 ? 6.702 25.823 -38.116 1.00 87.81 346 VAL A N 1
ATOM 2557 C CA . VAL A 1 346 ? 7.919 25.218 -38.674 1.00 87.81 346 VAL A CA 1
ATOM 2558 C C . VAL A 1 346 ? 8.569 26.205 -39.631 1.00 87.81 346 VAL A C 1
ATOM 2560 O O . VAL A 1 346 ? 7.875 26.966 -40.305 1.00 87.81 346 VAL A O 1
ATOM 2563 N N . ARG A 1 347 ? 9.903 26.229 -39.687 1.00 83.06 347 ARG A N 1
ATOM 2564 C CA . ARG A 1 347 ? 10.639 26.981 -40.709 1.00 83.06 347 ARG A CA 1
ATOM 2565 C C . ARG A 1 347 ? 11.287 26.018 -41.681 1.00 83.06 347 ARG A C 1
ATOM 2567 O O . ARG A 1 347 ? 12.042 25.160 -41.248 1.00 83.06 347 ARG A O 1
ATOM 2574 N N . ILE A 1 348 ? 11.022 26.198 -42.970 1.00 78.56 348 ILE A N 1
ATOM 2575 C CA . ILE A 1 348 ? 11.568 25.360 -44.041 1.00 78.56 348 ILE A CA 1
ATOM 2576 C C . ILE A 1 348 ? 12.098 26.292 -45.127 1.00 78.56 348 ILE A C 1
ATOM 2578 O O . ILE A 1 348 ? 11.380 27.183 -45.583 1.00 78.56 348 ILE A O 1
ATOM 2582 N N . GLY A 1 349 ? 13.379 26.154 -45.481 1.00 75.44 349 GLY A N 1
ATOM 2583 C CA . GLY A 1 349 ? 14.021 27.013 -46.484 1.00 75.44 349 GLY A CA 1
ATOM 2584 C C . GLY A 1 349 ? 13.982 28.517 -46.163 1.00 75.44 349 GLY A C 1
ATOM 2585 O O . GLY A 1 349 ? 13.977 29.336 -47.073 1.00 75.44 349 GLY A O 1
ATOM 2586 N N . GLY A 1 350 ? 13.905 28.896 -44.880 1.00 77.69 350 GLY A N 1
ATOM 2587 C CA . GLY A 1 350 ? 13.807 30.294 -44.433 1.00 77.69 350 GLY A CA 1
ATOM 2588 C C . GLY A 1 350 ? 12.382 30.856 -44.344 1.00 77.69 350 GLY A C 1
ATOM 2589 O O . GLY A 1 350 ? 12.190 31.905 -43.727 1.00 77.69 350 GLY A O 1
ATOM 2590 N N . THR A 1 351 ? 11.382 30.140 -44.857 1.00 79.62 351 THR A N 1
ATOM 2591 C CA . THR A 1 351 ? 9.964 30.514 -44.769 1.00 79.62 351 THR A CA 1
ATOM 2592 C C . THR A 1 351 ? 9.319 29.884 -43.539 1.00 79.62 351 THR A C 1
ATOM 2594 O O . THR A 1 351 ? 9.542 28.708 -43.253 1.00 79.62 351 THR A O 1
ATOM 2597 N N . ALA A 1 352 ? 8.529 30.661 -42.794 1.00 83.69 352 ALA A N 1
ATOM 2598 C CA . ALA A 1 352 ? 7.780 30.181 -41.635 1.00 83.69 352 ALA A CA 1
ATOM 2599 C C . ALA A 1 352 ? 6.362 29.762 -42.040 1.00 83.69 352 ALA A C 1
ATOM 2601 O O . ALA A 1 352 ? 5.672 30.504 -42.733 1.00 83.69 352 ALA A O 1
ATOM 2602 N N . PHE A 1 353 ? 5.932 28.601 -41.557 1.00 82.44 353 PHE A N 1
ATOM 2603 C CA . PHE A 1 353 ? 4.596 28.048 -41.751 1.00 82.44 353 PHE A CA 1
ATOM 2604 C C . PHE A 1 353 ? 3.916 27.882 -40.395 1.00 82.44 353 PHE A C 1
ATOM 2606 O O . PHE A 1 353 ? 4.559 27.454 -39.432 1.00 82.44 353 PHE A O 1
ATOM 2613 N N . GLU A 1 354 ? 2.619 28.176 -40.330 1.00 86.19 354 GLU A N 1
ATOM 2614 C CA . GLU A 1 354 ? 1.762 27.818 -39.199 1.00 86.19 354 GLU A CA 1
ATOM 2615 C C . GLU A 1 354 ? 0.936 26.580 -39.559 1.00 86.19 354 GLU A C 1
ATOM 2617 O O . GLU A 1 354 ? 0.392 26.461 -40.656 1.00 86.19 354 GLU A O 1
ATOM 2622 N N . LEU A 1 355 ? 0.876 25.624 -38.639 1.00 81.31 355 LEU A N 1
ATOM 2623 C CA . LEU A 1 355 ? 0.282 24.312 -38.842 1.00 81.31 355 LEU A CA 1
ATOM 2624 C C . LEU A 1 355 ? -0.796 24.078 -37.793 1.00 81.31 355 LEU A C 1
ATOM 2626 O O . LEU A 1 355 ? -0.550 24.245 -36.599 1.00 81.31 355 LEU A O 1
ATOM 2630 N N . GLN A 1 356 ? -1.956 23.605 -38.242 1.00 80.50 356 GLN A N 1
ATOM 2631 C CA . GLN A 1 356 ? -2.963 23.006 -37.376 1.00 80.50 356 GLN A CA 1
ATOM 2632 C C . GLN A 1 356 ? -2.929 21.491 -37.581 1.00 80.50 356 GLN A C 1
ATOM 2634 O O . GLN A 1 356 ? -3.212 20.978 -38.665 1.00 80.50 356 GLN A O 1
ATOM 2639 N N . ILE A 1 357 ? -2.545 20.770 -36.539 1.00 75.56 357 ILE A N 1
ATOM 2640 C CA . ILE A 1 357 ? -2.256 19.342 -36.574 1.00 75.56 357 ILE A CA 1
ATOM 2641 C C . ILE A 1 357 ? -3.367 18.635 -35.820 1.00 75.56 357 ILE A C 1
ATOM 2643 O O . ILE A 1 357 ? -3.601 18.906 -34.647 1.00 75.56 357 ILE A O 1
ATOM 2647 N N . ASN A 1 358 ? -4.059 17.727 -36.499 1.00 73.00 358 ASN A N 1
ATOM 2648 C CA . ASN A 1 358 ? -5.009 16.828 -35.864 1.00 73.00 358 ASN A CA 1
ATOM 2649 C C . ASN A 1 358 ? -4.400 15.428 -35.858 1.00 73.00 358 ASN A C 1
ATOM 2651 O O . ASN A 1 358 ? -4.387 14.746 -36.884 1.00 73.00 358 ASN A O 1
ATOM 2655 N N . ALA A 1 359 ? -3.851 15.028 -34.718 1.00 68.81 359 ALA A N 1
ATOM 2656 C CA . ALA A 1 359 ? -3.250 13.719 -34.549 1.00 68.81 359 ALA A CA 1
ATOM 2657 C C . ALA A 1 359 ? -4.241 12.781 -33.867 1.00 68.81 359 ALA A C 1
ATOM 2659 O O . ALA A 1 359 ? -4.724 13.058 -32.773 1.00 68.81 359 ALA A O 1
ATOM 2660 N N . ARG A 1 360 ? -4.521 11.642 -34.497 1.00 64.06 360 ARG A N 1
ATOM 2661 C CA . ARG A 1 360 ? -5.320 10.571 -33.904 1.00 64.06 360 ARG A CA 1
ATOM 2662 C C . ARG A 1 360 ? -4.547 9.269 -34.000 1.00 64.06 360 ARG A C 1
ATOM 2664 O O . ARG A 1 360 ? -4.043 8.927 -35.067 1.00 64.06 360 ARG A O 1
ATOM 2671 N N . ARG A 1 361 ? -4.497 8.531 -32.894 1.00 60.38 361 ARG A N 1
ATOM 2672 C CA . ARG A 1 361 ? -3.968 7.170 -32.885 1.00 60.38 361 ARG A CA 1
ATOM 2673 C C . ARG A 1 361 ? -4.935 6.238 -33.624 1.00 60.38 361 ARG A C 1
ATOM 2675 O O . ARG A 1 361 ? -6.138 6.262 -33.367 1.00 60.38 361 ARG A O 1
ATOM 2682 N N . ILE A 1 362 ? -4.412 5.444 -34.553 1.00 57.22 362 ILE A N 1
ATOM 2683 C CA . ILE A 1 362 ? -5.163 4.413 -35.276 1.00 57.22 362 ILE A CA 1
ATOM 2684 C C . ILE A 1 362 ? -4.606 3.065 -34.814 1.00 57.22 362 ILE A C 1
ATOM 2686 O O . ILE A 1 362 ? -3.408 2.825 -34.956 1.00 57.22 362 ILE A O 1
ATOM 2690 N N . ASP A 1 363 ? -5.449 2.208 -34.233 1.00 47.75 363 ASP A N 1
ATOM 2691 C CA . ASP A 1 363 ? -5.047 0.852 -33.852 1.00 47.75 363 ASP A CA 1
ATOM 2692 C C . ASP A 1 363 ? -4.766 0.033 -35.119 1.00 47.75 363 ASP A C 1
ATOM 2694 O O . ASP A 1 363 ? -5.640 -0.190 -35.960 1.00 47.75 363 ASP A O 1
ATOM 2698 N N . SER A 1 364 ? -3.514 -0.387 -35.289 1.00 42.34 364 SER A N 1
ATOM 2699 C CA . SER A 1 364 ? -3.041 -1.055 -36.496 1.00 42.34 364 SER A CA 1
ATOM 2700 C C . SER A 1 364 ? -3.407 -2.544 -36.503 1.00 42.34 364 SER A C 1
ATOM 2702 O O . SER A 1 364 ? -2.614 -3.410 -36.151 1.00 42.34 364 SER A O 1
ATOM 2704 N N . THR A 1 365 ? -4.603 -2.871 -36.997 1.00 37.81 365 THR A N 1
ATOM 2705 C CA . THR A 1 365 ? -4.799 -4.129 -37.759 1.00 37.81 365 THR A CA 1
ATOM 2706 C C . THR A 1 365 ? -4.745 -3.906 -39.273 1.00 37.81 365 THR A C 1
ATOM 2708 O O . THR A 1 365 ? -4.772 -4.858 -40.048 1.00 37.81 365 THR A O 1
ATOM 2711 N N . SER A 1 366 ? -4.562 -2.661 -39.715 1.00 35.75 366 SER A N 1
ATOM 2712 C CA . SER A 1 366 ? -4.306 -2.312 -41.111 1.00 35.75 366 SER A CA 1
ATOM 2713 C C . SER A 1 366 ? -3.344 -1.127 -41.185 1.00 35.75 366 SER A C 1
ATOM 2715 O O . SER A 1 366 ? -3.696 -0.015 -40.797 1.00 35.75 366 SER A O 1
ATOM 2717 N N . MET A 1 367 ? -2.128 -1.357 -41.672 1.00 34.34 367 MET A N 1
ATOM 2718 C CA . MET A 1 367 ? -1.231 -0.287 -42.124 1.00 34.34 367 MET A CA 1
ATOM 2719 C C . MET A 1 367 ? -1.788 0.359 -43.414 1.00 34.34 367 MET A C 1
ATOM 2721 O O . MET A 1 367 ? -2.487 -0.330 -44.162 1.00 34.34 367 MET A O 1
ATOM 2725 N N . PRO A 1 368 ? -1.520 1.657 -43.683 1.00 40.84 368 PRO A N 1
ATOM 2726 C CA . PRO A 1 368 ? -0.170 2.224 -43.659 1.00 40.84 368 PRO A CA 1
ATOM 2727 C C . PRO A 1 368 ? 0.046 3.430 -42.735 1.00 40.84 368 PRO A C 1
ATOM 2729 O O . PRO A 1 368 ? -0.836 4.257 -42.515 1.00 40.84 368 PRO A O 1
ATOM 2732 N N . ASP A 1 369 ? 1.289 3.528 -42.268 1.00 39.72 369 ASP A N 1
ATOM 2733 C CA . ASP A 1 369 ? 1.909 4.643 -41.553 1.00 39.72 369 ASP A CA 1
ATOM 2734 C C . ASP A 1 369 ? 1.732 5.990 -42.270 1.00 39.72 369 ASP A C 1
ATOM 2736 O O . ASP A 1 369 ? 2.534 6.307 -43.145 1.00 39.72 369 ASP A O 1
ATOM 2740 N N . LYS A 1 370 ? 0.740 6.819 -41.908 1.00 35.03 370 LYS A N 1
ATOM 2741 C CA . LYS A 1 370 ? 0.760 8.266 -42.215 1.00 35.03 370 LYS A CA 1
ATOM 2742 C C . LYS A 1 370 ? 0.039 9.090 -41.147 1.00 35.03 370 LYS A C 1
ATOM 2744 O O . LYS A 1 370 ? -1.169 8.964 -40.966 1.00 35.03 370 LYS A O 1
ATOM 2749 N N . ALA A 1 371 ? 0.767 10.007 -40.508 1.00 41.47 371 ALA A N 1
ATOM 2750 C CA . ALA A 1 371 ? 0.172 11.186 -39.886 1.00 41.47 371 ALA A CA 1
ATOM 2751 C C . ALA A 1 371 ? -0.294 12.139 -41.004 1.00 41.47 371 ALA A C 1
ATOM 2753 O O . ALA A 1 371 ? 0.486 12.474 -41.896 1.00 41.47 371 ALA A O 1
ATOM 2754 N N . ALA A 1 372 ? -1.562 12.554 -40.996 1.00 39.28 372 ALA A N 1
ATOM 2755 C CA . ALA A 1 372 ? -2.073 13.525 -41.961 1.00 39.28 372 ALA A CA 1
ATOM 2756 C C . ALA A 1 372 ? -1.836 14.952 -41.437 1.00 39.28 372 ALA A C 1
ATOM 2758 O O . ALA A 1 372 ? -2.464 15.372 -40.469 1.00 39.28 372 ALA A O 1
ATOM 2759 N N . ILE A 1 373 ? -0.941 15.705 -42.081 1.00 43.19 373 ILE A N 1
ATOM 2760 C CA . ILE A 1 373 ?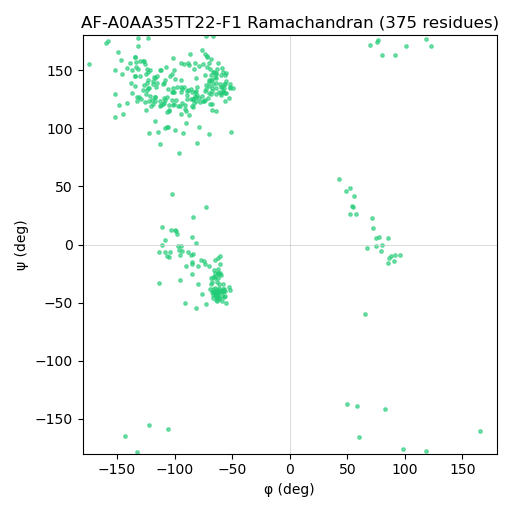 -0.738 17.138 -41.822 1.00 43.19 373 ILE A CA 1
ATOM 2761 C C . ILE A 1 373 ? -1.548 17.912 -42.865 1.00 43.19 373 ILE A C 1
ATOM 2763 O O . ILE A 1 373 ? -1.323 17.756 -44.064 1.00 43.19 373 ILE A O 1
ATOM 2767 N N . LYS A 1 374 ? -2.511 18.731 -42.427 1.00 35.53 374 LYS A N 1
ATOM 2768 C CA . LYS A 1 374 ? -3.269 19.624 -43.312 1.00 35.53 374 LYS A CA 1
ATOM 2769 C C . LYS A 1 374 ? -2.681 21.030 -43.213 1.00 35.53 374 LYS A C 1
ATOM 2771 O O . LYS A 1 374 ? -2.999 21.762 -42.281 1.00 35.53 374 LYS A O 1
ATOM 2776 N N . CYS A 1 375 ? -1.838 21.407 -44.169 1.00 31.56 375 CYS A N 1
ATOM 2777 C CA . CYS A 1 375 ? -1.403 22.795 -44.317 1.00 31.56 375 CYS A CA 1
ATOM 2778 C C . CYS A 1 375 ? -2.565 23.636 -44.871 1.00 31.56 375 CYS A C 1
ATOM 2780 O O . CYS A 1 375 ? -3.237 23.216 -45.816 1.00 31.56 375 CYS A O 1
ATOM 2782 N N . LYS A 1 376 ? -2.821 24.804 -44.276 1.00 30.84 376 LYS A N 1
ATOM 2783 C CA . LYS A 1 376 ? -3.580 25.883 -44.920 1.00 30.84 376 LYS A CA 1
ATOM 2784 C C . LYS A 1 376 ? -2.560 26.905 -45.420 1.00 30.84 376 LYS A C 1
ATOM 2786 O O . LYS A 1 376 ? -1.655 27.239 -44.662 1.00 30.84 376 LYS A O 1
ATOM 2791 N N . GLU A 1 377 ? -2.696 27.317 -46.678 1.00 32.38 377 GLU A N 1
ATOM 2792 C CA . GLU A 1 377 ? -1.978 28.470 -47.243 1.00 32.38 377 GLU A CA 1
ATOM 2793 C C . GLU A 1 377 ? -2.483 29.789 -46.659 1.00 32.38 377 GLU A C 1
ATOM 2795 O O . GLU A 1 377 ? -3.706 29.875 -46.372 1.00 32.38 377 GLU A O 1
#

Sequence (377 aa):
MLSTVQDTGRYGYQRFGMPTAGAMDTFALRAANALLGNDLGAAGIEATVLGPRIILLADTRIAITGANVSPTVDREPIPMWQAVSVRKGSRLEFHGPKDGMRAYLAVAGGIDVPVIMGSRSTYMKAAIGGLDGRQLRSGDILNAFGDALSALRPVLRFPTEAIPKYGVNHELRVVLGPQNAAFTQSGIDTFLNSTYTVSINSDRMGYRLEGEPIEHVTGPDVISDGTPLGAIQVPGSGEPIILLADRGTTGGYTKIATVISADISRIAQAMPGHTITFSAVSVDEAQEAHRKQEELLHSVLNESTPTAKLAVVMNDDISDILGEDGKPLNLPISGESAAHLLNGKVRIGGTAFELQINARRIDSTSMPDKAAIKCKE

Mean predicted aligned error: 8.08 Å

Organism: Geodia barretti (NCBI:txid519541)

Secondary structure (DSSP, 8-state):
--EEEE-S--TT-GGGT------SSHHHHHHHHHHHT--TT--EEEEESSPPPEE-SS-EEEEEEEEE---EETTEE--SSBEEEE-TT-EEE----SEEEEEEEEETT-EE---BTTB---BGGGTBSTTTTS---TT---EE---TTGGGS---B--GGGS----SEEEEEEEE-S-GGGB-HHHHHHHHH--EEE-TT--SSEEEEESSPPPBSS-SEEEEEE--TTEEE--TT---EEE-TT--SEEEE-EEEEE-HHHHHHHTTPPTT-EEEEEE--HHHHHHHHHHHHHHHHHHHHHTS-EEEPEEEETTEEEEPB-TTSSBPEEESSS----EEEEEEEEETTEEEEEEEEE----SSS------EE---